Protein AF-A0A7S2GSP2-F1 (afdb_monomer_lite)

Foldseek 3Di:
DVVVVVVVVLLVLEDPLQNLLLVQCVVCNVVLSVLQVVLPHSPDDSLLSLQPDADDPSSVVSLVSVCVSVPPDPLDQLDLLDDLQEFAPLQDCLVLLVVDPDCAQLSQVVSVLVSLLPGLLQLQFQQQVSVVLLCVSLVAFAFDWLAKAFQAQAFQPHGHDDLVVVCVSCPVPQAKWKAKRHEDDCVLIDGGHPVCCVVVVDDSVNVVLSCCLFRPPPRPNNDQAYLSQHGNLSIMMTIGGDPAPVHVPGDVDDPPWWKWFWWFKQFSLHTAKIKIATGPGDLFWIWIWTQDPVRAIDTLGIGPDPCRPVCRVNVRVQCSVCVVVSSVSSNSSCSLQSHRMKIWGWITIPVGDTHTHHIHPPDNDHADRNGSVCSNSVVSNVCVVPPPRHYDHRSSNVVSSCVSSSGSVSVSSVSPPSVSSPPNDSCVVVVPPPPSDCVVVVVVVVVVVVVVVVVVVVVVVVVVVVVVCVVCVVVVVD

Sequence (478 aa):
PCMLIVVTAILSSLSARSRACVDECPAHANTLKNCLRNAGSTSASAVTCLAHTEPTPDTRRLWDCYKLCHKGKPTSPLEPPAGADTISQDFWLLPDVSMTDKFAGTERVTAQLSRWRQGPTFGLMENKLLAHSLLDALHVPQPEVIYGAFATKPLGRWPAYSRANFTRALHGKRHFVLKSATNGGNSDVLVMTPARWEAESWNPAKLIDFVERFVRREHVKAKWWSEWGQVFEHRAVIVQESLSPKSREGFGCSEGELILEAKVHAPLGVLASGRLQALPFDSNSYLDVTFEAAGAIRCLGGRNLANATALCSRAVRLLLHHRTQLEAVAAKVTRALGADWMRLDVFLSEAGLFSVNELSYPSHIGAFTGGGDSLSIDPLVNAYKTKQLTRAPSATFLAPLFAACGIDAYDFLLAADFRGMRHASEATYASQLWQWDPAEEDEVNAVHLIKSAWCTTTLLVGVGLLLLVAWWLPKVHG

pLDDT: mean 72.52, std 18.55, range [24.16, 96.75]

Organism: NCBI:txid156173

Radius of gyration: 26.52 Å; chains: 1; bounding box: 87×73×78 Å

Structure (mmCIF, N/CA/C/O backbone):
data_AF-A0A7S2GSP2-F1
#
_entry.id   AF-A0A7S2GSP2-F1
#
loop_
_atom_site.group_PDB
_atom_site.id
_atom_site.type_symbol
_atom_site.label_atom_id
_atom_site.label_alt_id
_atom_site.label_comp_id
_atom_site.label_asym_id
_atom_site.label_entity_id
_atom_site.label_seq_id
_atom_site.pdbx_PDB_ins_code
_atom_site.Cartn_x
_atom_site.Cartn_y
_atom_site.Cartn_z
_atom_site.occupancy
_atom_site.B_iso_or_equiv
_atom_site.auth_seq_id
_atom_site.auth_comp_id
_atom_site.auth_asym_id
_atom_site.auth_atom_id
_atom_site.pdbx_PDB_model_num
ATOM 1 N N . PRO A 1 1 ? 10.359 -27.025 50.303 1.00 31.27 1 PRO A N 1
ATOM 2 C CA . PRO A 1 1 ? 8.870 -27.011 50.319 1.00 31.27 1 PRO A CA 1
ATOM 3 C C . PRO A 1 1 ? 8.243 -25.720 49.754 1.00 31.27 1 PRO A C 1
ATOM 5 O O . PRO A 1 1 ? 7.306 -25.815 48.973 1.00 31.27 1 PRO A O 1
ATOM 8 N N . CYS A 1 2 ? 8.788 -24.532 50.055 1.00 24.67 2 CYS A N 1
ATOM 9 C CA . CYS A 1 2 ? 8.263 -23.251 49.540 1.00 24.67 2 CYS A CA 1
ATOM 10 C C . CYS A 1 2 ? 8.578 -22.969 48.054 1.00 24.67 2 CYS A C 1
ATOM 12 O O . CYS A 1 2 ? 7.873 -22.197 47.416 1.00 24.67 2 CYS A O 1
ATOM 14 N N . MET A 1 3 ? 9.583 -23.634 47.469 1.00 24.16 3 MET A N 1
ATOM 15 C CA . MET A 1 3 ? 9.910 -23.512 46.036 1.00 24.16 3 MET A CA 1
ATOM 16 C C . MET A 1 3 ? 8.937 -24.278 45.122 1.00 24.16 3 MET A C 1
ATOM 18 O O . MET A 1 3 ? 8.764 -23.901 43.969 1.00 24.16 3 MET A O 1
ATOM 22 N N . LEU A 1 4 ? 8.275 -25.327 45.630 1.00 24.86 4 LEU A N 1
ATOM 23 C CA . LEU A 1 4 ? 7.370 -26.169 44.837 1.00 24.86 4 LEU A CA 1
ATOM 24 C C . LEU A 1 4 ? 5.983 -25.519 44.675 1.00 24.86 4 LEU A C 1
ATOM 26 O O . LEU A 1 4 ? 5.397 -25.583 43.604 1.00 24.86 4 LEU A O 1
ATOM 30 N N . ILE A 1 5 ? 5.503 -24.812 45.705 1.00 26.19 5 ILE A N 1
ATOM 31 C CA . ILE A 1 5 ? 4.173 -24.173 45.735 1.00 26.19 5 ILE A CA 1
ATOM 32 C C . ILE A 1 5 ? 4.091 -22.975 44.773 1.00 26.19 5 ILE A C 1
ATOM 34 O O . ILE A 1 5 ? 3.063 -22.754 44.135 1.00 26.19 5 ILE A O 1
ATOM 38 N N . VAL A 1 6 ? 5.196 -22.245 44.593 1.00 30.67 6 VAL A N 1
ATOM 39 C CA . VAL A 1 6 ? 5.270 -21.126 43.640 1.00 30.67 6 VAL A CA 1
ATOM 40 C C . VAL A 1 6 ? 5.234 -21.631 42.192 1.00 30.67 6 VAL A C 1
ATOM 42 O O . VAL A 1 6 ? 4.646 -20.979 41.338 1.00 30.67 6 VAL A O 1
ATOM 45 N N . VAL A 1 7 ? 5.790 -22.812 41.899 1.00 30.28 7 VAL A N 1
ATOM 46 C CA . VAL A 1 7 ? 5.805 -23.377 40.537 1.00 30.28 7 VAL A CA 1
ATOM 47 C C . VAL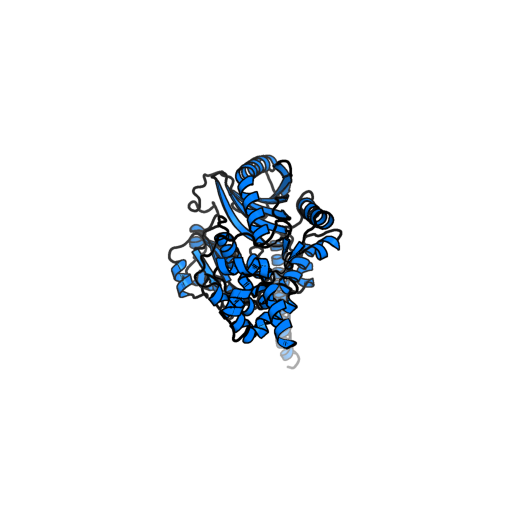 A 1 7 ? 4.415 -23.863 40.109 1.00 30.28 7 VAL A C 1
ATOM 49 O O . VAL A 1 7 ? 4.020 -23.628 38.966 1.00 30.28 7 VAL A O 1
ATOM 52 N N . THR A 1 8 ? 3.642 -24.468 41.014 1.00 33.00 8 THR A N 1
ATOM 53 C CA . THR A 1 8 ? 2.303 -24.997 40.702 1.00 33.00 8 THR A CA 1
ATOM 54 C C . THR A 1 8 ? 1.265 -23.889 40.505 1.00 33.00 8 THR A C 1
ATOM 56 O O . THR A 1 8 ? 0.477 -23.960 39.565 1.00 33.00 8 THR A O 1
ATOM 59 N N . ALA A 1 9 ? 1.312 -22.825 41.318 1.00 31.98 9 ALA A N 1
ATOM 60 C CA . ALA A 1 9 ? 0.398 -21.680 41.207 1.00 31.98 9 ALA A CA 1
ATOM 61 C C . ALA A 1 9 ? 0.606 -20.850 39.918 1.00 31.98 9 ALA A C 1
ATOM 63 O O . ALA A 1 9 ? -0.319 -20.207 39.420 1.00 31.98 9 ALA A O 1
ATOM 64 N N . ILE A 1 10 ? 1.816 -20.889 39.350 1.00 37.81 10 ILE A N 1
ATOM 65 C CA . ILE A 1 10 ? 2.179 -20.185 38.108 1.00 37.81 10 ILE A CA 1
ATOM 66 C C . ILE A 1 10 ? 1.748 -20.970 36.865 1.00 37.81 10 ILE A C 1
ATOM 68 O O . ILE A 1 10 ? 1.371 -20.377 35.859 1.00 37.81 10 ILE A O 1
ATOM 72 N N . LEU A 1 11 ? 1.763 -22.304 36.915 1.00 36.09 11 LEU A N 1
ATOM 73 C CA . LEU A 1 11 ? 1.272 -23.126 35.806 1.00 36.09 11 LEU A CA 1
ATOM 74 C C . LEU A 1 11 ? -0.248 -22.991 35.637 1.00 36.09 11 LEU A C 1
ATOM 76 O O . LEU A 1 11 ? -0.738 -23.018 34.512 1.00 36.09 11 LEU A O 1
ATOM 80 N N . SER A 1 12 ? -0.997 -22.768 36.719 1.00 37.91 12 SER A N 1
ATOM 81 C CA . SER A 1 12 ? -2.451 -22.570 36.666 1.00 37.91 12 SER A CA 1
ATOM 82 C C . SER A 1 12 ? -2.907 -21.264 36.002 1.00 37.91 12 SER A C 1
ATOM 84 O O . SER A 1 12 ? -4.041 -21.221 35.530 1.00 37.91 12 SER A O 1
ATOM 86 N N . SER A 1 13 ? -2.061 -20.227 35.922 1.00 36.94 13 SER A N 1
ATOM 87 C CA . SER A 1 13 ? -2.408 -18.929 35.307 1.00 36.94 13 SER A CA 1
ATOM 88 C C . SER A 1 13 ? -2.035 -18.815 33.825 1.00 36.94 13 SER A C 1
ATOM 90 O O . SER A 1 13 ? -2.441 -17.870 33.150 1.00 36.94 13 SER A O 1
ATOM 92 N N . LEU A 1 14 ? -1.284 -19.784 33.301 1.00 41.94 14 LEU A N 1
ATOM 93 C CA . LEU A 1 14 ? -0.970 -19.883 31.882 1.00 41.94 14 LEU A CA 1
ATOM 94 C C . LEU A 1 14 ? -2.145 -20.507 31.126 1.00 41.94 14 LEU A C 1
ATOM 96 O O . LEU A 1 14 ? -2.733 -21.502 31.574 1.00 41.94 14 LEU A O 1
ATOM 100 N N . SER A 1 15 ? -2.447 -19.976 29.936 1.00 52.84 15 SER A N 1
ATOM 101 C CA . SER A 1 15 ? -3.367 -20.643 29.010 1.00 52.84 15 SER A CA 1
ATOM 102 C C . SER A 1 15 ? -2.927 -22.102 28.803 1.00 52.84 15 SER A C 1
ATOM 104 O O . SER A 1 15 ? -1.729 -22.406 28.831 1.00 52.84 15 SER A O 1
ATOM 106 N N . ALA A 1 16 ? -3.873 -23.023 28.600 1.00 54.44 16 ALA A N 1
ATOM 107 C CA . ALA A 1 16 ? -3.554 -24.435 28.346 1.00 54.44 16 ALA A CA 1
ATOM 108 C C . ALA A 1 16 ? -2.560 -24.600 27.176 1.00 54.44 16 ALA A C 1
ATOM 110 O O . ALA A 1 16 ? -1.702 -25.478 27.193 1.00 54.44 16 ALA A O 1
ATOM 111 N N . ARG A 1 17 ? -2.620 -23.678 26.205 1.00 52.91 17 ARG A N 1
ATOM 112 C CA . ARG A 1 17 ? -1.721 -23.597 25.049 1.00 52.91 17 ARG A CA 1
ATOM 113 C C . ARG A 1 17 ? -0.293 -23.209 25.442 1.00 52.91 17 ARG A C 1
ATOM 115 O O . ARG A 1 17 ? 0.655 -23.828 24.975 1.00 52.91 17 ARG A O 1
ATOM 122 N N . SER A 1 18 ? -0.139 -22.226 26.329 1.00 52.72 18 SER A N 1
ATOM 123 C CA . SER A 1 18 ? 1.168 -21.800 26.844 1.00 52.72 18 SER A CA 1
ATOM 124 C C . SER A 1 18 ? 1.807 -22.872 27.733 1.00 52.72 18 SER A C 1
ATOM 126 O O . SER A 1 18 ? 3.023 -23.025 27.703 1.00 52.72 18 SER A O 1
ATOM 128 N N . ARG A 1 19 ? 1.002 -23.637 28.488 1.00 58.12 19 ARG A N 1
ATOM 129 C CA . ARG A 1 19 ? 1.475 -24.798 29.263 1.00 58.12 19 ARG A CA 1
ATOM 130 C C . ARG A 1 19 ? 2.036 -25.899 28.369 1.00 58.12 19 ARG A C 1
ATOM 132 O O . ARG A 1 19 ? 3.176 -26.289 28.572 1.00 58.12 19 ARG A O 1
ATOM 139 N N . ALA A 1 20 ? 1.294 -26.298 27.334 1.00 59.16 20 ALA A N 1
ATOM 140 C CA . ALA A 1 20 ? 1.755 -27.305 26.379 1.00 59.16 20 ALA A CA 1
ATOM 141 C C . ALA A 1 20 ? 3.104 -26.925 25.734 1.00 59.16 20 ALA A C 1
ATOM 143 O O . ALA A 1 20 ? 4.004 -27.753 25.662 1.00 59.16 20 ALA A O 1
ATOM 144 N N . CYS A 1 21 ? 3.294 -25.651 25.362 1.00 56.53 21 CYS A N 1
ATOM 145 C CA . CYS A 1 21 ? 4.585 -25.191 24.836 1.00 56.53 21 CYS A CA 1
ATOM 146 C C . CYS A 1 21 ? 5.727 -25.223 25.869 1.00 56.53 21 CYS A C 1
ATOM 148 O O . CYS A 1 21 ? 6.878 -25.451 25.509 1.00 56.53 21 CYS A O 1
ATOM 150 N N . VAL A 1 22 ? 5.441 -24.940 27.145 1.00 57.97 22 VAL A N 1
ATOM 151 C CA . VAL A 1 22 ? 6.445 -25.002 28.224 1.00 57.97 22 VAL A CA 1
ATOM 152 C C . VAL A 1 22 ? 6.871 -26.450 28.476 1.00 57.97 22 VAL A C 1
ATOM 154 O O . VAL A 1 22 ? 8.057 -26.700 28.696 1.00 57.97 22 VAL A O 1
ATOM 157 N N . ASP A 1 23 ? 5.926 -27.386 28.409 1.00 62.31 23 ASP A N 1
ATOM 158 C CA . ASP A 1 23 ? 6.166 -28.812 28.638 1.00 62.31 23 ASP A CA 1
ATOM 159 C C . ASP A 1 23 ? 6.955 -29.460 27.485 1.00 62.31 23 ASP A C 1
ATOM 161 O O . ASP A 1 23 ? 7.794 -30.328 27.723 1.00 62.31 23 ASP A O 1
ATOM 165 N N . GLU A 1 24 ? 6.779 -28.981 26.249 1.00 61.53 24 GLU A N 1
ATOM 166 C CA . GLU A 1 24 ? 7.564 -29.408 25.079 1.00 61.53 24 GLU A CA 1
ATOM 167 C C . GLU A 1 24 ? 8.997 -28.826 25.048 1.00 61.53 24 GLU A C 1
ATOM 169 O O . GLU A 1 24 ? 9.832 -29.282 24.265 1.00 61.53 24 GLU A O 1
ATOM 174 N N . CYS A 1 25 ? 9.330 -27.865 25.926 1.00 60.16 25 CYS A N 1
ATOM 175 C CA . CYS A 1 25 ? 10.638 -27.191 25.954 1.00 60.16 25 CYS A CA 1
ATOM 176 C C . CYS A 1 25 ? 11.263 -27.064 27.361 1.00 60.16 25 CYS A C 1
ATOM 178 O O . CYS A 1 25 ? 11.556 -25.953 27.833 1.00 60.16 25 CYS A O 1
ATOM 180 N N . PRO A 1 26 ? 11.565 -28.190 28.032 1.00 61.50 26 PRO A N 1
ATOM 181 C CA . PRO A 1 26 ? 12.017 -28.203 29.425 1.00 61.50 26 PRO A CA 1
ATOM 182 C C . PRO A 1 26 ? 13.351 -27.474 29.655 1.00 61.50 26 PRO A C 1
ATOM 184 O O . PRO A 1 26 ? 13.534 -26.849 30.699 1.00 61.50 26 PRO A O 1
ATOM 187 N N . ALA A 1 27 ? 14.258 -27.471 28.670 1.00 56.62 27 ALA A N 1
ATOM 188 C CA . ALA A 1 27 ? 15.573 -26.825 28.770 1.00 56.62 27 ALA A CA 1
ATOM 189 C C . ALA A 1 27 ? 15.514 -25.288 28.905 1.00 56.62 27 ALA A C 1
ATOM 191 O O . ALA A 1 27 ? 16.474 -24.669 29.361 1.00 56.62 27 ALA A O 1
ATOM 192 N N . HIS A 1 28 ? 14.390 -24.664 28.536 1.00 58.44 28 HIS A N 1
ATOM 193 C CA . HIS A 1 28 ? 14.234 -23.204 28.511 1.00 58.44 28 HIS A CA 1
ATOM 194 C C . HIS A 1 28 ? 13.004 -22.713 29.283 1.00 58.44 28 HIS A C 1
ATOM 196 O O . HIS A 1 28 ? 12.652 -21.531 29.224 1.00 58.44 28 HIS A O 1
ATOM 202 N N . ALA A 1 29 ? 12.385 -23.599 30.071 1.00 61.31 29 ALA A N 1
ATOM 203 C CA . ALA A 1 29 ? 11.185 -23.310 30.845 1.00 61.31 29 ALA A CA 1
ATOM 204 C C . ALA A 1 29 ? 11.362 -22.105 31.784 1.00 61.31 29 ALA A C 1
ATOM 206 O O . ALA A 1 29 ? 10.427 -21.332 31.954 1.00 61.31 29 ALA A O 1
ATOM 207 N N . ASN A 1 30 ? 12.549 -21.897 32.364 1.00 61.91 30 ASN A N 1
ATOM 208 C CA . ASN A 1 30 ? 12.803 -20.773 33.274 1.00 61.91 30 ASN A CA 1
ATOM 209 C C . ASN A 1 30 ? 12.893 -19.423 32.546 1.00 61.91 30 ASN A C 1
ATOM 211 O O . ASN A 1 30 ? 12.322 -18.443 33.023 1.00 61.91 30 ASN A O 1
ATOM 215 N N . THR A 1 31 ? 13.538 -19.366 31.378 1.00 59.38 31 THR A N 1
ATOM 216 C CA . THR A 1 31 ? 13.617 -18.144 30.561 1.00 59.38 31 THR A CA 1
ATOM 217 C C . THR A 1 31 ? 12.241 -17.775 30.011 1.00 59.38 31 THR A C 1
ATOM 219 O O . THR A 1 31 ? 11.821 -16.625 30.126 1.00 59.38 31 THR A O 1
ATOM 222 N N . LEU A 1 32 ? 11.489 -18.764 29.515 1.00 56.44 32 LEU A N 1
ATOM 223 C CA . LEU A 1 32 ? 10.118 -18.572 29.048 1.00 56.44 32 LEU A CA 1
ATOM 224 C C . LEU A 1 32 ? 9.191 -18.126 30.193 1.00 56.44 32 LEU A C 1
ATOM 226 O O . LEU A 1 32 ? 8.448 -17.162 30.036 1.00 56.44 32 LEU A O 1
ATOM 230 N N . LYS A 1 33 ? 9.287 -18.751 31.376 1.00 61.88 33 LYS A N 1
ATOM 231 C CA . LYS A 1 33 ? 8.526 -18.358 32.578 1.00 61.88 33 LYS A CA 1
ATOM 232 C C . LYS A 1 33 ? 8.846 -16.936 33.034 1.00 61.88 33 LYS A C 1
ATOM 234 O O . LYS A 1 33 ? 7.920 -16.189 33.331 1.00 61.88 33 LYS A O 1
ATOM 239 N N . ASN A 1 34 ? 10.121 -16.548 33.079 1.00 60.78 34 ASN A N 1
ATOM 240 C CA . ASN A 1 34 ? 10.526 -15.196 33.477 1.00 60.78 34 ASN A CA 1
ATOM 241 C C . ASN A 1 34 ? 10.028 -14.144 32.485 1.00 60.78 34 ASN A C 1
ATOM 243 O O . ASN A 1 34 ? 9.560 -13.082 32.884 1.00 60.78 34 ASN A O 1
ATOM 247 N N . CYS A 1 35 ? 10.065 -14.461 31.196 1.00 57.19 35 CYS A N 1
ATOM 248 C CA . CYS A 1 35 ? 9.607 -13.544 30.172 1.00 57.19 35 CYS A CA 1
ATOM 249 C C . CYS A 1 35 ? 8.075 -13.396 30.147 1.00 57.19 35 CYS A C 1
ATOM 251 O O . CYS A 1 35 ? 7.563 -12.282 30.082 1.00 57.19 35 CYS A O 1
ATOM 253 N N . LEU A 1 36 ? 7.334 -14.500 30.302 1.00 54.59 36 LEU A N 1
ATOM 254 C CA . LEU A 1 36 ? 5.874 -14.485 30.462 1.00 54.59 36 LEU A CA 1
ATOM 255 C C . LEU A 1 36 ? 5.443 -13.761 31.748 1.00 54.59 36 LEU A C 1
ATOM 257 O O . LEU A 1 36 ? 4.424 -13.075 31.756 1.00 54.59 36 LEU A O 1
ATOM 261 N N . ARG A 1 37 ? 6.239 -13.868 32.822 1.00 55.84 37 ARG A N 1
ATOM 262 C CA . ARG A 1 37 ? 6.028 -13.145 34.084 1.00 55.84 37 ARG A CA 1
ATOM 263 C C . ARG A 1 37 ? 6.202 -11.631 33.908 1.00 55.84 37 ARG A C 1
ATOM 265 O O . ARG A 1 37 ? 5.406 -10.876 34.455 1.00 55.84 37 ARG A O 1
ATOM 272 N N . ASN A 1 38 ? 7.190 -11.198 33.124 1.00 49.41 38 ASN A N 1
ATOM 273 C CA . ASN A 1 38 ? 7.445 -9.779 32.852 1.00 49.41 38 ASN A CA 1
ATOM 274 C C . ASN A 1 38 ? 6.464 -9.168 31.834 1.00 49.41 38 ASN A C 1
ATOM 276 O O . ASN A 1 38 ? 6.256 -7.960 31.847 1.00 49.41 38 ASN A O 1
ATOM 280 N N . ALA A 1 39 ? 5.836 -9.985 30.981 1.00 47.38 39 ALA A N 1
ATOM 281 C CA . ALA A 1 39 ? 4.872 -9.536 29.973 1.00 47.38 39 ALA A CA 1
ATOM 282 C C . ALA A 1 39 ? 3.472 -9.193 30.531 1.00 47.38 39 ALA A C 1
ATOM 284 O O . ALA A 1 39 ? 2.614 -8.739 29.779 1.00 47.38 39 ALA A O 1
ATOM 285 N N . GLY A 1 40 ? 3.228 -9.394 31.832 1.00 44.00 40 GLY A N 1
ATOM 286 C CA . GLY A 1 40 ? 2.123 -8.756 32.550 1.00 44.00 40 GLY A CA 1
ATOM 287 C C . GLY A 1 40 ? 0.705 -8.983 32.000 1.00 44.00 40 GLY A C 1
ATOM 288 O O . GLY A 1 40 ? -0.030 -8.016 31.889 1.00 44.00 40 GLY A O 1
ATOM 289 N N . SER A 1 41 ? 0.293 -10.212 31.658 1.00 39.50 41 SER A N 1
ATOM 290 C CA . SER A 1 41 ? -1.106 -10.699 31.774 1.00 39.50 41 SER A CA 1
ATOM 291 C C . SER A 1 41 ? -1.226 -12.170 31.341 1.00 39.50 41 SER A C 1
ATOM 293 O O . SER A 1 41 ? -0.382 -12.698 30.618 1.00 39.50 41 SER A O 1
ATOM 295 N N . THR A 1 42 ? -2.322 -12.822 31.739 1.00 38.66 42 THR A N 1
ATOM 296 C CA . THR A 1 42 ? -2.712 -14.225 31.475 1.00 38.66 42 THR A CA 1
ATOM 297 C C . THR A 1 42 ? -2.923 -14.593 29.995 1.00 38.66 42 THR A C 1
ATOM 299 O O . THR A 1 42 ? -3.250 -15.741 29.689 1.00 38.66 42 THR A O 1
ATOM 302 N N . SER A 1 43 ? -2.699 -13.657 29.068 1.00 40.97 43 SER A N 1
ATOM 303 C CA . SER A 1 43 ? -2.801 -13.857 27.613 1.00 40.97 43 SER A CA 1
ATOM 304 C C . SER A 1 43 ? -1.473 -13.694 26.862 1.00 40.97 43 SER A C 1
ATOM 306 O O . SER A 1 43 ? -1.434 -13.902 25.649 1.00 40.97 43 SER A O 1
ATOM 308 N N . ALA A 1 44 ? -0.376 -13.353 27.554 1.00 43.03 44 ALA A N 1
ATOM 309 C CA . ALA A 1 44 ? 0.920 -13.154 26.915 1.00 43.03 44 ALA A CA 1
ATOM 310 C C . ALA A 1 44 ? 1.381 -14.449 26.225 1.00 43.03 44 ALA A C 1
ATOM 312 O O . ALA A 1 44 ? 1.627 -15.478 26.861 1.00 43.03 44 ALA A O 1
ATOM 313 N N . SER A 1 45 ? 1.478 -14.408 24.898 1.00 51.06 45 SER A N 1
ATOM 314 C CA . SER A 1 45 ? 2.078 -15.489 24.125 1.00 51.06 45 SER A CA 1
ATOM 315 C C . SER A 1 45 ? 3.604 -15.426 24.267 1.00 51.06 45 SER A C 1
ATOM 317 O O . SER A 1 45 ? 4.174 -14.358 24.502 1.00 51.06 45 SER A O 1
ATOM 319 N N . ALA A 1 46 ? 4.299 -16.551 24.077 1.00 49.25 46 ALA A N 1
ATOM 320 C CA . ALA A 1 46 ? 5.765 -16.577 23.977 1.00 49.25 46 ALA A CA 1
ATOM 321 C C . ALA A 1 46 ? 6.299 -15.568 22.935 1.00 49.25 46 ALA A C 1
ATOM 323 O O . ALA A 1 46 ? 7.411 -15.065 23.060 1.00 49.25 46 ALA A O 1
ATOM 324 N N . VAL A 1 47 ? 5.477 -15.217 21.945 1.00 45.75 47 VAL A N 1
ATOM 325 C CA . VAL A 1 47 ? 5.797 -14.250 20.894 1.00 45.75 47 VAL A CA 1
ATOM 326 C C . VAL A 1 47 ? 5.808 -12.811 21.414 1.00 45.75 47 VAL A C 1
ATOM 328 O O . VAL A 1 47 ? 6.658 -12.026 21.008 1.00 45.75 47 VAL A O 1
ATOM 331 N N . THR A 1 48 ? 4.948 -12.474 22.379 1.00 49.94 48 THR A N 1
ATOM 332 C CA . THR A 1 48 ? 4.930 -11.162 23.054 1.00 49.94 48 THR A CA 1
ATOM 333 C C . THR A 1 48 ? 6.206 -10.886 23.830 1.00 49.94 48 THR A C 1
ATOM 335 O O . THR A 1 48 ? 6.749 -9.789 23.777 1.00 49.94 48 THR A O 1
ATOM 338 N N . CYS A 1 49 ? 6.726 -11.916 24.482 1.00 52.72 49 CYS A N 1
ATOM 339 C CA . CYS A 1 49 ? 8.034 -11.889 25.115 1.00 52.72 49 CYS A CA 1
ATOM 340 C C . CYS A 1 49 ? 9.173 -11.642 24.098 1.00 52.72 49 CYS A C 1
ATOM 342 O O . CYS A 1 49 ? 10.060 -10.813 24.320 1.00 52.72 49 CYS A O 1
ATOM 344 N N . LEU A 1 50 ? 9.145 -12.361 22.973 1.00 50.53 50 LEU A N 1
ATOM 345 C CA . LEU A 1 50 ? 10.218 -12.352 21.975 1.00 50.53 50 LEU A CA 1
ATOM 346 C C . LEU A 1 50 ? 10.234 -11.070 21.130 1.00 50.53 50 LEU A C 1
ATOM 348 O O . LEU A 1 50 ? 11.298 -10.639 20.707 1.00 50.53 50 LEU A O 1
ATOM 352 N N . ALA A 1 51 ? 9.088 -10.407 20.959 1.00 46.72 51 ALA A N 1
ATOM 353 C CA . ALA A 1 51 ? 8.989 -9.111 20.284 1.00 46.72 51 ALA A CA 1
ATOM 354 C C . ALA A 1 51 ? 9.501 -7.920 21.123 1.00 46.72 51 ALA A C 1
ATOM 356 O O . ALA A 1 51 ? 9.630 -6.818 20.594 1.00 46.72 51 ALA A O 1
ATOM 357 N N . HIS A 1 52 ? 9.747 -8.097 22.427 1.00 45.09 52 HIS A N 1
ATOM 358 C CA . HIS A 1 52 ? 10.218 -7.033 23.335 1.00 45.09 52 HIS A CA 1
ATOM 359 C C . HIS A 1 52 ? 11.664 -7.205 23.795 1.00 45.09 52 HIS A C 1
ATOM 361 O O . HIS A 1 52 ? 12.178 -6.367 24.533 1.00 45.09 52 HIS A O 1
ATOM 367 N N . THR A 1 53 ? 12.331 -8.275 23.373 1.00 46.91 53 THR A N 1
ATOM 368 C CA . THR A 1 53 ? 13.712 -8.566 23.752 1.00 46.91 53 THR A CA 1
ATOM 369 C C . THR A 1 53 ? 14.621 -8.428 22.539 1.00 46.91 53 THR A C 1
ATOM 371 O O . THR A 1 53 ? 14.240 -8.772 21.423 1.00 46.91 53 THR A O 1
ATOM 374 N N . GLU A 1 54 ? 15.825 -7.882 22.736 1.00 48.62 54 GLU A N 1
ATOM 375 C CA . GLU A 1 54 ? 16.822 -7.877 21.668 1.00 48.62 54 GLU A CA 1
ATOM 376 C C . GLU A 1 54 ? 17.085 -9.314 21.199 1.00 48.62 54 GLU A C 1
ATOM 378 O O . GLU A 1 54 ? 17.141 -10.227 22.034 1.00 48.62 54 GLU A O 1
ATOM 383 N N . PRO A 1 55 ? 17.283 -9.532 19.888 1.00 51.00 55 PRO A N 1
ATOM 384 C CA . PRO A 1 55 ? 17.618 -10.847 19.390 1.00 51.00 55 PRO A CA 1
ATOM 385 C C . PRO A 1 55 ? 18.970 -11.301 19.962 1.00 51.00 55 PRO A C 1
ATOM 387 O O . PRO A 1 55 ? 20.041 -10.890 19.529 1.00 51.00 55 PRO A O 1
ATOM 390 N N . THR A 1 56 ? 18.905 -12.190 20.943 1.00 55.34 56 THR A N 1
ATOM 391 C CA . THR A 1 56 ? 20.026 -12.906 21.560 1.00 55.34 56 THR A CA 1
ATOM 392 C C . THR A 1 56 ? 19.969 -14.396 21.196 1.00 55.34 56 THR A C 1
ATOM 394 O O . THR A 1 56 ? 18.904 -14.894 20.804 1.00 55.34 56 THR A O 1
ATOM 397 N N . PRO A 1 57 ? 21.066 -15.158 21.360 1.00 58.22 57 PRO A N 1
ATOM 398 C CA . PRO A 1 57 ? 21.047 -16.612 21.180 1.00 58.22 57 PRO A CA 1
ATOM 399 C C . PRO A 1 57 ? 19.946 -17.324 21.984 1.00 58.22 57 PRO A C 1
ATOM 401 O O . PRO A 1 57 ? 19.373 -18.304 21.507 1.00 58.22 57 PRO A O 1
ATOM 404 N N . ASP A 1 58 ? 19.597 -16.807 23.164 1.00 56.03 58 ASP A N 1
ATOM 405 C CA . ASP A 1 58 ? 18.554 -17.380 24.020 1.00 56.03 58 ASP A CA 1
ATOM 406 C C . ASP A 1 58 ? 17.142 -17.099 23.491 1.00 56.03 58 ASP A C 1
ATOM 408 O O . ASP A 1 58 ? 16.300 -17.998 23.471 1.00 56.03 58 ASP A O 1
ATOM 412 N N . THR A 1 59 ? 16.889 -15.893 22.971 1.00 57.38 59 THR A N 1
ATOM 413 C CA . THR A 1 59 ? 15.615 -15.581 22.292 1.00 57.38 59 THR A CA 1
ATOM 414 C C . THR A 1 59 ? 15.424 -16.397 21.008 1.00 57.38 59 THR A C 1
ATOM 416 O O . THR A 1 59 ? 14.306 -16.823 20.725 1.00 57.38 59 THR A O 1
ATOM 419 N N . ARG A 1 60 ? 16.506 -16.727 20.281 1.00 58.19 60 ARG A N 1
ATOM 420 C CA . ARG A 1 60 ? 16.448 -17.616 19.106 1.00 58.19 60 ARG A CA 1
ATOM 421 C C . ARG A 1 60 ? 15.988 -19.020 19.473 1.00 58.19 60 ARG A C 1
ATOM 423 O O . ARG A 1 60 ? 15.076 -19.557 18.859 1.00 58.19 60 ARG A O 1
ATOM 430 N N . ARG A 1 61 ? 16.596 -19.600 20.509 1.00 61.84 61 ARG A N 1
ATOM 431 C CA . ARG A 1 61 ? 16.261 -20.949 20.991 1.00 61.84 61 ARG A CA 1
ATOM 432 C C . ARG A 1 61 ? 14.823 -21.028 21.508 1.00 61.84 61 ARG A C 1
ATOM 434 O O . ARG A 1 61 ? 14.138 -22.018 21.265 1.00 61.84 61 ARG A O 1
ATOM 441 N N . LEU A 1 62 ? 14.345 -19.973 22.170 1.00 58.19 62 LEU A N 1
ATOM 442 C CA . LEU A 1 62 ? 12.939 -19.835 22.567 1.00 58.19 62 LEU A CA 1
ATOM 443 C C . LEU A 1 62 ? 11.995 -19.754 21.357 1.00 58.19 62 LEU A C 1
ATOM 445 O O . LEU A 1 62 ? 10.928 -20.366 21.374 1.00 58.19 62 LEU A O 1
ATOM 449 N N . TRP A 1 63 ? 12.389 -19.041 20.302 1.00 59.22 63 TRP A N 1
ATOM 450 C CA . TRP A 1 63 ? 11.622 -18.959 19.060 1.00 59.22 63 TRP A CA 1
ATOM 451 C C . TRP A 1 63 ? 11.578 -20.299 18.304 1.00 59.22 63 TRP A C 1
ATOM 453 O O . TRP A 1 63 ? 10.517 -20.730 17.851 1.00 59.22 63 TRP A O 1
ATOM 463 N N . ASP A 1 64 ? 12.702 -21.012 18.224 1.00 61.78 64 ASP A N 1
ATOM 464 C CA . ASP A 1 64 ? 12.776 -22.347 17.616 1.00 61.78 64 ASP A CA 1
ATOM 465 C C . ASP A 1 64 ? 11.900 -23.365 18.361 1.00 61.78 64 ASP A C 1
ATOM 467 O O . ASP A 1 64 ? 11.182 -24.152 17.742 1.00 61.78 64 ASP A O 1
ATOM 471 N N . CYS A 1 65 ? 11.876 -23.279 19.690 1.00 61.03 65 CYS A N 1
ATOM 472 C CA . CYS A 1 65 ? 10.944 -24.015 20.536 1.00 61.03 65 CYS A CA 1
ATOM 473 C C . CYS A 1 65 ? 9.471 -23.675 20.221 1.00 61.03 65 CYS A C 1
ATOM 475 O O . CYS A 1 65 ? 8.656 -24.578 20.019 1.00 61.03 65 CYS A O 1
ATOM 477 N N . TYR A 1 66 ? 9.120 -22.386 20.117 1.00 59.66 66 TYR A N 1
ATOM 478 C CA . TYR A 1 66 ? 7.761 -21.962 19.761 1.00 59.66 66 TYR A CA 1
ATOM 479 C C . TYR A 1 66 ? 7.319 -22.534 18.406 1.00 59.66 66 TYR A C 1
ATOM 481 O O . TYR A 1 66 ? 6.200 -23.045 18.294 1.00 59.66 66 TYR A O 1
ATOM 489 N N . LYS A 1 67 ? 8.209 -22.511 17.404 1.00 57.69 67 LYS A N 1
ATOM 490 C CA . LYS A 1 67 ? 7.969 -23.104 16.081 1.00 57.69 67 LYS A CA 1
ATOM 491 C C . LYS A 1 67 ? 7.699 -24.601 16.160 1.00 57.69 67 LYS A C 1
ATOM 493 O O . LYS A 1 67 ? 6.772 -25.069 15.507 1.00 57.69 67 LYS A O 1
ATOM 498 N N . LEU A 1 68 ? 8.463 -25.346 16.961 1.00 62.41 68 LEU A N 1
ATOM 499 C CA . LEU A 1 68 ? 8.254 -26.786 17.152 1.00 62.41 68 LEU A CA 1
ATOM 500 C C . LEU A 1 68 ? 6.869 -27.088 17.740 1.00 62.41 68 LEU A C 1
ATOM 502 O O . LEU A 1 68 ? 6.164 -27.931 17.193 1.00 62.41 68 LEU A O 1
ATOM 506 N N . CYS A 1 69 ? 6.426 -26.313 18.733 1.00 55.56 69 CYS A N 1
ATOM 507 C CA . CYS A 1 69 ? 5.106 -26.473 19.361 1.00 55.56 69 CYS A CA 1
ATOM 508 C C . CYS A 1 69 ? 3.919 -26.176 18.417 1.00 55.56 69 CYS A C 1
ATOM 510 O O . CYS A 1 69 ? 2.764 -26.547 18.679 1.00 55.56 69 CYS A O 1
ATOM 512 N N . HIS A 1 70 ? 4.186 -25.445 17.332 1.00 53.00 70 HIS A N 1
ATOM 513 C CA . HIS A 1 70 ? 3.205 -25.053 16.318 1.00 53.00 70 HIS A CA 1
ATOM 514 C C . HIS A 1 70 ? 3.406 -25.791 14.985 1.00 53.00 70 HIS A C 1
ATOM 516 O O . HIS A 1 70 ? 2.608 -25.622 14.064 1.00 53.00 70 HIS A O 1
ATOM 522 N N . LYS A 1 71 ? 4.420 -26.659 14.885 1.00 49.97 71 LYS A N 1
ATOM 523 C CA . LYS A 1 71 ? 4.713 -27.455 13.693 1.00 49.97 71 LYS A CA 1
ATOM 524 C C . LYS A 1 71 ? 3.633 -28.526 13.510 1.00 49.97 71 LYS A C 1
ATOM 526 O O . LYS A 1 71 ? 3.395 -29.332 14.401 1.00 49.97 71 LYS A O 1
ATOM 531 N N . GLY A 1 72 ? 2.982 -28.544 12.346 1.00 43.66 72 GLY A N 1
ATOM 532 C CA . GLY A 1 72 ? 1.991 -29.569 11.988 1.00 43.66 72 GLY A CA 1
ATOM 533 C C . GLY A 1 72 ? 0.569 -29.335 12.512 1.00 43.66 72 GLY A C 1
ATOM 534 O O . GLY A 1 72 ? -0.307 -30.154 12.244 1.00 43.66 72 GLY A O 1
ATOM 535 N N . LYS A 1 73 ? 0.299 -28.222 13.206 1.00 46.75 73 LYS A N 1
ATOM 536 C CA . LYS A 1 73 ? -1.086 -27.778 13.419 1.00 46.75 73 LYS A CA 1
ATOM 537 C C . LYS A 1 73 ? -1.572 -27.127 12.120 1.00 46.75 73 LYS A C 1
ATOM 539 O O . LYS A 1 73 ? -0.810 -26.340 11.555 1.00 46.75 73 LYS A O 1
ATOM 544 N N . PRO A 1 74 ? -2.787 -27.445 11.627 1.00 38.88 74 PRO A N 1
ATOM 545 C CA . PRO A 1 74 ? -3.347 -26.742 10.485 1.00 38.88 74 PRO A CA 1
ATOM 546 C C . PRO A 1 74 ? -3.246 -25.246 10.761 1.00 38.88 74 PRO A C 1
ATOM 548 O O . PRO A 1 74 ? -3.599 -24.793 11.854 1.00 38.88 74 PRO A O 1
ATOM 551 N N . THR A 1 75 ? -2.732 -24.491 9.795 1.00 45.12 75 THR A N 1
ATOM 552 C CA . THR A 1 75 ? -2.906 -23.044 9.767 1.00 45.12 75 THR A CA 1
ATOM 553 C C . THR A 1 75 ? -4.408 -22.811 9.697 1.00 45.12 75 THR A C 1
ATOM 555 O O . THR A 1 75 ? -4.996 -22.866 8.618 1.00 45.12 75 THR A O 1
ATOM 558 N N . SER A 1 76 ? -5.059 -22.659 10.853 1.00 39.44 76 SER A N 1
ATOM 559 C CA . SER A 1 76 ? -6.426 -22.157 10.886 1.00 39.44 76 SER A CA 1
ATOM 560 C C . SER A 1 76 ? -6.460 -20.856 10.080 1.00 39.44 76 SER A C 1
ATOM 562 O O . SER A 1 76 ? -5.452 -20.134 10.074 1.00 39.44 76 SER A O 1
ATOM 564 N N . PRO A 1 77 ? -7.585 -20.544 9.412 1.00 48.19 77 PRO A N 1
ATOM 565 C CA . PRO A 1 77 ? -7.792 -19.214 8.862 1.00 48.19 77 PRO A CA 1
ATOM 566 C C . PRO A 1 77 ? -7.387 -18.185 9.916 1.00 48.19 77 PRO A C 1
ATOM 568 O O . PRO A 1 77 ? -7.622 -18.410 11.105 1.00 48.19 77 PRO A O 1
ATOM 571 N N . LEU A 1 78 ? -6.739 -17.104 9.486 1.00 55.38 78 LEU A N 1
ATOM 572 C CA . LEU A 1 78 ? -6.392 -15.966 10.332 1.00 55.38 78 LEU A CA 1
ATOM 573 C C . LEU A 1 78 ? -7.661 -15.451 11.030 1.00 55.38 78 LEU A C 1
ATOM 575 O O . LEU A 1 78 ? -8.383 -14.607 10.502 1.00 55.38 78 LEU A O 1
ATOM 579 N N . GLU A 1 79 ? -7.967 -15.991 12.206 1.00 51.22 79 GLU A N 1
ATOM 580 C CA . GLU A 1 79 ? -9.003 -15.451 13.068 1.00 51.22 79 GLU A CA 1
ATOM 581 C C . GLU A 1 79 ? -8.404 -14.223 13.755 1.00 51.22 79 GLU A C 1
ATOM 583 O O . GLU A 1 79 ? -7.324 -14.323 14.352 1.00 51.22 79 GLU A O 1
ATOM 588 N N . PRO A 1 80 ? -9.038 -13.044 13.630 1.00 53.97 80 PRO A N 1
ATOM 589 C CA . PRO A 1 80 ? -8.506 -11.824 14.207 1.00 53.97 80 PRO A CA 1
ATOM 590 C C . PRO A 1 80 ? -8.328 -12.020 15.723 1.00 53.97 80 PRO A C 1
ATOM 592 O O . PRO A 1 80 ? -9.279 -12.409 16.403 1.00 53.97 80 PRO A O 1
ATOM 595 N N . PRO A 1 81 ? -7.120 -11.786 16.264 1.00 50.62 81 PRO A N 1
ATOM 596 C CA . PRO A 1 81 ? -6.724 -12.286 17.582 1.00 50.62 81 PRO A CA 1
ATOM 597 C C . PRO A 1 81 ? -7.371 -11.550 18.764 1.00 50.62 81 PRO A C 1
ATOM 599 O O . PRO A 1 81 ? -7.083 -11.876 19.916 1.00 50.62 81 PRO A O 1
ATOM 602 N N . ALA A 1 82 ? -8.232 -10.562 18.510 1.00 56.75 82 ALA A N 1
ATOM 603 C CA . ALA A 1 82 ? -8.836 -9.743 19.544 1.00 56.75 82 ALA A CA 1
ATOM 604 C C . ALA A 1 82 ? -10.215 -9.196 19.130 1.00 56.75 82 ALA A C 1
ATOM 606 O O . ALA A 1 82 ? -10.540 -9.110 17.944 1.00 56.75 82 ALA A O 1
ATOM 607 N N . GLY A 1 83 ? -11.033 -8.833 20.125 1.00 62.00 83 GLY A N 1
ATOM 608 C CA . GLY A 1 83 ? -12.326 -8.181 19.899 1.00 62.00 83 GLY A CA 1
ATOM 609 C C . GLY A 1 83 ? -12.176 -6.864 19.128 1.00 62.00 83 GLY A C 1
ATOM 610 O O . GLY A 1 83 ? -11.095 -6.277 19.103 1.00 62.00 83 GLY A O 1
ATOM 611 N N . ALA A 1 84 ? -13.267 -6.387 18.522 1.00 66.56 84 ALA A N 1
ATOM 612 C CA . ALA A 1 84 ? -13.276 -5.210 17.642 1.00 66.56 84 ALA A CA 1
ATOM 613 C C . ALA A 1 84 ? -12.711 -3.920 18.277 1.00 66.56 84 ALA A C 1
ATOM 615 O O . ALA A 1 84 ? -12.314 -3.015 17.551 1.00 66.56 84 ALA A O 1
ATOM 616 N N . ASP A 1 85 ? -12.634 -3.860 19.608 1.00 79.38 85 ASP A N 1
ATOM 617 C CA . ASP A 1 85 ? -12.159 -2.704 20.372 1.00 79.38 85 ASP A CA 1
ATOM 618 C C . ASP A 1 85 ? -10.700 -2.831 20.851 1.00 79.38 85 ASP A C 1
ATOM 620 O O . ASP A 1 85 ? -10.242 -2.031 21.666 1.00 79.38 85 ASP A O 1
ATOM 624 N N . THR A 1 86 ? -9.951 -3.838 20.388 1.00 86.00 86 THR A N 1
ATOM 625 C CA . THR A 1 86 ? -8.546 -4.026 20.786 1.00 86.00 86 THR A CA 1
ATOM 626 C C . THR A 1 86 ? -7.588 -3.510 19.719 1.00 86.00 86 THR A C 1
ATOM 628 O O . THR A 1 86 ? -7.635 -3.943 18.570 1.00 86.00 86 THR A O 1
ATOM 631 N N . ILE A 1 87 ? -6.672 -2.633 20.121 1.00 87.38 87 ILE A N 1
ATOM 632 C CA . ILE A 1 87 ? -5.726 -1.949 19.237 1.00 87.38 87 ILE A CA 1
ATOM 633 C C . ILE A 1 87 ? -4.295 -2.344 19.607 1.00 87.38 87 ILE A C 1
ATOM 635 O O . ILE A 1 87 ? -3.928 -2.393 20.785 1.00 87.38 87 ILE A O 1
ATOM 639 N N . SER A 1 88 ? -3.477 -2.620 18.596 1.00 85.56 88 SER A N 1
ATOM 640 C CA . SER A 1 88 ? -2.043 -2.859 18.749 1.00 85.56 88 SER A CA 1
ATOM 641 C C . SER A 1 88 ? -1.367 -1.615 19.310 1.00 85.56 88 SER A C 1
ATOM 643 O O . SER A 1 88 ? -1.609 -0.507 18.843 1.00 85.56 88 SER A O 1
ATOM 645 N N . GLN A 1 89 ? -0.477 -1.775 20.285 1.00 82.25 89 GLN A N 1
ATOM 646 C CA . GLN A 1 89 ? 0.296 -0.654 20.829 1.00 82.25 89 GLN A CA 1
ATOM 647 C C . GLN A 1 89 ? 1.117 0.092 19.763 1.00 82.25 89 GLN A C 1
ATOM 649 O O . GLN A 1 89 ? 1.332 1.296 19.912 1.00 82.25 89 GLN A O 1
ATOM 654 N N . ASP A 1 90 ? 1.542 -0.596 18.694 1.00 79.00 90 ASP A N 1
ATOM 655 C CA . ASP A 1 90 ? 2.247 0.035 17.575 1.00 79.00 90 ASP A CA 1
ATOM 656 C C . ASP A 1 90 ? 1.294 1.004 16.857 1.00 79.00 90 ASP A C 1
ATOM 658 O O . ASP A 1 90 ? 1.664 2.139 16.575 1.00 79.00 90 ASP A O 1
ATOM 662 N N . PHE A 1 91 ? 0.031 0.610 16.689 1.00 83.81 91 PHE A N 1
ATOM 663 C CA . PHE A 1 91 ? -1.010 1.388 16.023 1.00 83.81 91 PHE A CA 1
ATOM 664 C C . PHE A 1 91 ? -1.912 2.167 16.991 1.00 83.81 91 PHE A C 1
ATOM 666 O O . PHE A 1 91 ? -3.112 2.274 16.772 1.00 83.81 91 PHE A O 1
ATOM 673 N N . TRP A 1 92 ? -1.375 2.646 18.114 1.00 84.00 92 TRP A N 1
ATOM 674 C CA . TRP A 1 92 ? -2.148 3.390 19.112 1.00 84.00 92 TRP A CA 1
ATOM 675 C C . TRP A 1 92 ? -1.880 4.895 18.987 1.00 84.00 92 TRP A C 1
ATOM 677 O O . TRP A 1 92 ? -1.038 5.409 19.725 1.00 84.00 92 TRP A O 1
ATOM 687 N N . LEU A 1 93 ? -2.564 5.611 18.085 1.00 79.19 93 LEU A N 1
ATOM 688 C CA . LEU A 1 93 ? -2.321 7.040 17.803 1.00 79.19 93 LEU A CA 1
ATOM 689 C C . LEU A 1 93 ? -2.883 7.999 18.845 1.00 79.19 93 LEU A C 1
ATOM 691 O O . LEU A 1 93 ? -2.610 9.191 18.739 1.00 79.19 93 LEU A O 1
ATOM 695 N N . LEU A 1 94 ? -3.637 7.529 19.849 1.00 75.62 94 LEU A N 1
ATOM 696 C CA . LEU A 1 94 ? -4.250 8.399 20.865 1.00 75.62 94 LEU A CA 1
ATOM 697 C C . LEU A 1 94 ? -3.319 9.513 21.377 1.00 75.62 94 LEU A C 1
ATOM 699 O O . LEU A 1 94 ? -3.767 10.658 21.397 1.00 75.62 94 LEU A O 1
ATOM 703 N N . PRO A 1 95 ? -2.051 9.255 21.765 1.00 70.31 95 PRO A N 1
ATOM 704 C CA . PRO A 1 95 ? -1.173 10.319 22.241 1.00 70.31 95 PRO A CA 1
ATOM 705 C C . PRO A 1 95 ? -0.952 11.404 21.179 1.00 70.31 95 PRO A C 1
ATOM 707 O O . PRO A 1 95 ? -0.990 12.585 21.495 1.00 70.31 95 PRO A O 1
ATOM 710 N N . ASP A 1 96 ? -0.793 11.017 19.917 1.00 74.06 96 ASP A N 1
ATOM 711 C CA . ASP A 1 96 ? -0.473 11.915 18.809 1.00 74.06 96 ASP A CA 1
ATOM 712 C C . ASP A 1 96 ? -1.699 12.744 18.371 1.00 74.06 96 ASP A C 1
ATOM 714 O O . ASP A 1 96 ? -1.606 13.959 18.179 1.00 74.06 96 ASP A O 1
ATOM 718 N N . VAL A 1 97 ? -2.879 12.114 18.285 1.00 72.00 97 VAL A N 1
ATOM 719 C CA . VAL A 1 97 ? -4.126 12.789 17.867 1.00 72.00 97 VAL A CA 1
ATOM 720 C C . VAL A 1 97 ? -4.813 13.579 18.983 1.00 72.00 97 VAL A C 1
ATOM 722 O O . VAL A 1 97 ? -5.648 14.428 18.691 1.00 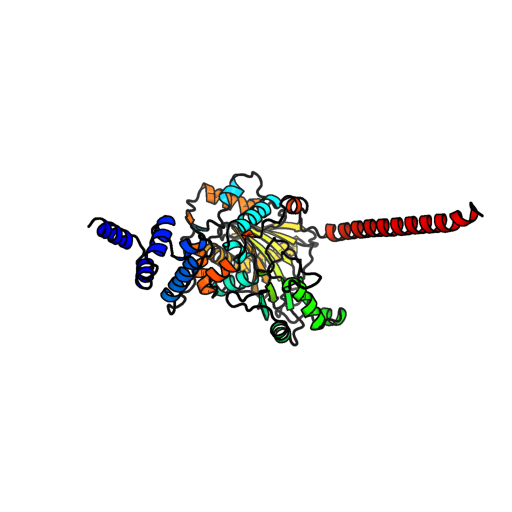72.00 97 VAL A O 1
ATOM 725 N N . SER A 1 98 ? -4.507 13.315 20.260 1.00 67.19 98 SER A N 1
ATOM 726 C CA . SER A 1 98 ? -5.111 14.053 21.389 1.00 67.19 98 SER A CA 1
ATOM 727 C C . SER A 1 98 ? -4.350 15.314 21.789 1.00 67.19 98 SER A C 1
ATOM 729 O O . SER A 1 98 ? -4.928 16.171 22.452 1.00 67.19 98 SER A O 1
ATOM 731 N N . MET A 1 99 ? -3.076 15.431 21.403 1.00 62.03 99 MET A N 1
ATOM 732 C CA . MET A 1 99 ? -2.213 16.558 21.772 1.00 62.03 99 MET A CA 1
ATOM 733 C C . MET A 1 99 ? -2.189 17.688 20.736 1.00 62.03 99 MET A C 1
ATOM 735 O O . MET A 1 99 ? -1.546 18.708 20.976 1.00 62.03 99 MET A O 1
ATOM 739 N N . THR A 1 100 ? -2.854 17.529 19.590 1.00 60.12 100 THR A N 1
ATOM 740 C CA . THR A 1 100 ? -2.819 18.515 18.504 1.00 60.12 100 THR A CA 1
ATOM 741 C C . THR A 1 100 ? -4.229 18.937 18.107 1.00 60.12 100 THR A C 1
ATOM 743 O O . THR A 1 100 ? -5.086 18.103 17.831 1.00 60.12 100 THR A O 1
ATOM 746 N N . ASP A 1 101 ? -4.467 20.249 18.020 1.00 57.91 101 ASP A N 1
ATOM 747 C CA . ASP A 1 101 ? -5.728 20.790 17.486 1.00 57.91 101 ASP A CA 1
ATOM 748 C C . ASP A 1 101 ? -5.868 20.528 15.972 1.00 57.91 101 ASP A C 1
ATOM 750 O O . ASP A 1 101 ? -6.942 20.697 15.393 1.00 57.91 101 ASP A O 1
ATOM 754 N N . LYS A 1 102 ? -4.769 20.129 15.309 1.00 63.44 102 LYS A N 1
ATOM 755 C CA . LYS A 1 102 ? -4.692 19.790 13.884 1.00 63.44 102 LYS A CA 1
ATOM 756 C C . LYS A 1 102 ? -3.717 18.632 13.669 1.00 63.44 102 LYS A C 1
ATOM 758 O O . LYS A 1 102 ? -2.509 18.833 13.668 1.00 63.44 102 LYS A O 1
ATOM 763 N N . PHE A 1 103 ? -4.241 17.435 13.419 1.00 68.44 103 PHE A N 1
ATOM 764 C CA . PHE A 1 103 ? -3.440 16.283 12.996 1.00 68.44 103 PHE A CA 1
ATOM 765 C C . PHE A 1 103 ? -3.344 16.239 11.456 1.00 68.44 103 PHE A C 1
ATOM 767 O O . PHE A 1 103 ? -3.974 15.413 10.785 1.00 68.44 103 PHE A O 1
ATOM 774 N N . ALA A 1 104 ? -2.633 17.213 10.879 1.00 66.31 104 ALA A N 1
ATOM 775 C CA . ALA A 1 104 ? -2.516 17.417 9.434 1.00 66.31 104 ALA A CA 1
ATOM 776 C C . ALA A 1 104 ? -1.251 16.743 8.862 1.00 66.31 104 ALA A C 1
ATOM 778 O O . ALA A 1 104 ? -0.590 15.965 9.545 1.00 66.31 104 ALA A O 1
ATOM 779 N N . GLY A 1 105 ? -0.962 16.957 7.571 1.00 66.12 105 GLY A N 1
ATOM 780 C CA . GLY A 1 105 ? 0.062 16.220 6.814 1.00 66.12 105 GLY A CA 1
ATOM 781 C C . GLY A 1 105 ? 1.399 16.051 7.549 1.00 66.12 105 GLY A C 1
ATOM 782 O O . GLY A 1 105 ? 1.844 14.923 7.753 1.00 66.12 105 GLY A O 1
ATOM 783 N N . THR A 1 106 ? 2.004 17.139 8.027 1.00 68.00 106 THR A N 1
ATOM 784 C CA . THR A 1 106 ? 3.304 17.090 8.717 1.00 68.00 106 THR A CA 1
ATOM 785 C C . THR A 1 106 ? 3.239 16.347 10.055 1.00 68.00 106 THR A C 1
ATOM 787 O O . THR A 1 106 ? 4.133 15.554 10.365 1.00 68.00 106 THR A O 1
ATOM 790 N N . GLU A 1 107 ? 2.178 16.546 10.840 1.00 71.75 107 GLU A N 1
ATOM 791 C CA . GLU A 1 107 ? 1.980 15.860 12.122 1.00 71.75 107 GLU A CA 1
ATOM 792 C C . GLU A 1 107 ? 1.773 14.357 11.916 1.00 71.75 107 GLU A C 1
ATOM 794 O O . GLU A 1 107 ? 2.351 13.548 12.642 1.00 71.75 107 GLU A O 1
ATOM 799 N N . ARG A 1 108 ? 1.022 13.970 10.875 1.00 73.44 108 ARG A N 1
ATOM 800 C CA . ARG A 1 108 ? 0.819 12.562 10.505 1.00 73.44 108 ARG A CA 1
ATOM 801 C C . ARG A 1 108 ? 2.122 11.880 10.170 1.00 73.44 108 ARG A C 1
ATOM 803 O O . ARG A 1 108 ? 2.349 10.772 10.645 1.00 73.44 108 ARG A O 1
ATOM 810 N N . VAL A 1 109 ? 2.983 12.523 9.383 1.00 68.88 109 VAL A N 1
ATOM 811 C CA . VAL A 1 109 ? 4.248 11.874 9.052 1.00 68.88 109 VAL A CA 1
ATOM 812 C C . VAL A 1 109 ? 5.202 11.865 10.237 1.00 68.88 109 VAL A C 1
ATOM 814 O O . VAL A 1 109 ? 5.885 10.872 10.465 1.00 68.88 109 VAL A O 1
ATOM 817 N N . THR A 1 110 ? 5.211 12.913 11.056 1.00 71.38 110 THR A N 1
ATOM 818 C CA . THR A 1 110 ? 5.975 12.884 12.310 1.00 71.38 110 THR A CA 1
ATOM 819 C C . THR A 1 110 ? 5.540 11.699 13.180 1.00 71.38 110 THR A C 1
ATOM 821 O O . THR A 1 110 ? 6.387 10.944 13.660 1.00 71.38 110 THR A O 1
ATOM 824 N N . ALA A 1 111 ? 4.230 11.462 13.306 1.00 73.56 111 ALA A N 1
ATOM 825 C CA . ALA A 1 111 ? 3.697 10.291 13.995 1.00 73.56 111 ALA A CA 1
ATOM 826 C C . ALA A 1 111 ? 4.107 8.980 13.299 1.00 73.56 111 ALA A C 1
ATOM 828 O O . ALA A 1 111 ? 4.605 8.072 13.961 1.00 73.56 111 ALA A O 1
ATOM 829 N N . GLN A 1 112 ? 3.986 8.888 11.971 1.00 73.00 112 GLN A N 1
ATOM 830 C CA . GLN A 1 112 ? 4.413 7.725 11.183 1.00 73.00 112 GLN A CA 1
ATOM 831 C C . GLN A 1 112 ? 5.882 7.363 11.445 1.00 73.00 112 GLN A C 1
ATOM 833 O O . GLN A 1 112 ? 6.186 6.234 11.829 1.00 73.00 112 GLN A O 1
ATOM 838 N N . LEU A 1 113 ? 6.787 8.336 11.318 1.00 69.19 113 LEU A N 1
ATOM 839 C CA . LEU A 1 113 ? 8.225 8.168 11.530 1.00 69.19 113 LEU A CA 1
ATOM 840 C C . LEU A 1 113 ? 8.555 7.820 12.984 1.00 69.19 113 LEU A C 1
ATOM 842 O O . LEU A 1 113 ? 9.389 6.949 13.243 1.00 69.19 113 LEU A O 1
ATOM 846 N N . SER A 1 114 ? 7.901 8.480 13.943 1.00 71.94 114 SER A N 1
ATOM 847 C CA . SER A 1 114 ? 8.058 8.183 15.369 1.00 71.94 114 SER A CA 1
ATOM 848 C C . SER A 1 114 ? 7.722 6.723 15.660 1.00 71.94 114 SER A C 1
ATOM 850 O O . SER A 1 114 ? 8.484 6.024 16.330 1.00 71.94 114 SER A O 1
ATOM 852 N N . ARG A 1 115 ? 6.628 6.221 15.084 1.00 72.12 115 ARG A N 1
ATOM 853 C CA . ARG A 1 115 ? 6.175 4.848 15.298 1.00 72.12 115 ARG A CA 1
ATOM 854 C C . ARG A 1 115 ? 7.007 3.812 14.564 1.00 72.12 115 ARG A C 1
ATOM 856 O O . ARG A 1 115 ? 7.319 2.776 15.148 1.00 72.12 115 ARG A O 1
ATOM 863 N N . TRP A 1 116 ? 7.459 4.118 13.351 1.00 67.12 116 TRP A N 1
ATOM 864 C CA . TRP A 1 116 ? 8.445 3.300 12.644 1.00 67.12 116 TRP A CA 1
ATOM 865 C C . TRP A 1 116 ? 9.669 3.022 13.506 1.00 67.12 116 TRP A C 1
ATOM 867 O O . TRP A 1 116 ? 10.113 1.882 13.611 1.00 67.12 116 TRP A O 1
ATOM 877 N N . ARG A 1 117 ? 10.193 4.050 14.176 1.00 65.50 117 ARG A N 1
ATOM 878 C CA . ARG A 1 117 ? 11.368 3.916 15.048 1.00 65.50 117 ARG A CA 1
ATOM 879 C C . ARG A 1 117 ? 11.104 3.065 16.298 1.00 65.50 117 ARG A C 1
ATOM 881 O O . ARG A 1 117 ? 12.063 2.610 16.917 1.00 65.50 117 ARG A O 1
ATOM 888 N N . GLN A 1 118 ? 9.844 2.877 16.689 1.00 63.75 118 GLN A N 1
ATOM 889 C CA . GLN A 1 118 ? 9.459 2.238 17.950 1.00 63.75 118 GLN A CA 1
ATOM 890 C C . GLN A 1 118 ? 9.009 0.781 17.798 1.00 63.75 118 GLN A C 1
ATOM 892 O O . GLN A 1 118 ? 9.151 0.021 18.755 1.00 63.75 118 GLN A O 1
ATOM 897 N N . GLY A 1 119 ? 8.476 0.380 16.637 1.00 64.00 119 GLY A N 1
ATOM 898 C CA . GLY A 1 119 ? 7.786 -0.904 16.501 1.00 64.00 119 GLY A CA 1
ATOM 899 C C . GLY A 1 119 ? 7.984 -1.597 15.148 1.00 64.00 119 GLY A C 1
ATOM 900 O O . GLY A 1 119 ? 7.904 -0.953 14.100 1.00 64.00 119 GLY A O 1
ATOM 901 N N . PRO A 1 120 ? 8.189 -2.927 15.134 1.00 62.06 120 PRO A N 1
ATOM 902 C CA . PRO A 1 120 ? 8.451 -3.677 13.911 1.00 62.06 120 PRO A CA 1
ATOM 903 C C . PRO A 1 120 ? 7.203 -3.911 13.042 1.00 62.06 120 PRO A C 1
ATOM 905 O O . PRO A 1 120 ? 7.332 -4.224 11.859 1.00 62.06 120 PRO A O 1
ATOM 908 N N . THR A 1 121 ? 5.994 -3.737 13.594 1.00 65.75 121 THR A N 1
ATOM 909 C CA . THR A 1 121 ? 4.718 -3.979 12.891 1.00 65.75 121 THR A CA 1
ATOM 910 C C . THR A 1 121 ? 4.533 -3.053 11.689 1.00 65.75 121 THR A C 1
ATOM 912 O O . THR A 1 121 ? 3.962 -3.451 10.676 1.00 65.75 121 THR A O 1
ATOM 915 N N . PHE A 1 122 ? 5.073 -1.837 11.752 1.00 67.25 122 PHE A N 1
ATOM 916 C CA . PHE A 1 122 ? 4.977 -0.877 10.655 1.00 67.25 122 PHE A CA 1
ATOM 917 C C . PHE A 1 122 ? 5.760 -1.282 9.415 1.00 67.25 122 PHE A C 1
ATOM 919 O O . PHE A 1 122 ? 5.275 -1.100 8.301 1.00 67.25 122 PHE A O 1
ATOM 926 N N . GLY A 1 123 ? 6.949 -1.864 9.593 1.00 65.56 123 GLY A N 1
ATOM 927 C CA . GLY A 1 123 ? 7.747 -2.323 8.458 1.00 65.56 123 GLY A CA 1
ATOM 928 C C . GLY A 1 123 ? 7.045 -3.413 7.648 1.00 65.56 123 GLY A C 1
ATOM 929 O O . GLY A 1 123 ? 7.341 -3.576 6.470 1.00 65.56 123 GLY A O 1
ATOM 930 N N . LEU A 1 124 ? 6.085 -4.122 8.252 1.00 69.94 124 LEU A N 1
ATOM 931 C CA . LEU A 1 124 ? 5.238 -5.098 7.570 1.00 69.94 124 LEU A CA 1
ATOM 932 C C . LEU A 1 124 ? 4.248 -4.413 6.617 1.00 69.94 124 LEU A C 1
ATOM 934 O O . LEU A 1 124 ? 4.101 -4.847 5.481 1.00 69.94 124 LEU A O 1
ATOM 938 N N . MET A 1 125 ? 3.595 -3.333 7.055 1.00 74.50 125 MET A N 1
ATOM 939 C CA . MET A 1 125 ? 2.630 -2.603 6.224 1.00 74.50 125 MET A CA 1
ATOM 940 C C . MET A 1 125 ? 3.294 -1.787 5.118 1.00 74.50 125 MET A C 1
ATOM 942 O O . MET A 1 125 ? 2.790 -1.737 4.005 1.00 74.50 125 MET A O 1
ATOM 946 N N . GLU A 1 126 ? 4.416 -1.146 5.424 1.00 75.56 126 GLU A N 1
ATOM 947 C CA . GLU A 1 126 ? 5.033 -0.171 4.518 1.00 75.56 126 GLU A CA 1
ATOM 948 C C . GLU A 1 126 ? 6.032 -0.831 3.550 1.00 75.56 126 GLU A C 1
ATOM 950 O O . GLU A 1 126 ? 6.440 -0.233 2.556 1.00 75.56 126 GLU A O 1
ATOM 955 N N . ASN A 1 127 ? 6.391 -2.103 3.779 1.00 83.62 127 ASN A N 1
ATOM 956 C CA . ASN A 1 127 ? 7.054 -2.917 2.766 1.00 83.62 127 ASN A CA 1
ATOM 957 C C . ASN A 1 127 ? 6.014 -3.594 1.861 1.00 83.62 127 ASN A C 1
ATOM 959 O O . ASN A 1 127 ? 5.315 -4.515 2.283 1.00 83.62 127 ASN A O 1
ATOM 963 N N . LYS A 1 128 ? 5.971 -3.210 0.582 1.00 88.38 128 LYS A N 1
ATOM 964 C CA . LYS A 1 128 ? 4.968 -3.682 -0.391 1.00 88.38 128 LYS A CA 1
ATOM 965 C C . LYS A 1 128 ? 4.930 -5.206 -0.561 1.00 88.38 128 LYS A C 1
ATOM 967 O O . LYS A 1 128 ? 3.859 -5.750 -0.801 1.00 88.38 128 LYS A O 1
ATOM 972 N N . LEU A 1 129 ? 6.054 -5.919 -0.418 1.00 89.62 129 LEU A N 1
ATOM 973 C CA . LEU A 1 129 ? 6.065 -7.390 -0.487 1.00 89.62 129 LEU A CA 1
ATOM 974 C C . LEU A 1 129 ? 5.456 -8.033 0.762 1.00 89.62 129 LEU A C 1
ATOM 976 O O . LEU A 1 129 ? 4.784 -9.061 0.667 1.00 89.62 129 LEU A O 1
ATOM 980 N N . LEU A 1 130 ? 5.698 -7.449 1.936 1.00 86.31 130 LEU A N 1
ATOM 981 C CA . LEU A 1 130 ? 5.152 -7.954 3.195 1.00 86.31 130 LEU A CA 1
ATOM 982 C C . LEU A 1 130 ? 3.666 -7.620 3.322 1.00 86.31 130 LEU A C 1
ATOM 984 O O . LEU A 1 130 ? 2.886 -8.500 3.681 1.00 86.31 130 LEU A O 1
ATOM 988 N N . ALA A 1 131 ? 3.266 -6.409 2.930 1.00 88.25 131 ALA A N 1
ATOM 989 C CA . ALA A 1 131 ? 1.867 -6.025 2.792 1.00 88.25 131 ALA A CA 1
ATOM 990 C C . ALA A 1 131 ? 1.133 -6.942 1.804 1.00 88.25 131 ALA A C 1
ATOM 992 O O . ALA A 1 131 ? 0.011 -7.367 2.078 1.00 88.25 131 ALA A O 1
ATOM 993 N N . HIS A 1 132 ? 1.790 -7.322 0.702 1.00 91.19 132 HIS A N 1
ATOM 994 C CA . HIS A 1 132 ? 1.220 -8.257 -0.266 1.00 91.19 132 HIS A CA 1
ATOM 995 C C . HIS A 1 132 ? 0.986 -9.650 0.324 1.00 91.19 132 HIS A C 1
ATOM 997 O O . HIS A 1 132 ? -0.109 -10.198 0.192 1.00 91.19 132 HIS A O 1
ATOM 1003 N N . SER A 1 133 ? 1.975 -10.203 1.038 1.00 88.62 133 SER A N 1
ATOM 1004 C CA . SER A 1 133 ? 1.822 -11.475 1.763 1.00 88.62 133 SER A CA 1
ATOM 1005 C C . SER A 1 133 ? 0.714 -11.421 2.816 1.00 88.62 133 SER A C 1
ATOM 1007 O O . SER A 1 133 ? -0.049 -12.375 2.944 1.00 88.62 133 SER A O 1
ATOM 1009 N N . LEU A 1 134 ? 0.601 -10.307 3.547 1.00 87.12 134 LEU A N 1
ATOM 1010 C CA . LEU A 1 134 ? -0.451 -10.086 4.539 1.00 87.12 134 LEU A CA 1
ATOM 1011 C C . LEU A 1 134 ? -1.839 -10.137 3.898 1.00 87.12 134 LEU A C 1
ATOM 1013 O O . LEU A 1 134 ? -2.719 -10.861 4.356 1.00 87.12 134 LEU A O 1
ATOM 1017 N N . LEU A 1 135 ? -2.041 -9.350 2.848 1.00 90.75 135 LEU A N 1
ATOM 1018 C CA . LEU A 1 135 ? -3.318 -9.271 2.155 1.00 90.75 135 LEU A CA 1
ATOM 1019 C C . LEU A 1 135 ? -3.690 -10.616 1.506 1.00 90.75 135 LEU A C 1
ATOM 1021 O O . LEU A 1 135 ? -4.858 -10.998 1.532 1.00 90.75 135 LEU A O 1
ATOM 1025 N N . ASP A 1 136 ? -2.707 -11.370 1.010 1.00 90.00 136 ASP A N 1
ATOM 1026 C CA . ASP A 1 136 ? -2.905 -12.715 0.458 1.00 90.00 136 ASP A CA 1
ATOM 1027 C C . ASP A 1 136 ? -3.347 -13.711 1.541 1.00 90.00 136 ASP A C 1
ATOM 1029 O O . ASP A 1 136 ? -4.346 -14.413 1.380 1.00 90.00 136 ASP A O 1
ATOM 1033 N N . ALA A 1 137 ? -2.692 -13.680 2.706 1.00 86.81 137 ALA A N 1
ATOM 1034 C CA . ALA A 1 137 ? -3.078 -14.474 3.874 1.00 86.81 137 ALA A CA 1
ATOM 1035 C C . ALA A 1 137 ? -4.484 -14.125 4.408 1.00 86.81 137 ALA A C 1
ATOM 1037 O O . ALA A 1 137 ? -5.131 -14.945 5.057 1.00 86.81 137 ALA A O 1
ATOM 1038 N N . LEU A 1 138 ? -4.975 -12.915 4.121 1.00 88.38 138 LEU A N 1
ATOM 1039 C CA . LEU A 1 138 ? -6.329 -12.454 4.441 1.00 88.38 138 LEU A CA 1
ATOM 1040 C C . LEU A 1 138 ? -7.344 -12.698 3.309 1.00 88.38 138 LEU A C 1
ATOM 1042 O O . LEU A 1 138 ? -8.518 -12.323 3.450 1.00 88.38 138 LEU A O 1
ATOM 1046 N N . HIS A 1 139 ? -6.920 -13.318 2.204 1.00 90.62 139 HIS A N 1
ATOM 1047 C CA . HIS A 1 139 ? -7.711 -13.514 0.987 1.00 90.62 139 HIS A CA 1
ATOM 1048 C C . HIS A 1 139 ? -8.312 -12.204 0.465 1.00 90.62 139 HIS A C 1
ATOM 1050 O O . HIS A 1 139 ? -9.503 -12.115 0.157 1.00 90.62 139 HIS A O 1
ATOM 1056 N N . VAL A 1 140 ? -7.502 -11.148 0.448 1.00 92.75 140 VAL A N 1
ATOM 1057 C CA . VAL A 1 140 ? -7.860 -9.865 -0.152 1.00 92.75 140 VAL A CA 1
ATOM 1058 C C . VAL A 1 140 ? -7.357 -9.856 -1.599 1.00 92.75 140 VAL A C 1
ATOM 1060 O O . VAL A 1 140 ? -6.179 -10.147 -1.815 1.00 92.75 140 VAL A O 1
ATOM 1063 N N . PRO A 1 141 ? -8.211 -9.534 -2.590 1.00 92.31 141 PRO A N 1
ATOM 1064 C CA . PRO A 1 141 ? -7.789 -9.414 -3.984 1.00 92.31 141 PRO A CA 1
ATOM 1065 C C . PRO A 1 141 ? -6.710 -8.344 -4.170 1.00 92.31 141 PRO A C 1
ATOM 1067 O O . PRO A 1 141 ? -6.814 -7.256 -3.600 1.00 92.31 141 PRO A O 1
ATOM 1070 N N . GLN A 1 142 ? -5.696 -8.650 -4.976 1.00 91.69 142 GLN A N 1
ATOM 1071 C CA . GLN A 1 142 ? -4.517 -7.813 -5.208 1.00 91.69 142 GLN A CA 1
ATOM 1072 C C . GLN A 1 142 ? -3.967 -8.014 -6.625 1.00 91.69 142 GLN A C 1
ATOM 1074 O O . GLN A 1 142 ? -4.252 -9.050 -7.233 1.00 91.69 142 GLN A O 1
ATOM 1079 N N . PRO A 1 143 ? -3.109 -7.101 -7.126 1.00 89.12 143 PRO A N 1
ATOM 1080 C CA . PRO A 1 143 ? -2.392 -7.320 -8.371 1.00 89.12 143 PRO A CA 1
ATOM 1081 C C . PRO A 1 143 ? -1.450 -8.522 -8.242 1.00 89.12 143 PRO A C 1
ATOM 1083 O O . PRO A 1 143 ? -0.808 -8.717 -7.200 1.00 89.12 143 PRO A O 1
ATOM 1086 N N . GLU A 1 144 ? -1.326 -9.301 -9.315 1.00 89.38 144 GLU A N 1
ATOM 1087 C CA . GLU A 1 144 ? -0.369 -10.402 -9.364 1.00 89.38 144 GLU A CA 1
ATOM 1088 C C . GLU A 1 144 ? 1.065 -9.866 -9.257 1.00 89.38 144 GLU A C 1
ATOM 1090 O O . GLU A 1 144 ? 1.445 -8.895 -9.918 1.00 89.38 144 GLU A O 1
ATOM 1095 N N . VAL A 1 145 ? 1.879 -10.523 -8.427 1.00 93.38 145 VAL A N 1
ATOM 1096 C CA . VAL A 1 145 ? 3.317 -10.260 -8.325 1.00 93.38 145 VAL A CA 1
ATOM 1097 C C . VAL A 1 145 ? 4.059 -11.241 -9.223 1.00 93.38 145 VAL A C 1
ATOM 1099 O O . VAL A 1 145 ? 4.224 -12.408 -8.884 1.00 93.38 145 VAL A O 1
ATOM 1102 N N . ILE A 1 146 ? 4.561 -10.734 -10.348 1.00 94.56 146 ILE A N 1
ATOM 1103 C CA . ILE A 1 146 ? 5.387 -11.475 -11.311 1.00 94.56 146 ILE A CA 1
ATOM 1104 C C . ILE A 1 146 ? 6.734 -11.853 -10.679 1.00 94.56 146 ILE A C 1
ATOM 1106 O O . ILE A 1 146 ? 7.277 -12.932 -10.918 1.00 94.56 146 ILE A O 1
ATOM 1110 N N . TYR A 1 147 ? 7.305 -10.942 -9.887 1.00 96.44 147 TYR A N 1
ATOM 1111 C CA . TYR A 1 147 ? 8.569 -11.158 -9.191 1.00 96.44 147 TYR A CA 1
ATOM 1112 C C . TYR A 1 147 ? 8.645 -10.311 -7.923 1.00 96.44 147 TYR A C 1
ATOM 1114 O O . TYR A 1 147 ? 8.373 -9.115 -7.953 1.00 96.44 147 TYR A O 1
ATOM 1122 N N . GLY A 1 148 ? 9.086 -10.908 -6.821 1.00 96.12 148 GLY A N 1
ATOM 1123 C CA . GLY A 1 148 ? 9.366 -10.205 -5.574 1.00 96.12 148 GLY A CA 1
ATOM 1124 C C . GLY A 1 148 ? 10.627 -10.760 -4.934 1.00 96.12 148 GLY A C 1
ATOM 1125 O O . GLY A 1 148 ? 10.798 -11.978 -4.890 1.00 96.12 148 GLY A O 1
ATOM 1126 N N . ALA A 1 149 ? 11.526 -9.893 -4.471 1.00 94.75 149 ALA A N 1
ATOM 1127 C CA . ALA A 1 149 ? 12.729 -10.327 -3.767 1.00 94.75 149 ALA A CA 1
ATOM 1128 C C . ALA A 1 149 ? 13.303 -9.245 -2.847 1.00 94.75 149 ALA A C 1
ATOM 1130 O O . ALA A 1 149 ? 13.268 -8.057 -3.171 1.00 94.75 149 ALA A O 1
ATOM 1131 N N . PHE A 1 150 ? 13.901 -9.683 -1.743 1.00 91.00 150 PHE A N 1
ATOM 1132 C CA . PHE A 1 150 ? 14.656 -8.845 -0.810 1.00 91.00 150 PHE A CA 1
ATOM 1133 C C . PHE A 1 150 ? 16.119 -8.726 -1.223 1.00 91.00 150 PHE A C 1
ATOM 1135 O O . PHE A 1 150 ? 16.669 -9.628 -1.844 1.00 91.00 150 PHE A O 1
ATOM 1142 N N . ALA A 1 151 ? 16.773 -7.623 -0.876 1.00 88.94 151 ALA A N 1
ATOM 1143 C CA . ALA A 1 151 ? 18.113 -7.306 -1.353 1.00 88.94 151 ALA A CA 1
ATOM 1144 C C . ALA A 1 151 ? 19.162 -8.337 -0.924 1.00 88.94 151 ALA A C 1
ATOM 1146 O O . ALA A 1 151 ? 19.987 -8.748 -1.736 1.00 88.94 151 ALA A O 1
ATOM 1147 N N . THR A 1 152 ? 19.123 -8.770 0.338 1.00 83.00 152 THR A N 1
ATOM 1148 C CA . THR A 1 152 ? 20.214 -9.560 0.932 1.00 83.00 152 THR A CA 1
ATOM 1149 C C . THR A 1 152 ? 19.797 -10.946 1.401 1.00 83.00 152 THR A C 1
ATOM 1151 O O . THR A 1 152 ? 20.563 -11.896 1.244 1.00 83.00 152 THR A O 1
ATOM 1154 N N . LYS A 1 153 ? 18.608 -11.085 1.993 1.00 82.69 153 LYS A N 1
ATOM 1155 C CA . LYS A 1 153 ? 18.155 -12.319 2.646 1.00 82.69 153 LYS A CA 1
ATOM 1156 C C . LYS A 1 153 ? 16.701 -12.612 2.293 1.00 82.69 153 LYS A C 1
ATOM 1158 O O . LYS A 1 153 ? 15.938 -11.667 2.132 1.00 82.69 153 LYS A O 1
ATOM 1163 N N . PRO A 1 154 ? 16.307 -13.891 2.179 1.00 86.12 154 PRO A N 1
ATOM 1164 C CA . PRO A 1 154 ? 14.905 -14.241 2.012 1.00 86.12 154 PRO A CA 1
ATOM 1165 C C . PRO A 1 154 ? 14.098 -13.861 3.259 1.00 86.12 154 PRO A C 1
ATOM 1167 O O . PRO A 1 154 ? 14.621 -13.901 4.373 1.00 86.12 154 PRO A O 1
ATOM 1170 N N . LEU A 1 155 ? 12.822 -13.531 3.069 1.00 81.88 155 LEU A N 1
ATOM 1171 C CA . LEU A 1 155 ? 11.893 -13.222 4.151 1.00 81.88 155 LEU A CA 1
ATOM 1172 C C . LEU A 1 155 ? 10.467 -13.638 3.772 1.00 81.88 155 LEU A C 1
ATOM 1174 O O . LEU A 1 155 ? 9.922 -13.214 2.749 1.00 81.88 155 LEU A O 1
ATOM 1178 N N . GLY A 1 156 ? 9.848 -14.471 4.611 1.00 82.12 156 GLY A N 1
ATOM 1179 C CA . GLY A 1 156 ? 8.566 -15.092 4.284 1.00 82.12 156 GLY A CA 1
ATOM 1180 C C . GLY A 1 156 ? 8.683 -15.989 3.053 1.00 82.12 156 GLY A C 1
ATOM 1181 O O . GLY A 1 156 ? 9.653 -16.729 2.891 1.00 82.12 156 GLY A O 1
ATOM 1182 N N . ARG A 1 157 ? 7.720 -15.866 2.138 1.00 86.12 157 ARG A N 1
ATOM 1183 C CA . ARG A 1 157 ? 7.768 -16.529 0.824 1.00 86.12 157 ARG A CA 1
ATOM 1184 C C . ARG A 1 157 ? 8.755 -15.909 -0.171 1.00 86.12 157 ARG A C 1
ATOM 1186 O O . ARG A 1 157 ? 8.955 -16.464 -1.249 1.00 86.12 157 ARG A O 1
ATOM 1193 N N . TRP A 1 158 ? 9.325 -14.747 0.141 1.00 91.81 158 TRP A N 1
ATOM 1194 C CA . TRP A 1 158 ? 10.097 -13.972 -0.823 1.00 91.81 158 TRP A CA 1
ATOM 1195 C C . TRP A 1 158 ? 11.586 -14.325 -0.753 1.00 91.81 158 TRP A C 1
ATOM 1197 O O . TRP A 1 158 ? 12.180 -14.265 0.326 1.00 91.81 158 TR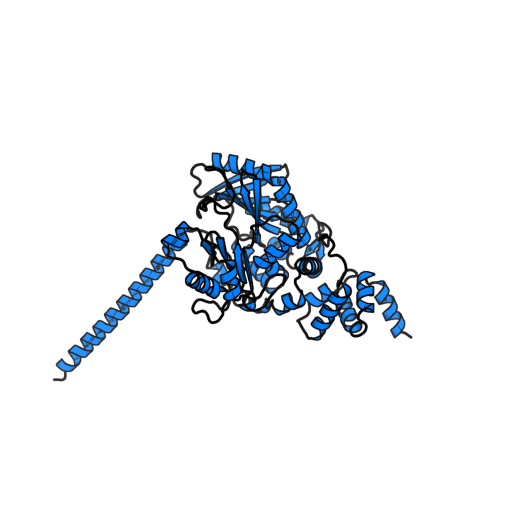P A O 1
ATOM 1207 N N . PRO A 1 159 ? 12.221 -14.680 -1.883 1.00 92.81 159 PRO A N 1
ATOM 1208 C CA . PRO A 1 159 ? 13.637 -15.018 -1.914 1.00 92.81 159 PRO A CA 1
ATOM 1209 C C . PRO A 1 159 ? 14.535 -13.781 -1.768 1.00 92.81 159 PRO A C 1
ATOM 1211 O O . PRO A 1 159 ? 14.097 -12.636 -1.899 1.00 92.81 159 PRO A O 1
ATOM 1214 N N . ALA A 1 160 ? 15.832 -14.025 -1.570 1.00 92.62 160 ALA A N 1
ATOM 1215 C CA . ALA A 1 160 ? 16.849 -13.010 -1.819 1.00 92.62 160 ALA A CA 1
ATOM 1216 C C . ALA A 1 160 ? 16.986 -12.741 -3.329 1.00 92.62 160 ALA A C 1
ATOM 1218 O O . ALA A 1 160 ? 16.825 -13.639 -4.165 1.00 92.62 160 ALA A O 1
ATOM 1219 N N . TYR A 1 161 ? 17.305 -11.501 -3.680 1.00 94.94 161 TYR A N 1
ATOM 1220 C CA . TYR A 1 161 ? 17.454 -11.056 -5.052 1.00 94.94 161 TYR A CA 1
ATOM 1221 C C . TYR A 1 161 ? 18.630 -11.765 -5.720 1.00 94.94 161 TYR A C 1
ATOM 1223 O O . TYR A 1 161 ? 19.738 -11.843 -5.190 1.00 94.94 161 TYR A O 1
ATOM 1231 N N . SER A 1 162 ? 18.403 -12.235 -6.945 1.00 95.50 162 SER A N 1
ATOM 1232 C CA . SER A 1 162 ? 19.481 -12.626 -7.842 1.00 95.50 162 SER A CA 1
ATOM 1233 C C . SER A 1 162 ? 19.172 -12.176 -9.262 1.00 95.50 162 SER A C 1
ATOM 1235 O O . SER A 1 162 ? 18.036 -12.289 -9.730 1.00 95.50 162 SER A O 1
ATOM 1237 N N . ARG A 1 163 ? 20.209 -11.723 -9.981 1.00 95.81 163 ARG A N 1
ATOM 1238 C CA . ARG A 1 163 ? 20.100 -11.355 -11.404 1.00 95.81 163 ARG A CA 1
ATOM 1239 C C . ARG A 1 163 ? 19.474 -12.479 -12.228 1.00 95.81 163 ARG A C 1
ATOM 1241 O O . ARG A 1 163 ? 18.637 -12.220 -13.086 1.00 95.81 163 ARG A O 1
ATOM 1248 N N . ALA A 1 164 ? 19.867 -13.723 -11.953 1.00 96.12 164 ALA A N 1
ATOM 1249 C CA . ALA A 1 164 ? 19.400 -14.894 -12.685 1.00 96.12 164 ALA A CA 1
ATOM 1250 C C . ALA A 1 164 ? 17.892 -15.129 -12.511 1.00 96.12 164 ALA A C 1
ATOM 1252 O O . ALA A 1 164 ? 17.197 -15.348 -13.502 1.00 96.12 164 ALA A O 1
ATOM 1253 N N . ASN A 1 165 ? 17.372 -15.062 -11.280 1.00 95.94 165 ASN A N 1
ATOM 1254 C CA . ASN A 1 165 ? 15.940 -15.254 -11.039 1.00 95.94 165 ASN A CA 1
ATOM 1255 C C . ASN A 1 165 ? 15.122 -14.076 -11.574 1.00 95.94 165 ASN A C 1
ATOM 1257 O O . ASN A 1 165 ? 14.101 -14.304 -12.215 1.00 95.94 165 ASN A O 1
ATOM 1261 N N . PHE A 1 166 ? 15.599 -12.843 -11.384 1.00 96.75 166 PHE A N 1
ATOM 1262 C CA . PHE A 1 166 ? 14.950 -11.647 -11.921 1.00 96.75 166 PHE A CA 1
ATOM 1263 C C . PHE A 1 166 ? 14.835 -11.693 -13.452 1.00 96.75 166 PHE A C 1
ATOM 1265 O O . PHE A 1 166 ? 13.750 -11.536 -14.005 1.00 96.75 166 PHE A O 1
ATOM 1272 N N . THR A 1 167 ? 15.939 -11.996 -14.143 1.00 95.75 167 THR A N 1
ATOM 1273 C CA . THR A 1 167 ? 15.967 -12.092 -15.613 1.00 95.75 167 THR A CA 1
ATOM 1274 C C . THR A 1 167 ? 15.041 -13.191 -16.120 1.00 95.75 167 THR A C 1
ATOM 1276 O O . THR A 1 167 ? 14.339 -13.000 -17.108 1.00 95.75 167 THR A O 1
ATOM 1279 N N . ARG A 1 168 ? 15.013 -14.340 -15.432 1.00 96.19 168 ARG A N 1
ATOM 1280 C CA . ARG A 1 168 ? 14.128 -15.454 -15.783 1.00 96.19 168 ARG A CA 1
ATOM 1281 C C . ARG A 1 168 ? 12.658 -15.075 -15.628 1.00 96.19 168 ARG A C 1
ATOM 1283 O O . ARG A 1 168 ? 11.877 -15.358 -16.526 1.00 96.19 168 ARG A O 1
ATOM 1290 N N . ALA A 1 169 ? 12.296 -14.422 -14.523 1.00 95.12 169 ALA A N 1
ATOM 1291 C CA . ALA A 1 169 ? 10.920 -14.012 -14.254 1.00 95.12 169 ALA A CA 1
ATOM 1292 C C . ALA A 1 169 ? 10.404 -12.978 -15.268 1.00 95.12 169 ALA A C 1
ATOM 1294 O O . ALA A 1 169 ? 9.237 -13.020 -15.649 1.00 95.12 169 ALA A O 1
ATOM 1295 N N . LEU A 1 170 ? 11.275 -12.081 -15.746 1.00 94.56 170 LEU A N 1
ATOM 1296 C CA . LEU A 1 170 ? 10.909 -11.062 -16.738 1.00 94.56 170 LEU A CA 1
ATOM 1297 C C . LEU A 1 170 ? 11.165 -11.473 -18.191 1.00 94.56 170 LEU A C 1
ATOM 1299 O O . LEU A 1 170 ? 10.983 -10.661 -19.100 1.00 94.56 170 LEU A O 1
ATOM 1303 N N . HIS A 1 171 ? 11.563 -12.719 -18.446 1.00 93.25 171 HIS A N 1
ATOM 1304 C CA . HIS A 1 171 ? 11.811 -13.180 -19.804 1.00 93.25 171 HIS A CA 1
ATOM 1305 C C . HIS A 1 171 ? 10.539 -13.067 -20.661 1.00 93.25 171 HIS A C 1
ATOM 1307 O O . HIS A 1 171 ? 9.507 -13.662 -20.357 1.00 93.25 171 HIS A O 1
ATOM 1313 N N . GLY A 1 172 ? 10.615 -12.287 -21.743 1.00 88.69 172 GLY A N 1
ATOM 1314 C CA . GLY A 1 172 ? 9.491 -12.042 -22.652 1.00 88.69 172 GLY A CA 1
ATOM 1315 C C . GLY A 1 172 ? 8.404 -11.104 -22.109 1.00 88.69 172 GLY A C 1
ATOM 1316 O O . GLY A 1 172 ? 7.450 -10.820 -22.827 1.00 88.69 172 GLY A O 1
ATOM 1317 N N . LYS A 1 173 ? 8.532 -10.583 -20.882 1.00 90.38 173 LYS A N 1
ATOM 1318 C CA . LYS A 1 173 ? 7.551 -9.664 -20.288 1.00 90.38 173 LYS A CA 1
ATOM 1319 C C . LYS A 1 173 ? 7.859 -8.223 -20.700 1.00 90.38 173 LYS A C 1
ATOM 1321 O O . LYS A 1 173 ? 8.971 -7.741 -20.506 1.00 90.38 173 LYS A O 1
ATOM 1326 N N . ARG A 1 174 ? 6.863 -7.523 -21.251 1.00 88.50 174 ARG A N 1
ATOM 1327 C CA . ARG A 1 174 ? 6.960 -6.101 -21.659 1.00 88.50 174 ARG A CA 1
ATOM 1328 C C . ARG A 1 174 ? 5.838 -5.223 -21.101 1.00 88.50 174 ARG A C 1
ATOM 1330 O O . ARG A 1 174 ? 5.752 -4.049 -21.440 1.00 88.50 174 ARG A O 1
ATOM 1337 N N . HIS A 1 175 ? 4.987 -5.788 -20.254 1.00 87.25 175 HIS A N 1
ATOM 1338 C CA . HIS A 1 175 ? 3.890 -5.089 -19.604 1.00 87.25 175 HIS A CA 1
ATOM 1339 C C . HIS A 1 175 ? 3.916 -5.418 -18.112 1.00 87.25 175 HIS A C 1
ATOM 1341 O O . HIS A 1 175 ? 3.636 -6.548 -17.723 1.00 87.25 175 HIS A O 1
ATOM 1347 N N . PHE A 1 176 ? 4.357 -4.464 -17.294 1.00 91.25 176 PHE A N 1
ATOM 1348 C CA . PHE A 1 176 ? 4.511 -4.642 -15.848 1.00 91.25 176 PHE A CA 1
ATOM 1349 C C . PHE A 1 176 ? 4.740 -3.298 -15.155 1.00 91.25 176 PHE A C 1
ATOM 1351 O O . PHE A 1 176 ? 5.099 -2.307 -15.791 1.00 91.25 176 PHE A O 1
ATOM 1358 N N . VAL A 1 177 ? 4.599 -3.275 -13.833 1.00 90.75 177 VAL A N 1
ATOM 1359 C CA . VAL A 1 177 ? 5.095 -2.185 -12.992 1.00 90.75 177 VAL A CA 1
ATOM 1360 C C . VAL A 1 177 ? 6.169 -2.730 -12.069 1.00 90.75 177 VAL A C 1
ATOM 1362 O O . VAL A 1 177 ? 5.920 -3.639 -11.286 1.00 90.75 177 VAL A O 1
ATOM 1365 N N . LEU A 1 178 ? 7.368 -2.168 -12.155 1.00 92.94 178 LEU A N 1
ATOM 1366 C CA . LEU A 1 178 ? 8.486 -2.473 -11.274 1.00 92.94 178 LEU A CA 1
ATOM 1367 C C . LEU A 1 178 ? 8.621 -1.338 -10.262 1.00 92.94 178 LEU A C 1
ATOM 1369 O O . LEU A 1 178 ? 8.679 -0.173 -10.645 1.00 92.94 178 LEU A O 1
ATOM 1373 N N . LYS A 1 179 ? 8.660 -1.666 -8.974 1.00 91.81 179 LYS A N 1
ATOM 1374 C CA . LYS A 1 179 ? 8.766 -0.695 -7.881 1.00 91.81 179 LYS A CA 1
ATOM 1375 C C . LYS A 1 179 ? 9.808 -1.165 -6.873 1.00 91.81 179 LYS A C 1
ATOM 1377 O O . LYS A 1 179 ? 10.000 -2.372 -6.685 1.00 91.81 179 LYS A O 1
ATOM 1382 N N . SER A 1 180 ? 10.444 -0.234 -6.168 1.00 89.81 180 SER A N 1
ATOM 1383 C CA . SER A 1 180 ? 11.022 -0.604 -4.874 1.00 89.81 180 SER A CA 1
ATOM 1384 C C . SER A 1 180 ? 9.886 -0.947 -3.900 1.00 89.81 180 SER A C 1
ATOM 1386 O O . SER A 1 180 ? 8.829 -0.318 -3.919 1.00 89.81 180 SER A O 1
ATOM 1388 N N . ALA A 1 181 ? 10.084 -1.951 -3.051 1.00 87.94 181 ALA A N 1
ATOM 1389 C CA . ALA A 1 181 ? 9.089 -2.325 -2.050 1.00 87.94 181 ALA A CA 1
ATOM 1390 C C . ALA A 1 181 ? 9.087 -1.382 -0.836 1.00 87.94 181 ALA A C 1
ATOM 1392 O O . ALA A 1 181 ? 8.206 -1.497 0.003 1.00 87.94 181 ALA A O 1
ATOM 1393 N N . THR A 1 182 ? 10.076 -0.490 -0.744 1.00 78.38 182 THR A N 1
ATOM 1394 C CA . THR A 1 182 ? 10.419 0.283 0.457 1.00 78.38 182 THR A CA 1
ATOM 1395 C C . THR A 1 182 ? 10.297 1.795 0.294 1.00 78.38 182 THR A C 1
ATOM 1397 O O . THR A 1 182 ? 10.301 2.494 1.295 1.00 78.38 182 THR A O 1
ATOM 1400 N N . ASN A 1 183 ? 10.243 2.326 -0.937 1.00 74.25 183 ASN A N 1
ATOM 1401 C CA . ASN A 1 183 ? 10.006 3.755 -1.180 1.00 74.25 183 ASN A CA 1
ATOM 1402 C C . ASN A 1 183 ? 8.530 4.042 -1.507 1.00 74.25 183 ASN A C 1
ATOM 1404 O O . ASN A 1 183 ? 7.767 3.150 -1.900 1.00 74.25 183 ASN A O 1
ATOM 1408 N N . GLY A 1 184 ? 8.139 5.302 -1.311 1.00 68.62 184 GLY A N 1
ATOM 1409 C CA . GLY A 1 184 ? 6.810 5.836 -1.618 1.00 68.62 184 GLY A CA 1
ATOM 1410 C C . GLY A 1 184 ? 6.888 6.954 -2.660 1.00 68.62 184 GLY A C 1
ATOM 1411 O O . GLY A 1 184 ? 7.938 7.185 -3.245 1.00 68.62 184 GLY A O 1
ATOM 1412 N N . GLY A 1 185 ? 5.771 7.644 -2.906 1.00 61.25 185 GLY A N 1
ATOM 1413 C CA . GLY A 1 185 ? 5.780 8.915 -3.649 1.00 61.25 185 GLY A CA 1
ATOM 1414 C C . GLY A 1 185 ? 6.163 8.835 -5.131 1.00 61.25 185 GLY A C 1
ATOM 1415 O O . GLY A 1 185 ? 6.590 9.833 -5.691 1.00 61.25 185 GLY A O 1
ATOM 1416 N N . ASN A 1 186 ? 6.016 7.671 -5.775 1.00 64.56 186 ASN A N 1
ATOM 1417 C CA . ASN A 1 186 ? 6.490 7.376 -7.141 1.00 64.56 186 ASN A CA 1
ATOM 1418 C C . ASN A 1 186 ? 8.017 7.373 -7.327 1.00 64.56 186 ASN A C 1
ATOM 1420 O O . ASN A 1 186 ? 8.495 7.014 -8.408 1.00 64.56 186 ASN A O 1
ATOM 1424 N N . SER A 1 187 ? 8.785 7.661 -6.275 1.00 65.38 187 SER A N 1
ATOM 1425 C CA . SER A 1 187 ? 10.215 7.393 -6.224 1.00 65.38 187 SER A CA 1
ATOM 1426 C C . SER A 1 187 ? 10.446 5.900 -6.474 1.00 65.38 187 SER A C 1
ATOM 1428 O O . SER A 1 187 ? 9.824 5.040 -5.848 1.00 65.38 187 SER A O 1
ATOM 1430 N N . ASP A 1 188 ? 11.337 5.568 -7.407 1.00 81.75 188 ASP A N 1
ATOM 1431 C CA . ASP A 1 188 ? 11.681 4.186 -7.765 1.00 81.75 188 ASP A CA 1
ATOM 1432 C C . ASP A 1 188 ? 10.553 3.352 -8.409 1.00 81.75 188 ASP A C 1
ATOM 1434 O O . ASP A 1 188 ? 10.521 2.128 -8.253 1.00 81.75 188 ASP A O 1
ATOM 1438 N N . VAL A 1 189 ? 9.658 3.982 -9.179 1.00 85.94 189 VAL A N 1
ATOM 1439 C CA . VAL A 1 189 ? 8.624 3.293 -9.974 1.00 85.94 189 VAL A CA 1
ATOM 1440 C C . VAL A 1 189 ? 8.958 3.311 -11.472 1.00 85.94 189 VAL A C 1
ATOM 1442 O O . VAL A 1 189 ? 9.247 4.349 -12.061 1.00 85.94 189 VAL A O 1
ATOM 1445 N N . LEU A 1 190 ? 8.877 2.147 -12.117 1.00 88.88 190 LEU A N 1
ATOM 1446 C CA . LEU A 1 190 ? 8.965 1.958 -13.564 1.00 88.88 190 LEU A CA 1
ATOM 1447 C C . LEU A 1 190 ? 7.699 1.268 -14.062 1.00 88.88 190 LEU A C 1
ATOM 1449 O O . LEU A 1 190 ? 7.531 0.059 -13.908 1.00 88.88 190 LEU A O 1
ATOM 1453 N N . VAL A 1 191 ? 6.825 2.036 -14.705 1.00 88.38 191 VAL A N 1
ATOM 1454 C CA . VAL A 1 191 ? 5.710 1.489 -15.485 1.00 88.38 191 VAL A CA 1
ATOM 1455 C C . VAL A 1 191 ? 6.230 1.136 -16.875 1.00 88.38 191 VAL A C 1
ATOM 1457 O O . VAL A 1 191 ? 6.697 2.019 -17.602 1.00 88.38 191 VAL A O 1
ATOM 1460 N N . MET A 1 192 ? 6.163 -0.144 -17.230 1.00 89.38 192 MET A N 1
ATOM 1461 C CA . MET A 1 192 ? 6.605 -0.670 -18.514 1.00 89.38 192 MET A CA 1
ATOM 1462 C C . MET A 1 192 ? 5.412 -1.056 -19.385 1.00 89.38 192 MET A C 1
ATOM 1464 O O . MET A 1 192 ? 4.524 -1.792 -18.955 1.00 89.38 192 MET A O 1
ATOM 1468 N N . THR A 1 193 ? 5.436 -0.588 -20.630 1.00 86.56 193 THR A N 1
ATOM 1469 C CA . THR A 1 193 ? 4.504 -0.979 -21.693 1.00 86.56 193 THR A CA 1
ATOM 1470 C C . THR A 1 193 ? 5.299 -1.426 -22.921 1.00 86.56 193 THR A C 1
ATOM 1472 O O . THR A 1 193 ? 6.452 -1.005 -23.069 1.00 86.56 193 THR A O 1
ATOM 1475 N N . PRO A 1 194 ? 4.712 -2.212 -23.843 1.00 87.88 194 PRO A N 1
ATOM 1476 C CA . PRO A 1 194 ? 5.399 -2.598 -25.076 1.00 87.88 194 PRO A CA 1
ATOM 1477 C C . PRO A 1 194 ? 5.898 -1.393 -25.888 1.00 87.88 194 PRO A C 1
ATOM 1479 O O . PRO A 1 194 ? 7.045 -1.375 -26.325 1.00 87.88 194 PRO A O 1
ATOM 1482 N N . ALA A 1 195 ? 5.085 -0.338 -25.996 1.00 86.94 195 ALA A N 1
ATOM 1483 C CA . ALA A 1 195 ? 5.464 0.889 -26.695 1.00 86.94 195 ALA A CA 1
ATOM 1484 C C . ALA A 1 195 ? 6.641 1.610 -26.019 1.00 86.94 195 ALA A C 1
ATOM 1486 O O . ALA A 1 195 ? 7.578 2.030 -26.694 1.00 86.94 195 ALA A O 1
ATOM 1487 N N . ARG A 1 196 ? 6.631 1.721 -24.681 1.00 88.50 196 ARG A N 1
ATOM 1488 C CA . ARG A 1 196 ? 7.746 2.315 -23.928 1.00 88.50 196 ARG A CA 1
ATOM 1489 C C . ARG A 1 196 ? 9.017 1.488 -24.080 1.00 88.50 196 ARG A C 1
ATOM 1491 O O . ARG A 1 196 ? 10.098 2.052 -24.243 1.00 88.50 196 ARG A O 1
ATOM 1498 N N . TRP A 1 197 ? 8.882 0.161 -24.039 1.00 90.81 197 TRP A N 1
ATOM 1499 C CA . TRP A 1 197 ? 9.993 -0.763 -24.217 1.00 90.81 197 TRP A CA 1
ATOM 1500 C C . TRP A 1 197 ? 10.736 -0.482 -25.524 1.00 90.81 197 TRP A C 1
ATOM 1502 O O . TRP A 1 197 ? 11.960 -0.380 -25.531 1.00 90.81 197 TRP A O 1
ATOM 1512 N N . GLU A 1 198 ? 9.995 -0.315 -26.617 1.00 93.38 198 GLU A N 1
ATOM 1513 C CA . GLU A 1 198 ? 10.550 -0.040 -27.942 1.00 93.38 198 GLU A CA 1
ATOM 1514 C C . GLU A 1 198 ? 11.088 1.392 -28.055 1.00 93.38 198 GLU A C 1
ATOM 1516 O O . GLU A 1 198 ? 12.257 1.580 -28.397 1.00 93.38 198 GLU A O 1
ATOM 1521 N N . ALA A 1 199 ? 10.284 2.394 -27.688 1.00 93.94 199 ALA A N 1
ATOM 1522 C CA . ALA A 1 199 ? 10.631 3.809 -27.830 1.00 93.94 199 ALA A CA 1
ATOM 1523 C C . ALA A 1 199 ? 11.887 4.209 -27.037 1.00 93.94 199 ALA A C 1
ATOM 1525 O O . ALA A 1 199 ? 12.724 4.961 -27.529 1.00 93.94 199 ALA A O 1
ATOM 1526 N N . GLU A 1 200 ? 12.058 3.676 -25.825 1.00 94.56 200 GLU A N 1
ATOM 1527 C CA . GLU A 1 200 ? 13.226 3.952 -24.977 1.00 94.56 200 GLU A CA 1
ATOM 1528 C C . GLU A 1 200 ? 14.334 2.889 -25.134 1.00 94.56 200 GLU A C 1
ATOM 1530 O O . GLU A 1 200 ? 15.336 2.896 -24.403 1.00 94.56 200 GLU A O 1
ATOM 1535 N N . SER A 1 201 ? 14.176 1.965 -26.094 1.00 95.56 201 SER A N 1
ATOM 1536 C CA . SER A 1 201 ? 15.107 0.864 -26.369 1.00 95.56 201 SER A CA 1
ATOM 1537 C C . SER A 1 201 ? 15.485 0.098 -25.095 1.00 95.56 201 SER A C 1
ATOM 1539 O O . SER A 1 201 ? 16.671 -0.072 -24.776 1.00 95.56 201 SER A O 1
ATOM 1541 N N . TRP A 1 202 ? 14.481 -0.285 -24.305 1.00 95.81 202 TRP A N 1
ATOM 1542 C CA . TRP A 1 202 ? 14.666 -1.109 -23.118 1.00 95.81 202 TRP A CA 1
ATOM 1543 C C . TRP A 1 202 ? 15.191 -2.489 -23.496 1.00 95.81 202 TRP A C 1
ATOM 1545 O O . TRP A 1 202 ? 14.915 -3.047 -24.556 1.00 95.81 202 TRP A O 1
ATOM 1555 N N . ASN A 1 203 ? 16.000 -3.037 -22.601 1.00 94.50 203 ASN A N 1
ATOM 1556 C CA . ASN A 1 203 ? 16.565 -4.368 -22.724 1.00 94.50 203 ASN A CA 1
ATOM 1557 C C . ASN A 1 203 ? 16.801 -4.945 -21.316 1.00 94.50 203 ASN A C 1
ATOM 1559 O O . ASN A 1 203 ? 16.743 -4.195 -20.332 1.00 94.50 203 ASN A O 1
ATOM 1563 N N . PRO A 1 204 ? 17.081 -6.256 -21.190 1.00 93.62 204 PRO A N 1
ATOM 1564 C CA . PRO A 1 204 ? 17.314 -6.876 -19.888 1.00 93.62 204 PRO A CA 1
ATOM 1565 C C . PRO A 1 204 ? 18.422 -6.200 -19.070 1.00 93.62 204 PRO A C 1
ATOM 1567 O O . PRO A 1 204 ? 18.285 -6.079 -17.858 1.00 93.62 204 PRO A O 1
ATOM 1570 N N . ALA A 1 205 ? 19.485 -5.699 -19.709 1.00 94.62 205 ALA A N 1
ATOM 1571 C CA . ALA A 1 205 ? 20.571 -5.019 -19.006 1.00 94.62 205 ALA A CA 1
ATOM 1572 C C . ALA A 1 205 ? 20.111 -3.694 -18.373 1.00 94.62 205 ALA A C 1
ATOM 1574 O O . ALA A 1 205 ? 20.410 -3.454 -17.207 1.00 94.62 205 ALA A O 1
ATOM 1575 N N . LYS A 1 206 ? 19.320 -2.878 -19.087 1.00 95.69 206 LYS A N 1
ATOM 1576 C CA . LYS A 1 206 ? 18.713 -1.652 -18.537 1.00 95.69 206 LYS A CA 1
ATOM 1577 C C . LYS A 1 206 ? 17.764 -1.951 -17.374 1.00 95.69 206 LYS A C 1
ATOM 1579 O O . LYS A 1 206 ? 17.749 -1.208 -16.399 1.00 95.69 206 LYS A O 1
ATOM 1584 N N . LEU A 1 207 ? 16.987 -3.035 -17.452 1.00 94.31 207 LEU A N 1
ATOM 1585 C CA . LEU A 1 207 ? 16.127 -3.451 -16.338 1.00 94.31 207 LEU A CA 1
ATOM 1586 C C . LEU A 1 207 ? 16.932 -3.879 -15.109 1.00 94.31 207 LEU A C 1
ATOM 1588 O O . LEU A 1 207 ? 16.577 -3.506 -13.993 1.00 94.31 207 LEU A O 1
ATOM 1592 N N . ILE A 1 208 ? 18.001 -4.656 -15.314 1.00 95.44 208 ILE A N 1
ATOM 1593 C CA . ILE A 1 208 ? 18.905 -5.083 -14.241 1.00 95.44 208 ILE A CA 1
ATOM 1594 C C . ILE A 1 208 ? 19.564 -3.861 -13.592 1.00 95.44 208 ILE A C 1
ATOM 1596 O O . ILE A 1 208 ? 19.544 -3.745 -12.372 1.00 95.44 208 ILE A O 1
ATOM 1600 N N . ASP A 1 209 ? 20.088 -2.926 -14.387 1.00 94.06 209 ASP A N 1
ATOM 1601 C CA . ASP A 1 209 ? 20.642 -1.666 -13.874 1.00 94.06 209 ASP A CA 1
ATOM 1602 C C . ASP A 1 209 ? 19.595 -0.912 -13.042 1.00 94.06 209 ASP A C 1
ATOM 1604 O O . ASP A 1 209 ? 19.850 -0.540 -11.899 1.00 94.06 209 ASP A O 1
ATOM 1608 N N . PHE A 1 210 ? 18.365 -0.787 -13.556 1.00 93.38 210 PHE A N 1
ATOM 1609 C CA . PHE A 1 210 ? 17.291 -0.085 -12.861 1.00 93.38 210 PHE A CA 1
ATOM 1610 C C . PHE A 1 210 ? 16.982 -0.689 -11.486 1.00 93.38 210 PHE A C 1
ATOM 1612 O O . PHE A 1 210 ? 16.892 0.069 -10.515 1.00 93.38 210 PHE A O 1
ATOM 1619 N N . VAL A 1 211 ? 16.829 -2.018 -11.397 1.00 93.50 211 VAL A N 1
ATOM 1620 C CA . VAL A 1 211 ? 16.496 -2.709 -10.141 1.00 93.50 211 VAL A CA 1
ATOM 1621 C C . VAL A 1 211 ? 17.664 -2.726 -9.162 1.00 93.50 211 VAL A C 1
ATOM 1623 O O . VAL A 1 211 ? 17.458 -2.621 -7.957 1.00 93.50 211 VAL A O 1
ATOM 1626 N N . GLU A 1 212 ? 18.904 -2.813 -9.639 1.00 93.25 212 GLU A N 1
ATOM 1627 C CA . GLU A 1 212 ? 20.072 -2.926 -8.761 1.00 93.25 212 GLU A CA 1
ATOM 1628 C C . GLU A 1 212 ? 20.401 -1.640 -8.012 1.00 93.25 212 GLU A C 1
ATOM 1630 O O . GLU A 1 212 ? 20.977 -1.705 -6.929 1.00 93.25 212 GLU A O 1
ATOM 1635 N N . ARG A 1 213 ? 19.892 -0.493 -8.473 1.00 89.12 213 ARG A N 1
ATOM 1636 C CA . ARG A 1 213 ? 19.825 0.744 -7.670 1.00 89.12 213 ARG A CA 1
ATOM 1637 C C . ARG A 1 213 ? 19.070 0.553 -6.352 1.00 89.12 213 ARG A C 1
ATOM 1639 O O . ARG A 1 213 ? 19.265 1.323 -5.408 1.00 89.12 213 ARG A O 1
ATOM 1646 N N . PHE A 1 214 ? 18.191 -0.448 -6.289 1.00 85.38 214 PHE A N 1
ATOM 1647 C CA . PHE A 1 214 ? 17.370 -0.749 -5.122 1.00 85.38 214 PHE A CA 1
ATOM 1648 C C . PHE A 1 214 ? 18.015 -1.789 -4.220 1.00 85.38 214 PHE A C 1
ATOM 1650 O O . PHE A 1 214 ? 18.029 -1.634 -3.005 1.00 85.38 214 PHE A O 1
ATOM 1657 N N . VAL A 1 215 ? 18.548 -2.847 -4.827 1.00 87.25 215 VAL A N 1
ATOM 1658 C CA . VAL A 1 215 ? 18.881 -4.095 -4.128 1.00 87.25 215 VAL A CA 1
ATOM 1659 C C . VAL A 1 215 ? 20.368 -4.443 -4.128 1.00 87.25 215 VAL A C 1
ATOM 1661 O O . VAL A 1 215 ? 20.725 -5.500 -3.620 1.00 87.25 215 VAL A O 1
ATOM 1664 N N . ARG A 1 216 ? 21.251 -3.589 -4.665 1.00 86.25 216 ARG A N 1
ATOM 1665 C CA . ARG A 1 216 ? 22.713 -3.748 -4.556 1.00 86.25 216 ARG A CA 1
ATOM 1666 C C . ARG A 1 216 ? 23.368 -2.541 -3.908 1.00 86.25 216 ARG A C 1
ATOM 1668 O O . ARG A 1 216 ? 23.192 -1.418 -4.365 1.00 86.25 216 ARG A O 1
ATOM 1675 N N . ARG A 1 217 ? 24.164 -2.779 -2.867 1.00 83.00 217 ARG A N 1
ATOM 1676 C CA . ARG A 1 217 ? 24.843 -1.725 -2.100 1.00 83.00 217 ARG A CA 1
ATOM 1677 C C . ARG A 1 217 ? 25.960 -1.090 -2.920 1.00 83.00 217 ARG A C 1
ATOM 1679 O O . ARG A 1 217 ? 26.200 0.105 -2.825 1.00 83.00 217 ARG A O 1
ATOM 1686 N N . GLU A 1 218 ? 26.634 -1.907 -3.716 1.00 83.25 218 GLU A N 1
ATOM 1687 C CA . GLU A 1 218 ? 27.750 -1.540 -4.581 1.00 83.25 218 GLU A CA 1
ATOM 1688 C C . GLU A 1 218 ? 27.328 -0.767 -5.839 1.00 83.25 218 GLU A C 1
ATOM 1690 O O . GLU A 1 218 ? 28.179 -0.311 -6.600 1.00 83.25 218 GLU A O 1
ATOM 1695 N N . HIS A 1 219 ? 26.025 -0.627 -6.091 1.00 86.50 219 HIS A N 1
ATOM 1696 C CA . HIS A 1 219 ? 25.543 0.091 -7.259 1.00 86.50 219 HIS A CA 1
ATOM 1697 C C . HIS A 1 219 ? 25.792 1.600 -7.103 1.00 86.50 219 HIS A C 1
ATOM 1699 O O . HIS A 1 219 ? 25.433 2.197 -6.095 1.00 86.50 219 HIS A O 1
ATOM 1705 N N . VAL A 1 220 ? 26.328 2.253 -8.137 1.00 83.38 220 VAL A N 1
ATOM 1706 C CA . VAL A 1 220 ? 26.735 3.676 -8.103 1.00 83.38 220 VAL A CA 1
ATOM 1707 C C . VAL A 1 220 ? 25.612 4.649 -7.710 1.00 83.38 220 VAL A C 1
ATOM 1709 O O . VAL A 1 220 ? 25.860 5.684 -7.101 1.00 83.38 220 VAL A O 1
ATOM 1712 N N . LYS A 1 221 ? 24.363 4.314 -8.045 1.00 83.00 221 LYS A N 1
ATOM 1713 C CA . LYS A 1 221 ? 23.158 5.090 -7.689 1.00 83.00 221 LYS A CA 1
ATOM 1714 C C . LYS A 1 221 ? 22.406 4.555 -6.459 1.00 83.00 221 LYS A C 1
ATOM 1716 O O . LYS A 1 221 ? 21.324 5.055 -6.162 1.00 83.00 221 LYS A O 1
ATOM 1721 N N . ALA A 1 222 ? 22.905 3.515 -5.789 1.00 78.56 222 ALA A N 1
ATOM 1722 C CA . ALA A 1 222 ? 22.246 2.999 -4.596 1.00 78.56 222 ALA A CA 1
ATOM 1723 C C . ALA A 1 222 ? 22.491 3.921 -3.401 1.00 78.56 222 ALA A C 1
ATOM 1725 O O . ALA A 1 222 ? 23.605 4.371 -3.143 1.00 78.56 222 ALA A O 1
ATOM 1726 N N . LYS A 1 223 ? 21.423 4.174 -2.646 1.00 72.31 223 LYS A N 1
ATOM 1727 C CA . LYS A 1 223 ? 21.493 4.833 -1.343 1.00 72.31 223 LYS A CA 1
ATOM 1728 C C . LYS A 1 223 ? 21.650 3.766 -0.252 1.00 72.31 223 LYS A C 1
ATOM 1730 O O . LYS A 1 223 ? 21.094 2.672 -0.372 1.00 72.31 223 LYS A O 1
ATOM 1735 N N . TRP A 1 224 ? 22.389 4.094 0.813 1.00 66.38 224 TRP A N 1
ATOM 1736 C CA . TRP A 1 224 ? 22.548 3.223 1.992 1.00 66.38 224 TRP A CA 1
ATOM 1737 C C . TRP A 1 224 ? 21.225 3.032 2.759 1.00 66.38 224 TRP A C 1
ATOM 1739 O O . TRP A 1 224 ? 21.025 2.004 3.403 1.00 66.38 224 TRP A O 1
ATOM 1749 N N . TRP A 1 225 ? 20.302 3.988 2.622 1.00 67.25 225 TRP A N 1
ATOM 1750 C CA . TRP A 1 225 ? 18.943 3.954 3.161 1.00 67.25 225 TRP A CA 1
ATOM 1751 C C . TRP A 1 225 ? 17.903 4.336 2.095 1.00 67.25 225 TRP A C 1
ATOM 1753 O O . TRP A 1 225 ? 18.203 5.051 1.137 1.00 67.25 225 TRP A O 1
ATOM 1763 N N . SER A 1 226 ? 16.675 3.847 2.265 1.00 66.69 226 SER A N 1
ATOM 1764 C CA . SER A 1 226 ? 15.472 4.328 1.565 1.00 66.69 226 SER A CA 1
ATOM 1765 C C . SER A 1 226 ? 15.140 5.771 1.967 1.00 66.69 226 SER A C 1
ATOM 1767 O O . SER A 1 226 ? 15.648 6.264 2.969 1.00 66.69 226 SER A O 1
ATOM 1769 N N . GLU A 1 227 ? 14.260 6.455 1.233 1.00 64.06 227 GLU A N 1
ATOM 1770 C CA . GLU A 1 227 ? 13.783 7.810 1.598 1.00 64.06 227 GLU A CA 1
ATOM 1771 C C . GLU A 1 227 ? 13.164 7.846 3.002 1.00 64.06 227 GLU A C 1
ATOM 1773 O O . GLU A 1 227 ? 13.262 8.823 3.736 1.00 64.06 227 GLU A O 1
ATOM 1778 N N . TRP A 1 228 ? 12.632 6.699 3.390 1.00 59.28 228 TRP A N 1
ATOM 1779 C CA . TRP A 1 228 ? 11.968 6.381 4.637 1.00 59.28 228 TRP A CA 1
ATOM 1780 C C . TRP A 1 228 ? 12.917 5.902 5.749 1.00 59.28 228 TRP A C 1
ATOM 1782 O O . TRP A 1 228 ? 12.485 5.542 6.840 1.00 59.28 228 TRP A O 1
ATOM 1792 N N . GLY A 1 229 ? 14.229 5.894 5.498 1.00 60.16 229 GLY A N 1
ATOM 1793 C CA . GLY A 1 229 ? 15.250 5.550 6.490 1.00 60.16 229 GLY A CA 1
ATOM 1794 C C . GLY A 1 229 ? 15.472 4.050 6.702 1.00 60.16 229 GLY A C 1
ATOM 1795 O O . GLY A 1 229 ? 16.357 3.683 7.472 1.00 60.16 229 GLY A O 1
ATOM 1796 N N . GLN A 1 230 ? 14.736 3.175 6.008 1.00 66.38 230 GLN A N 1
ATOM 1797 C CA . GLN A 1 230 ? 14.996 1.730 6.019 1.00 66.38 230 GLN A CA 1
ATOM 1798 C C . GLN A 1 230 ? 16.372 1.440 5.410 1.00 66.38 230 GLN A C 1
ATOM 1800 O O . GLN A 1 230 ? 16.658 1.884 4.293 1.00 66.38 230 GLN A O 1
ATOM 1805 N N . VAL A 1 231 ? 17.210 0.700 6.135 1.00 66.94 231 VAL A N 1
ATOM 1806 C CA . VAL A 1 231 ? 18.564 0.338 5.695 1.00 66.94 231 VAL A CA 1
ATOM 1807 C C . VAL A 1 231 ? 18.540 -0.715 4.588 1.00 66.94 231 VAL A C 1
ATOM 1809 O O . VAL A 1 231 ? 17.519 -1.350 4.319 1.00 66.94 231 VAL A O 1
ATOM 1812 N N . PHE A 1 232 ? 19.675 -0.874 3.916 1.00 70.50 232 PHE A N 1
ATOM 1813 C CA . PHE A 1 232 ? 19.837 -1.713 2.734 1.00 70.50 232 PHE A CA 1
ATOM 1814 C C . PHE A 1 232 ? 19.266 -3.140 2.868 1.00 70.50 232 PHE A C 1
ATOM 1816 O O . PHE A 1 232 ? 18.682 -3.660 1.921 1.00 70.50 232 PHE A O 1
ATOM 1823 N N . GLU A 1 233 ? 19.371 -3.754 4.043 1.00 71.06 233 GLU A N 1
ATOM 1824 C CA . GLU A 1 233 ? 18.904 -5.110 4.342 1.00 71.06 233 GLU A CA 1
ATOM 1825 C C . GLU A 1 233 ? 17.383 -5.284 4.189 1.00 71.06 233 GLU A C 1
ATOM 1827 O O . GLU A 1 233 ? 16.918 -6.395 3.941 1.00 71.06 233 GLU A O 1
ATOM 1832 N N . HIS A 1 234 ? 16.626 -4.187 4.276 1.00 71.94 234 HIS A N 1
ATOM 1833 C CA . HIS A 1 234 ? 15.166 -4.143 4.109 1.00 71.94 234 HIS A CA 1
ATOM 1834 C C . HIS A 1 234 ? 14.717 -3.898 2.691 1.00 71.94 234 HIS A C 1
ATOM 1836 O O . HIS A 1 234 ? 13.535 -4.064 2.378 1.00 71.94 234 HIS A O 1
ATOM 1842 N N . ARG A 1 235 ? 15.637 -3.444 1.840 1.00 83.19 235 ARG A N 1
ATOM 1843 C CA . ARG A 1 235 ? 15.286 -3.065 0.483 1.00 83.19 235 ARG A CA 1
ATOM 1844 C C . ARG A 1 235 ? 14.819 -4.297 -0.259 1.00 83.19 235 ARG A C 1
ATOM 1846 O O . ARG A 1 235 ? 15.367 -5.388 -0.132 1.00 83.19 235 ARG A O 1
ATOM 1853 N N . ALA A 1 236 ? 13.781 -4.107 -1.041 1.00 89.31 236 ALA A N 1
ATOM 1854 C CA . ALA A 1 236 ? 13.191 -5.155 -1.837 1.00 89.31 236 ALA A CA 1
ATOM 1855 C C . ALA A 1 236 ? 12.722 -4.564 -3.161 1.00 89.31 236 ALA A C 1
ATOM 1857 O O . ALA A 1 236 ? 12.513 -3.355 -3.290 1.00 89.31 236 ALA A O 1
ATOM 1858 N N . VAL A 1 237 ? 12.567 -5.435 -4.146 1.00 94.12 237 VAL A N 1
ATOM 1859 C CA . VAL A 1 237 ? 11.936 -5.126 -5.424 1.00 94.12 237 VAL A CA 1
ATOM 1860 C C . VAL A 1 237 ? 10.641 -5.907 -5.532 1.00 94.12 237 VAL A C 1
ATOM 1862 O O . VAL A 1 237 ? 10.579 -7.080 -5.161 1.00 94.12 237 VAL A O 1
ATOM 1865 N N . ILE A 1 238 ? 9.634 -5.258 -6.100 1.00 94.94 238 ILE A N 1
ATOM 1866 C CA . ILE A 1 238 ? 8.389 -5.880 -6.520 1.00 94.94 238 ILE A CA 1
ATOM 1867 C C . ILE A 1 238 ? 8.147 -5.566 -8.000 1.00 94.94 238 ILE A C 1
ATOM 1869 O O . ILE A 1 238 ? 8.323 -4.434 -8.450 1.00 94.94 238 ILE A O 1
ATOM 1873 N N . VAL A 1 239 ? 7.765 -6.580 -8.765 1.00 94.81 239 VAL A N 1
ATOM 1874 C CA . VAL A 1 239 ? 7.262 -6.468 -10.131 1.00 94.81 239 VAL A CA 1
ATOM 1875 C C . VAL A 1 239 ? 5.844 -7.007 -10.125 1.00 94.81 239 VAL A C 1
ATOM 1877 O O . VAL A 1 239 ? 5.629 -8.173 -9.801 1.00 94.81 239 VAL A O 1
ATOM 1880 N N . GLN A 1 240 ? 4.894 -6.161 -10.492 1.00 92.12 240 GLN A N 1
ATOM 1881 C CA . GLN A 1 240 ? 3.481 -6.497 -10.597 1.00 92.12 240 GLN A CA 1
ATOM 1882 C C . GLN A 1 240 ? 3.039 -6.462 -12.052 1.00 92.12 240 GLN A C 1
ATOM 1884 O O . GLN A 1 240 ? 3.625 -5.747 -12.873 1.00 92.12 240 GLN A O 1
ATOM 1889 N N . GLU A 1 241 ? 1.980 -7.194 -12.369 1.00 84.56 241 GLU A N 1
ATOM 1890 C CA . GLU A 1 241 ? 1.253 -6.939 -13.605 1.00 84.56 241 GLU A CA 1
ATOM 1891 C C . GLU A 1 241 ? 0.733 -5.493 -13.620 1.00 84.56 241 GLU A C 1
ATOM 1893 O O . GLU A 1 241 ? 0.322 -4.938 -12.597 1.00 84.56 241 GLU A O 1
ATOM 1898 N N . SER A 1 242 ? 0.826 -4.836 -14.777 1.00 76.25 242 SER A N 1
ATOM 1899 C CA . SER A 1 242 ? 0.374 -3.455 -14.906 1.00 76.25 242 SER A CA 1
ATOM 1900 C C . SER A 1 242 ? -1.138 -3.404 -15.058 1.00 76.25 242 SER A C 1
ATOM 1902 O O . SER A 1 242 ? -1.699 -3.930 -16.015 1.00 76.25 242 SER A O 1
ATOM 1904 N N . LEU A 1 243 ? -1.776 -2.688 -14.132 1.00 70.56 243 LEU A N 1
ATOM 1905 C CA . LEU A 1 243 ? -3.210 -2.400 -14.157 1.00 70.56 243 LEU A CA 1
ATOM 1906 C C . LEU A 1 243 ? -3.550 -1.164 -15.010 1.00 70.56 243 LEU A C 1
ATOM 1908 O O . LEU A 1 243 ? -4.688 -0.702 -15.016 1.00 70.56 243 LEU A O 1
ATOM 1912 N N . SER A 1 244 ? -2.566 -0.586 -15.713 1.00 59.19 244 SER A N 1
ATOM 1913 C CA . SER A 1 244 ? -2.769 0.623 -16.512 1.00 59.19 244 SER A CA 1
ATOM 1914 C C . SER A 1 244 ? -3.458 0.300 -17.847 1.00 59.19 244 SER A C 1
ATOM 1916 O O . SER A 1 244 ? -2.883 -0.419 -18.667 1.00 59.19 244 SER A O 1
ATOM 1918 N N . PRO A 1 245 ? -4.634 0.887 -18.136 1.00 49.22 245 PRO A N 1
ATOM 1919 C CA . PRO A 1 245 ? -5.400 0.620 -19.358 1.00 49.22 245 PRO A CA 1
ATOM 1920 C C . PRO A 1 245 ? -4.757 1.181 -20.641 1.00 49.22 245 PRO A C 1
ATOM 1922 O O . PRO A 1 245 ? -5.185 0.839 -21.742 1.00 49.22 245 PRO A O 1
ATOM 1925 N N . LYS A 1 246 ? -3.714 2.028 -20.544 1.00 47.97 246 LYS A N 1
ATOM 1926 C CA . LYS A 1 246 ? -3.021 2.602 -21.721 1.00 47.97 246 LYS A CA 1
ATOM 1927 C C . LYS A 1 246 ? -2.247 1.570 -22.557 1.00 47.97 246 LYS A C 1
ATOM 1929 O O . LYS A 1 246 ? -1.814 1.893 -23.660 1.00 47.97 246 LYS A O 1
ATOM 1934 N N . SER A 1 247 ? -2.114 0.336 -22.082 1.00 43.22 247 SER A N 1
ATOM 1935 C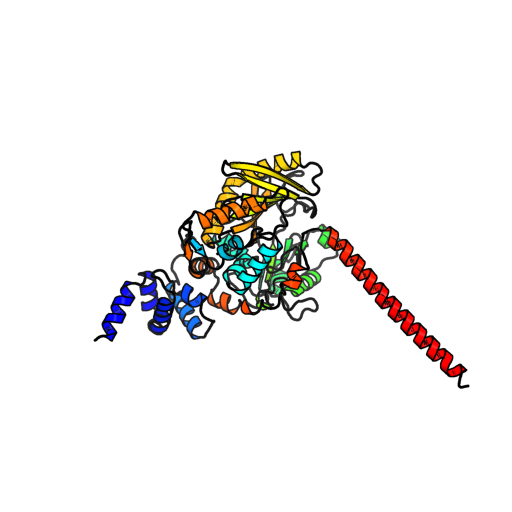 CA . SER A 1 247 ? -1.695 -0.825 -22.871 1.00 43.22 247 SER A CA 1
ATOM 1936 C C . SER A 1 247 ? -2.840 -1.832 -22.868 1.00 43.22 247 SER A C 1
ATOM 1938 O O . SER A 1 247 ? -3.179 -2.379 -21.825 1.00 43.22 247 SER A O 1
ATOM 1940 N N . ARG A 1 248 ? -3.451 -2.034 -24.040 1.00 42.16 248 ARG A N 1
ATOM 1941 C CA . ARG A 1 248 ? -4.711 -2.755 -24.322 1.00 42.16 248 ARG A CA 1
ATOM 1942 C C . ARG A 1 248 ? -4.760 -4.255 -23.945 1.00 42.16 248 ARG A C 1
ATOM 1944 O O . ARG A 1 248 ? -5.494 -5.006 -24.573 1.00 42.16 248 ARG A O 1
ATOM 1951 N N . GLU A 1 249 ? -4.016 -4.718 -22.946 1.00 43.69 249 GLU A N 1
ATOM 1952 C CA . GLU A 1 249 ? -3.875 -6.154 -22.652 1.00 43.69 249 GLU A CA 1
ATOM 1953 C C . GLU A 1 249 ? -4.086 -6.536 -21.176 1.00 43.69 249 GLU A C 1
ATOM 1955 O O . GLU A 1 249 ? -4.142 -7.720 -20.880 1.00 43.69 249 GLU A O 1
ATOM 1960 N N . GLY A 1 250 ? -4.243 -5.582 -20.246 1.00 42.09 250 GLY A N 1
ATOM 1961 C CA . GLY A 1 250 ? -4.256 -5.905 -18.809 1.00 42.09 250 GLY A CA 1
ATOM 1962 C C . GLY A 1 250 ? -5.566 -6.471 -18.241 1.00 42.09 250 GLY A C 1
ATOM 1963 O O . GLY A 1 250 ? -5.520 -7.395 -17.445 1.00 42.09 250 GLY A O 1
ATOM 1964 N N . PHE A 1 251 ? -6.736 -5.916 -18.589 1.00 49.97 251 PHE A N 1
ATOM 1965 C CA . PHE A 1 251 ? -7.965 -6.169 -17.798 1.00 49.97 251 PHE A CA 1
ATOM 1966 C C . PHE A 1 251 ? -9.255 -6.348 -18.602 1.00 49.97 251 PHE A C 1
ATOM 1968 O O . PHE A 1 251 ? -10.329 -6.427 -18.017 1.00 49.97 251 PHE A O 1
ATOM 1975 N N . GLY A 1 252 ? -9.193 -6.392 -19.936 1.00 51.66 252 GLY A N 1
ATOM 1976 C CA . GLY A 1 252 ? -10.405 -6.486 -20.763 1.00 51.66 252 GLY A CA 1
ATOM 1977 C C . GLY A 1 252 ? -11.361 -5.288 -20.625 1.00 51.66 252 GLY A C 1
ATOM 1978 O O . GLY A 1 252 ? -12.495 -5.364 -21.093 1.00 51.66 252 GLY A O 1
ATOM 1979 N N . CYS A 1 253 ? -10.919 -4.190 -20.001 1.00 56.12 253 CYS A N 1
ATOM 1980 C CA . CYS A 1 253 ? -11.712 -2.977 -19.860 1.00 56.12 253 CYS A CA 1
ATOM 1981 C C . CYS A 1 253 ? -12.000 -2.351 -21.226 1.00 56.12 253 CYS A C 1
ATOM 1983 O O . CYS A 1 253 ? -11.117 -2.255 -22.086 1.00 56.12 253 CYS A O 1
ATOM 1985 N N . SER A 1 254 ? -13.241 -1.909 -21.413 1.00 63.38 254 SER A N 1
ATOM 1986 C CA . SER A 1 254 ? -13.672 -1.289 -22.669 1.00 63.38 254 SER A CA 1
ATOM 1987 C C . SER A 1 254 ? -13.216 0.169 -22.757 1.00 63.38 254 SER A C 1
ATOM 1989 O O . SER A 1 254 ? -12.996 0.843 -21.750 1.00 63.38 254 SER A O 1
ATOM 1991 N N . GLU A 1 255 ? -13.083 0.688 -23.978 1.00 67.12 255 GLU A N 1
ATOM 1992 C CA . GLU A 1 255 ? -12.792 2.108 -24.187 1.00 67.12 255 GLU A CA 1
ATOM 1993 C C . GLU A 1 255 ? -13.869 2.983 -23.518 1.00 67.12 255 GLU A C 1
ATOM 1995 O O . GLU A 1 255 ? -15.066 2.760 -23.692 1.00 67.12 255 GLU A O 1
ATOM 2000 N N . GLY A 1 256 ? -13.440 3.965 -22.719 1.00 72.31 256 GLY A N 1
ATOM 2001 C CA . GLY A 1 256 ? -14.333 4.855 -21.967 1.00 72.31 256 GLY A CA 1
ATOM 2002 C C . GLY A 1 256 ? -14.760 4.352 -20.581 1.00 72.31 256 GLY A C 1
ATOM 2003 O O . GLY A 1 256 ? -15.393 5.116 -19.842 1.00 72.31 256 GLY A O 1
ATOM 2004 N N . GLU A 1 257 ? -14.391 3.126 -20.198 1.00 81.69 257 GLU A N 1
ATOM 2005 C CA . GLU A 1 257 ? -14.609 2.597 -18.848 1.00 81.69 257 GLU A CA 1
ATOM 2006 C C . GLU A 1 257 ? -13.854 3.424 -17.799 1.00 81.69 257 GLU A C 1
ATOM 2008 O O . GLU A 1 257 ? -12.681 3.764 -17.974 1.00 81.69 257 GLU A O 1
ATOM 2013 N N . LEU A 1 258 ? -14.529 3.760 -16.696 1.00 85.38 258 LEU A N 1
ATOM 2014 C CA . LEU A 1 258 ? -13.883 4.432 -15.575 1.00 85.38 258 LEU A CA 1
ATOM 2015 C C . LEU A 1 258 ? -13.146 3.405 -14.720 1.00 85.38 258 LEU A C 1
ATOM 2017 O O . LEU A 1 258 ? -13.762 2.536 -14.102 1.00 85.38 258 LEU A O 1
ATOM 2021 N N . ILE A 1 259 ? -11.832 3.578 -14.630 1.00 87.25 259 ILE A N 1
ATOM 2022 C CA . ILE A 1 259 ? -10.982 2.881 -13.671 1.00 87.25 259 ILE A CA 1
ATOM 2023 C C . ILE A 1 259 ? -10.450 3.922 -12.689 1.00 87.25 259 ILE A C 1
ATOM 2025 O O . ILE A 1 259 ? -9.974 4.982 -13.102 1.00 87.25 259 ILE A O 1
ATOM 2029 N N . LEU A 1 260 ? -10.540 3.634 -11.395 1.00 90.12 260 LEU A N 1
ATOM 2030 C CA . LEU A 1 260 ? -10.078 4.506 -10.322 1.00 90.12 260 LEU A CA 1
ATOM 2031 C C . LEU A 1 260 ? -8.965 3.832 -9.528 1.00 90.12 260 LEU A C 1
ATOM 2033 O O . LEU A 1 260 ? -9.107 2.674 -9.150 1.00 90.12 260 LEU A O 1
ATOM 2037 N N . GLU A 1 261 ? -7.919 4.583 -9.193 1.00 90.31 261 GLU A N 1
ATOM 2038 C CA . GLU A 1 261 ? -7.176 4.349 -7.955 1.00 90.31 261 GLU A CA 1
ATOM 2039 C C . GLU A 1 261 ? -7.847 5.168 -6.845 1.00 90.31 261 GLU A C 1
ATOM 2041 O O . GLU A 1 261 ? -7.908 6.399 -6.902 1.00 90.31 261 GLU A O 1
ATOM 2046 N N . ALA A 1 262 ? -8.395 4.478 -5.851 1.00 92.12 262 ALA A N 1
ATOM 2047 C CA . ALA A 1 262 ? -9.070 5.052 -4.703 1.00 92.12 262 ALA A CA 1
ATOM 2048 C C . ALA A 1 262 ? -8.193 4.895 -3.459 1.00 92.12 262 ALA A C 1
ATOM 2050 O O . ALA A 1 262 ? -7.965 3.787 -2.983 1.00 92.12 262 ALA A O 1
ATOM 2051 N N . LYS A 1 263 ? -7.738 6.024 -2.920 1.00 91.75 263 LYS A N 1
ATOM 2052 C CA . LYS A 1 263 ? -6.962 6.133 -1.683 1.00 91.75 263 LYS A CA 1
ATOM 2053 C C . LYS A 1 263 ? -7.927 6.358 -0.525 1.00 91.75 263 LYS A C 1
ATOM 2055 O O . LYS A 1 263 ? -8.283 7.500 -0.236 1.00 91.75 263 LYS A O 1
ATOM 2060 N N . VAL A 1 264 ? -8.429 5.279 0.068 1.00 92.12 264 VAL A N 1
ATOM 2061 C CA . VAL A 1 264 ? -9.554 5.281 1.018 1.00 92.12 264 VAL A CA 1
ATOM 2062 C C . VAL A 1 264 ? -9.056 5.227 2.456 1.00 92.12 264 VAL A C 1
ATOM 2064 O O . VAL A 1 264 ? -8.327 4.316 2.833 1.00 92.12 264 VAL A O 1
ATOM 2067 N N . HIS A 1 265 ? -9.479 6.183 3.277 1.00 90.00 265 HIS A N 1
ATOM 2068 C CA . HIS A 1 265 ? -9.229 6.213 4.712 1.00 90.00 265 HIS A CA 1
ATOM 2069 C C . HIS A 1 265 ? -10.290 5.423 5.479 1.00 90.00 265 HIS A C 1
ATOM 2071 O O . HIS A 1 265 ? -11.495 5.617 5.284 1.00 90.00 265 HIS A O 1
ATOM 2077 N N . ALA A 1 266 ? -9.818 4.569 6.388 1.00 90.31 266 ALA A N 1
ATOM 2078 C CA . ALA A 1 266 ? -10.652 3.713 7.214 1.00 90.31 266 ALA A CA 1
ATOM 2079 C C . ALA A 1 266 ? -10.249 3.759 8.705 1.00 90.31 266 ALA A C 1
ATOM 2081 O O . ALA A 1 266 ? -9.532 2.868 9.179 1.00 90.31 266 ALA A O 1
ATOM 2082 N N . PRO A 1 267 ? -10.665 4.788 9.471 1.00 87.94 267 PRO A N 1
ATOM 2083 C CA . PRO A 1 267 ? -10.544 4.777 10.929 1.00 87.94 267 PRO A CA 1
ATOM 2084 C C . PRO A 1 267 ? -11.328 3.599 11.521 1.00 87.94 267 PRO A C 1
ATOM 2086 O O . PRO A 1 267 ? -12.508 3.405 11.236 1.00 87.94 267 PRO A O 1
ATOM 2089 N N . LEU A 1 268 ? -10.661 2.792 12.344 1.00 87.38 268 LEU A N 1
ATOM 2090 C CA . LEU A 1 268 ? -11.203 1.607 13.017 1.00 87.38 268 LEU A CA 1
ATOM 2091 C C . LEU A 1 268 ? -11.884 0.621 12.052 1.00 87.38 268 LEU A C 1
ATOM 2093 O O . LEU A 1 268 ? -12.833 -0.073 12.417 1.00 87.38 268 LEU A O 1
ATOM 2097 N N . GLY A 1 269 ? -11.408 0.569 10.804 1.00 89.69 269 GLY A N 1
ATOM 2098 C CA . GLY A 1 269 ? -11.948 -0.305 9.765 1.00 89.69 269 GLY A CA 1
ATOM 2099 C C . GLY A 1 269 ? -13.269 0.174 9.157 1.00 89.69 269 GLY A C 1
ATOM 2100 O O . GLY A 1 269 ? -13.911 -0.597 8.449 1.00 89.69 269 GLY A O 1
ATOM 2101 N N . VAL A 1 270 ? -13.682 1.419 9.415 1.00 91.75 270 VAL A N 1
ATOM 2102 C CA . VAL A 1 270 ? -14.896 2.036 8.860 1.00 91.75 270 VAL A CA 1
ATOM 2103 C C . VAL A 1 270 ? -14.509 3.068 7.811 1.00 91.75 270 VAL A C 1
ATOM 2105 O O . VAL A 1 270 ? -13.707 3.949 8.095 1.00 91.75 270 VAL A O 1
ATOM 2108 N N . LEU A 1 271 ? -15.090 2.989 6.612 1.00 93.19 271 LEU A N 1
ATOM 2109 C CA . LEU A 1 271 ? -14.820 3.948 5.535 1.00 93.19 271 LEU A CA 1
ATOM 2110 C C . LEU A 1 271 ? -15.243 5.365 5.953 1.00 93.19 271 LEU A C 1
ATOM 2112 O O . LEU A 1 271 ? -16.371 5.550 6.404 1.00 93.19 271 LEU A O 1
ATOM 2116 N N . ALA A 1 272 ? -14.366 6.354 5.770 1.00 90.81 272 ALA A N 1
ATOM 2117 C CA . ALA A 1 272 ? -14.630 7.741 6.174 1.00 90.81 272 ALA A CA 1
ATOM 2118 C C . ALA A 1 272 ? -14.465 8.746 5.026 1.00 90.81 272 ALA A C 1
ATOM 2120 O O . ALA A 1 272 ? -15.363 9.542 4.730 1.00 90.81 272 ALA A O 1
ATOM 2121 N N . SER A 1 273 ? -13.331 8.697 4.332 1.00 91.00 273 SER A N 1
ATOM 2122 C CA . SER A 1 273 ? -13.054 9.554 3.177 1.00 91.00 273 SER A CA 1
ATOM 2123 C C . SER A 1 273 ? -12.134 8.868 2.178 1.00 91.00 273 SER A C 1
ATOM 2125 O O . SER A 1 273 ? -11.585 7.802 2.451 1.00 91.00 273 SER A O 1
ATOM 2127 N N . GLY A 1 274 ? -11.996 9.440 0.986 1.00 90.81 274 GLY A N 1
ATOM 2128 C CA . GLY A 1 274 ? -11.051 8.930 0.004 1.00 90.81 274 GLY A CA 1
ATOM 2129 C C . GLY A 1 274 ? -10.720 9.928 -1.092 1.00 90.81 274 GLY A C 1
ATOM 2130 O O . GLY A 1 274 ? -11.518 10.812 -1.396 1.00 90.81 274 GLY A O 1
ATOM 2131 N N . ARG A 1 275 ? -9.521 9.794 -1.662 1.00 90.75 275 ARG A N 1
ATOM 2132 C CA . ARG A 1 275 ? -9.070 10.555 -2.833 1.00 90.75 275 ARG A CA 1
ATOM 2133 C C . ARG A 1 275 ? -9.026 9.627 -4.033 1.00 90.75 275 ARG A C 1
ATOM 2135 O O . ARG A 1 275 ? -8.396 8.575 -3.983 1.00 90.75 275 ARG A O 1
ATOM 2142 N N . LEU A 1 276 ? -9.710 10.013 -5.096 1.00 91.44 276 LEU A N 1
ATOM 2143 C CA . LEU A 1 276 ? -9.922 9.204 -6.286 1.00 91.44 276 LEU A CA 1
ATOM 2144 C C . LEU A 1 276 ? -9.141 9.801 -7.449 1.00 91.44 276 LEU A C 1
ATOM 2146 O O . LEU A 1 276 ? -9.234 11.001 -7.714 1.00 91.44 276 LEU A O 1
ATOM 2150 N N . GLN A 1 277 ? -8.410 8.955 -8.162 1.00 88.00 277 GLN A N 1
ATOM 2151 C CA . GLN A 1 277 ? -7.689 9.324 -9.374 1.00 88.00 277 GLN A CA 1
ATOM 2152 C C . GLN A 1 277 ? -8.136 8.410 -10.505 1.00 88.00 277 GLN A C 1
ATOM 2154 O O . GLN A 1 277 ? -8.118 7.189 -10.362 1.00 88.00 277 GLN A O 1
ATOM 2159 N N . ALA A 1 278 ? -8.554 8.996 -11.625 1.00 85.75 278 ALA A N 1
ATOM 2160 C CA . ALA A 1 278 ? -8.899 8.217 -12.804 1.00 85.75 278 ALA A CA 1
ATOM 2161 C C . ALA A 1 278 ? -7.628 7.685 -13.474 1.00 85.75 278 ALA A C 1
ATOM 2163 O O . ALA A 1 278 ? -6.636 8.406 -13.606 1.00 85.75 278 ALA A O 1
ATOM 2164 N N . LEU A 1 279 ? -7.667 6.425 -13.901 1.00 80.50 279 LEU A N 1
ATOM 2165 C CA . LEU A 1 279 ? -6.623 5.830 -14.722 1.00 80.50 279 LEU A CA 1
ATOM 2166 C C . LEU A 1 279 ? -6.937 6.008 -16.211 1.00 80.50 279 LEU A C 1
ATOM 2168 O O . LEU A 1 279 ? -8.095 5.885 -16.611 1.00 80.50 279 LEU A O 1
ATOM 2172 N N . PRO A 1 280 ? -5.915 6.236 -17.054 1.00 71.44 280 PRO A N 1
ATOM 2173 C CA . PRO A 1 280 ? -4.493 6.381 -16.720 1.00 71.44 280 PRO A CA 1
ATOM 2174 C C . PRO A 1 280 ? -4.203 7.684 -15.962 1.00 71.44 280 PRO A C 1
ATOM 2176 O O . PRO A 1 280 ? -4.809 8.706 -16.262 1.00 71.44 280 PRO A O 1
ATOM 2179 N N . PHE A 1 281 ? -3.251 7.637 -15.025 1.00 67.94 281 PHE A N 1
ATOM 2180 C CA . PHE A 1 281 ? -2.945 8.753 -14.130 1.00 67.94 281 PHE A CA 1
ATOM 2181 C C . PHE A 1 281 ? -2.720 10.075 -14.868 1.00 67.94 281 PHE A C 1
ATOM 2183 O O . PHE A 1 281 ? -1.836 10.183 -15.720 1.00 67.94 281 PHE A O 1
ATOM 2190 N N . ASP A 1 282 ? -3.478 11.083 -14.456 1.00 66.38 282 ASP A N 1
ATOM 2191 C CA . ASP A 1 282 ? -3.087 12.482 -14.540 1.00 66.38 282 ASP A CA 1
ATOM 2192 C C . ASP A 1 282 ? -2.780 12.935 -13.111 1.00 66.38 282 ASP A C 1
ATOM 2194 O O . ASP A 1 282 ? -3.666 13.026 -12.256 1.00 66.38 282 ASP A O 1
ATOM 2198 N N . SER A 1 283 ? -1.494 13.142 -12.833 1.00 63.25 283 SER A N 1
ATOM 2199 C CA . SER A 1 283 ? -0.986 13.441 -11.497 1.00 63.25 283 SER A CA 1
ATOM 2200 C C . SER A 1 283 ? -1.399 14.816 -10.978 1.00 63.25 283 SER A C 1
ATOM 2202 O O . SER A 1 283 ? -0.977 15.197 -9.898 1.00 63.25 283 SER A O 1
ATOM 2204 N N . ASN A 1 284 ? -2.215 15.584 -11.693 1.00 72.56 284 ASN A N 1
ATOM 2205 C CA . ASN A 1 284 ? -2.768 16.817 -11.144 1.00 72.56 284 ASN A CA 1
ATOM 2206 C C . ASN A 1 284 ? -4.295 16.782 -11.005 1.00 72.56 284 ASN A C 1
ATOM 2208 O O . ASN A 1 284 ? -4.889 17.755 -10.537 1.00 72.56 284 ASN A O 1
ATOM 2212 N N . SER A 1 285 ? -4.923 15.661 -11.366 1.00 81.44 285 SER A N 1
ATOM 2213 C CA . SER A 1 285 ? -6.375 15.507 -11.413 1.00 81.44 285 SER A CA 1
ATOM 2214 C C . SER A 1 285 ? -6.858 14.495 -10.375 1.00 81.44 285 SER A C 1
ATOM 2216 O O . SER A 1 285 ? -6.498 13.316 -10.408 1.00 81.44 285 SER A O 1
ATOM 2218 N N . TYR A 1 286 ? -7.686 14.947 -9.432 1.00 87.31 286 TYR A N 1
ATOM 2219 C CA . TYR A 1 286 ? -8.257 14.082 -8.396 1.00 87.31 286 TYR A CA 1
ATOM 2220 C C . TYR A 1 286 ? -9.621 14.569 -7.917 1.00 87.31 286 TYR A C 1
ATOM 2222 O O . TYR A 1 286 ? -9.938 15.753 -8.013 1.00 87.31 286 TYR A O 1
ATOM 2230 N N . LEU A 1 287 ? -10.402 13.644 -7.361 1.00 90.50 287 LEU A N 1
ATOM 2231 C CA . LEU A 1 287 ? -11.701 13.883 -6.740 1.00 90.50 287 LEU A CA 1
ATOM 2232 C C . LEU A 1 287 ? -11.677 13.379 -5.295 1.00 90.50 287 LEU A C 1
ATOM 2234 O O . LEU A 1 287 ? -11.371 12.217 -5.049 1.00 90.50 287 LEU A O 1
ATOM 2238 N N . ASP A 1 288 ? -12.046 14.231 -4.351 1.00 91.00 288 ASP A N 1
ATOM 2239 C CA . ASP A 1 288 ? -12.168 13.883 -2.940 1.00 91.00 288 ASP A CA 1
ATOM 2240 C C . ASP A 1 288 ? -13.620 13.505 -2.610 1.00 91.00 288 ASP A C 1
ATOM 2242 O O . ASP A 1 288 ? -14.571 14.133 -3.087 1.00 91.00 288 ASP A O 1
ATOM 2246 N N . VAL A 1 289 ? -13.805 12.473 -1.786 1.00 92.88 289 VAL A N 1
ATOM 2247 C CA . VAL A 1 289 ? -15.119 11.964 -1.366 1.00 92.88 289 VAL A CA 1
ATOM 2248 C C . VAL A 1 289 ? -15.173 11.676 0.132 1.00 92.88 289 VAL A C 1
ATOM 2250 O O . VAL A 1 289 ? -14.151 11.449 0.779 1.00 92.88 289 VAL A O 1
ATOM 2253 N N . THR A 1 290 ? -16.387 11.633 0.678 1.00 92.94 290 THR A N 1
ATOM 2254 C CA . THR A 1 290 ? -16.682 11.128 2.023 1.00 92.94 290 THR A CA 1
ATOM 2255 C C . THR A 1 290 ? -17.709 10.004 1.980 1.00 92.94 290 THR A C 1
ATOM 2257 O O . THR A 1 290 ? -18.610 10.004 1.138 1.00 92.94 290 THR A O 1
ATOM 2260 N N . PHE A 1 291 ? -17.555 9.052 2.897 1.00 93.38 291 PHE A N 1
ATOM 2261 C CA . PHE A 1 291 ? -18.486 7.965 3.148 1.00 93.38 291 PHE A CA 1
ATOM 2262 C C . PHE A 1 291 ? -19.313 8.315 4.383 1.00 93.38 291 PHE A C 1
ATOM 2264 O O . PHE A 1 291 ? -18.782 8.474 5.479 1.00 93.38 291 PHE A O 1
ATOM 2271 N N . GLU A 1 292 ? -20.623 8.433 4.210 1.00 90.56 292 GLU A N 1
ATOM 2272 C CA . GLU A 1 292 ? -21.532 8.740 5.307 1.00 90.56 292 GLU A CA 1
ATOM 2273 C C . GLU A 1 292 ? -22.000 7.454 5.999 1.00 90.56 292 GLU A C 1
ATOM 2275 O O . GLU A 1 292 ? -22.118 6.388 5.378 1.00 90.56 292 GLU A O 1
ATOM 2280 N N . ALA A 1 293 ? -22.319 7.565 7.292 1.00 82.50 293 ALA A N 1
ATOM 2281 C CA . ALA A 1 293 ? -22.816 6.449 8.100 1.00 82.50 293 ALA A CA 1
ATOM 2282 C C . ALA A 1 293 ? -24.147 5.883 7.571 1.00 82.50 293 ALA A C 1
ATOM 2284 O O . ALA A 1 293 ? -24.399 4.689 7.689 1.00 82.50 293 ALA A O 1
ATOM 2285 N N . ALA A 1 294 ? -24.971 6.723 6.935 1.00 84.44 294 ALA A N 1
ATOM 2286 C CA . ALA A 1 294 ? -26.235 6.325 6.313 1.00 84.44 294 ALA A CA 1
ATOM 2287 C C . ALA A 1 294 ? -26.064 5.581 4.971 1.00 84.44 294 ALA A C 1
ATOM 2289 O O . ALA A 1 294 ? -27.049 5.287 4.301 1.00 84.44 294 ALA A O 1
ATOM 2290 N N . GLY A 1 295 ? -24.828 5.304 4.541 1.00 86.94 295 GLY A N 1
ATOM 2291 C CA . GLY A 1 295 ? -24.547 4.605 3.285 1.00 86.94 295 GLY A CA 1
ATOM 2292 C C . GLY A 1 295 ? -24.345 5.525 2.077 1.00 86.94 295 GLY A C 1
ATOM 2293 O O . GLY A 1 295 ? -23.864 5.069 1.037 1.00 86.94 295 GLY A O 1
ATOM 2294 N N . ALA A 1 296 ? -24.637 6.821 2.207 1.00 92.19 296 ALA A N 1
ATOM 2295 C CA . ALA A 1 296 ? -24.384 7.797 1.154 1.00 92.19 296 ALA A CA 1
ATOM 2296 C C . ALA A 1 296 ? -22.876 8.022 0.930 1.00 92.19 296 ALA A C 1
ATOM 2298 O O . ALA A 1 296 ? -22.049 7.808 1.820 1.00 92.19 296 ALA A O 1
ATOM 2299 N N . ILE A 1 297 ? -22.524 8.444 -0.286 1.00 94.56 297 ILE A N 1
ATOM 2300 C CA . ILE A 1 297 ? -21.176 8.883 -0.656 1.00 94.56 297 ILE A CA 1
ATOM 2301 C C . ILE A 1 297 ? -21.309 10.263 -1.286 1.00 94.56 297 ILE A C 1
ATOM 2303 O O . ILE A 1 297 ? -22.073 10.439 -2.237 1.00 94.56 297 ILE A O 1
ATOM 2307 N N . ARG A 1 298 ? -20.562 11.236 -0.764 1.00 92.19 298 ARG A N 1
ATOM 2308 C CA . ARG A 1 298 ? -20.620 12.629 -1.214 1.00 92.19 298 ARG A CA 1
ATOM 2309 C C . ARG A 1 298 ? -19.266 13.079 -1.734 1.00 92.19 298 ARG A C 1
ATOM 2311 O O . ARG A 1 298 ? -18.245 12.873 -1.086 1.00 92.19 298 ARG A O 1
ATOM 2318 N N . CYS A 1 299 ? -19.264 13.739 -2.886 1.00 92.38 299 CYS A N 1
ATOM 2319 C CA . CYS A 1 299 ? -18.073 14.400 -3.406 1.00 92.38 299 CYS A CA 1
ATOM 2320 C C . CYS A 1 299 ? -17.809 15.701 -2.642 1.00 92.38 299 CYS A C 1
ATOM 2322 O O . CYS A 1 299 ? -18.722 16.495 -2.414 1.00 92.38 299 CYS A O 1
ATOM 2324 N N . LEU A 1 300 ? -16.554 15.914 -2.259 1.00 88.50 300 LEU A N 1
ATOM 2325 C CA . LEU A 1 300 ? -16.084 17.095 -1.533 1.00 88.50 300 LEU A CA 1
ATOM 2326 C C . LEU A 1 300 ? -15.479 18.159 -2.462 1.00 88.50 300 LEU A C 1
ATOM 2328 O O . LEU A 1 300 ? -15.226 19.280 -2.032 1.00 88.50 300 LEU A O 1
ATOM 2332 N N . GLY A 1 301 ? -15.267 17.814 -3.733 1.00 85.19 301 GLY A N 1
ATOM 2333 C CA . GLY A 1 301 ? -14.574 18.640 -4.719 1.00 85.19 301 GLY A CA 1
ATOM 2334 C C . GLY A 1 301 ? -13.320 17.940 -5.229 1.00 85.19 301 GLY A C 1
ATOM 2335 O O . GLY A 1 301 ? -13.077 16.779 -4.916 1.00 85.19 301 GLY A O 1
ATOM 2336 N N . GLY A 1 302 ? -12.535 18.624 -6.048 1.00 84.38 302 GLY A N 1
ATOM 2337 C CA . GLY A 1 302 ? -11.341 18.042 -6.644 1.00 84.38 302 GLY A CA 1
ATOM 2338 C C . GLY A 1 302 ? -10.490 19.078 -7.361 1.00 84.38 302 GLY A C 1
ATOM 2339 O O . GLY A 1 302 ? -10.903 20.229 -7.510 1.00 84.38 302 GLY A O 1
ATOM 2340 N N . ARG A 1 303 ? -9.311 18.662 -7.819 1.00 84.12 303 ARG A N 1
ATOM 2341 C CA . ARG A 1 303 ? -8.365 19.507 -8.562 1.00 84.12 303 ARG A CA 1
ATOM 2342 C C . ARG A 1 303 ? -8.374 19.121 -10.040 1.00 84.12 303 ARG A C 1
ATOM 2344 O O . ARG A 1 303 ? -8.455 17.938 -10.356 1.00 84.12 303 ARG A O 1
ATOM 2351 N N . ASN A 1 304 ? -8.311 20.125 -10.918 1.00 80.81 304 ASN A N 1
ATOM 2352 C CA . ASN A 1 304 ? -8.184 19.991 -12.380 1.00 80.81 304 ASN A CA 1
ATOM 2353 C C . ASN A 1 304 ? -9.228 19.088 -13.065 1.00 80.81 304 ASN A C 1
ATOM 2355 O O . ASN A 1 304 ? -8.974 18.468 -14.094 1.00 80.81 304 ASN A O 1
ATOM 2359 N N . LEU A 1 305 ? -10.448 19.046 -12.530 1.00 79.25 305 LEU A N 1
ATOM 2360 C CA . LEU A 1 305 ? -11.531 18.242 -13.089 1.00 79.25 305 LEU A CA 1
ATOM 2361 C C . LEU A 1 305 ? -12.346 19.045 -14.112 1.00 79.25 305 LEU A C 1
ATOM 2363 O O . LEU A 1 305 ? -13.269 19.767 -13.739 1.00 79.25 305 LEU A O 1
ATOM 2367 N N . ALA A 1 306 ? -12.063 18.870 -15.407 1.00 72.69 306 ALA A N 1
ATOM 2368 C CA . ALA A 1 306 ? -12.797 19.544 -16.491 1.00 72.69 306 ALA A CA 1
ATOM 2369 C C . ALA A 1 306 ? -14.321 19.276 -16.474 1.00 72.69 306 ALA A C 1
ATOM 2371 O O . ALA A 1 306 ? -15.104 20.119 -16.902 1.00 72.69 306 ALA A O 1
ATOM 2372 N N . ASN A 1 307 ? -14.757 18.119 -15.954 1.00 81.25 307 ASN A N 1
ATOM 2373 C CA . ASN A 1 307 ? -16.169 17.789 -15.735 1.00 81.25 307 ASN A CA 1
ATOM 2374 C C . ASN A 1 307 ? -16.369 17.096 -14.376 1.00 81.25 307 ASN A C 1
ATOM 2376 O O . ASN A 1 307 ? -16.664 15.899 -14.291 1.00 81.25 307 ASN A O 1
ATOM 2380 N N . ALA A 1 308 ? -16.165 17.861 -13.300 1.00 81.19 308 ALA A N 1
ATOM 2381 C CA . ALA A 1 308 ? -16.235 17.368 -11.925 1.00 81.19 308 ALA A CA 1
ATOM 2382 C C . ALA A 1 308 ? -17.572 16.682 -11.595 1.00 81.19 308 ALA A C 1
ATOM 2384 O O . ALA A 1 308 ? -17.576 15.649 -10.930 1.00 81.19 308 ALA A O 1
ATOM 2385 N N . THR A 1 309 ? -18.698 17.206 -12.092 1.00 85.50 309 THR A N 1
ATOM 2386 C CA . THR A 1 309 ? -20.032 16.651 -11.817 1.00 85.50 309 THR A CA 1
ATOM 2387 C C . THR A 1 309 ? -20.218 15.274 -12.447 1.00 85.50 309 THR A C 1
ATOM 2389 O O . THR A 1 309 ? -20.606 14.338 -11.749 1.00 85.50 309 THR A O 1
ATOM 2392 N N . ALA A 1 310 ? -19.897 15.106 -13.736 1.00 86.38 310 ALA A N 1
ATOM 2393 C CA . ALA A 1 310 ? -20.040 13.808 -14.394 1.00 86.38 310 ALA A CA 1
ATOM 2394 C C . ALA A 1 310 ? -19.077 12.762 -13.813 1.00 86.38 310 ALA A C 1
ATOM 2396 O O . ALA A 1 310 ? -19.478 11.616 -13.587 1.00 86.38 310 ALA A O 1
ATOM 2397 N N . LEU A 1 311 ? -17.827 13.158 -13.527 1.00 86.75 311 LEU A N 1
ATOM 2398 C CA . LEU A 1 311 ? -16.863 12.277 -12.868 1.00 86.75 311 LEU A CA 1
ATOM 2399 C C . LEU A 1 311 ? -17.353 11.876 -11.475 1.00 86.75 311 LEU A C 1
ATOM 2401 O O . LEU A 1 311 ? -17.327 10.694 -11.151 1.00 86.75 311 LEU A O 1
ATOM 2405 N N . CYS A 1 312 ? -17.862 12.828 -10.690 1.00 91.75 312 CYS A N 1
ATOM 2406 C CA . CYS A 1 312 ? -18.438 12.564 -9.376 1.00 91.75 312 CYS A CA 1
ATOM 2407 C C . CYS A 1 312 ? -19.584 11.549 -9.452 1.00 91.75 312 CYS A C 1
ATOM 2409 O O . CYS A 1 312 ? -19.552 10.540 -8.751 1.00 91.75 312 CYS A O 1
ATOM 2411 N N . SER A 1 313 ? -20.562 11.741 -10.343 1.00 92.56 313 SER A N 1
ATOM 2412 C CA . SER A 1 313 ? -21.686 10.806 -10.480 1.00 92.56 313 SER A CA 1
ATOM 2413 C C . SER A 1 313 ? -21.252 9.397 -10.902 1.00 92.56 313 SER A C 1
ATOM 2415 O O . SER A 1 313 ? -21.844 8.410 -10.463 1.00 92.56 313 SER A O 1
ATOM 2417 N N . ARG A 1 314 ? -20.226 9.261 -11.753 1.00 92.94 314 ARG A N 1
ATOM 2418 C CA . ARG A 1 314 ? -19.665 7.946 -12.117 1.00 92.94 314 ARG A CA 1
ATOM 2419 C C . ARG A 1 314 ? -18.885 7.321 -10.964 1.00 92.94 314 ARG A C 1
ATOM 2421 O O . ARG A 1 314 ? -19.143 6.171 -10.622 1.00 92.94 314 ARG A O 1
ATOM 2428 N N . ALA A 1 315 ? -18.004 8.087 -10.329 1.00 93.31 315 ALA A N 1
ATOM 2429 C CA . ALA A 1 315 ? -17.185 7.627 -9.217 1.00 93.31 315 ALA A CA 1
ATOM 2430 C C . ALA A 1 315 ? -18.035 7.186 -8.017 1.00 93.31 315 ALA A C 1
ATOM 2432 O O . ALA A 1 315 ? -17.786 6.127 -7.453 1.00 93.31 315 ALA A O 1
ATOM 2433 N N . VAL A 1 316 ? -19.085 7.938 -7.670 1.00 95.56 316 VAL A N 1
ATOM 2434 C CA . VAL A 1 316 ? -20.028 7.565 -6.603 1.00 95.56 316 VAL A CA 1
ATOM 2435 C C . VAL A 1 316 ? -20.732 6.249 -6.925 1.00 95.56 316 VAL A C 1
ATOM 2437 O O . VAL A 1 316 ? -20.787 5.376 -6.064 1.00 95.56 316 VAL A O 1
ATOM 2440 N N . ARG A 1 317 ? -21.229 6.059 -8.157 1.00 95.12 317 ARG A N 1
ATOM 2441 C CA . ARG A 1 317 ? -21.850 4.784 -8.562 1.00 95.12 317 ARG A CA 1
ATOM 2442 C C . ARG A 1 317 ? -20.874 3.615 -8.451 1.00 95.12 317 ARG A C 1
ATOM 2444 O O . ARG A 1 317 ? -21.247 2.570 -7.927 1.00 95.12 317 ARG A O 1
ATOM 2451 N N . LEU A 1 318 ? -19.634 3.810 -8.894 1.00 95.19 318 LEU A N 1
ATOM 2452 C CA . LEU A 1 318 ? -18.588 2.796 -8.814 1.00 95.19 318 LEU A CA 1
ATOM 2453 C C . LEU A 1 318 ? -18.229 2.449 -7.357 1.00 95.19 318 LEU A C 1
ATOM 2455 O O . LEU A 1 318 ? -18.146 1.277 -7.001 1.00 95.19 318 LEU A O 1
ATOM 2459 N N . LEU A 1 319 ? -18.077 3.452 -6.490 1.00 96.19 319 LEU A N 1
ATOM 2460 C CA . LEU A 1 319 ? -17.813 3.233 -5.067 1.00 96.19 319 LEU A CA 1
ATOM 2461 C C . LEU A 1 319 ? -18.989 2.567 -4.348 1.00 96.19 319 LEU A C 1
ATOM 2463 O O . LEU A 1 319 ? -18.758 1.722 -3.491 1.00 96.19 319 LEU A O 1
ATOM 2467 N N . LEU A 1 320 ? -20.234 2.915 -4.692 1.00 95.50 320 LEU A N 1
ATOM 2468 C CA . LEU A 1 320 ? -21.424 2.253 -4.152 1.00 95.50 320 LEU A CA 1
ATOM 2469 C C . LEU A 1 320 ? -21.479 0.780 -4.566 1.00 95.50 320 LEU A C 1
ATOM 2471 O O . LEU A 1 320 ? -21.776 -0.066 -3.728 1.00 95.50 320 LEU A O 1
ATOM 2475 N N . HIS A 1 321 ? -21.146 0.471 -5.823 1.00 94.94 321 HIS A N 1
ATOM 2476 C CA . HIS A 1 321 ? -21.073 -0.905 -6.315 1.00 94.94 321 HIS A CA 1
ATOM 2477 C C . HIS A 1 321 ? -20.063 -1.750 -5.521 1.00 94.94 321 HIS A C 1
ATOM 2479 O O . HIS A 1 321 ? -20.372 -2.871 -5.127 1.00 94.94 321 HIS A O 1
ATOM 2485 N N . HIS A 1 322 ? -18.892 -1.184 -5.211 1.00 95.31 322 HIS A N 1
ATOM 2486 C CA . HIS A 1 322 ? -17.817 -1.868 -4.477 1.00 95.31 322 HIS A CA 1
ATOM 2487 C C . HIS A 1 322 ? -17.862 -1.675 -2.951 1.00 95.31 322 HIS A C 1
ATOM 2489 O O . HIS A 1 322 ? -16.982 -2.168 -2.240 1.00 95.31 322 HIS A O 1
ATOM 2495 N N . ARG A 1 323 ? -18.869 -0.972 -2.413 1.00 94.50 323 ARG A N 1
ATOM 2496 C CA . ARG A 1 323 ? -18.886 -0.510 -1.012 1.00 94.50 323 ARG A CA 1
ATOM 2497 C C . ARG A 1 323 ? -18.760 -1.650 -0.012 1.00 94.50 323 ARG A C 1
ATOM 2499 O O . ARG A 1 323 ? -17.899 -1.599 0.860 1.00 94.50 323 ARG A O 1
ATOM 2506 N N . THR A 1 324 ? -19.580 -2.688 -0.155 1.00 94.94 324 THR A N 1
ATOM 2507 C CA . THR A 1 324 ? -19.573 -3.834 0.766 1.00 94.94 324 THR A CA 1
ATOM 2508 C C . THR A 1 324 ? -18.216 -4.533 0.784 1.00 94.94 324 THR A C 1
ATOM 2510 O O . THR A 1 324 ? -17.746 -4.952 1.840 1.00 94.94 324 THR A O 1
ATOM 2513 N N . GLN A 1 325 ? -17.550 -4.623 -0.369 1.00 95.44 325 GLN A N 1
ATOM 2514 C CA . GLN A 1 325 ? -16.225 -5.224 -0.464 1.00 95.44 325 GLN A CA 1
ATOM 2515 C C . GLN A 1 325 ? -15.151 -4.331 0.174 1.00 95.44 325 GLN A C 1
ATOM 2517 O O . GLN A 1 325 ? -14.318 -4.838 0.926 1.00 95.44 325 GLN A O 1
ATOM 2522 N N . LEU A 1 326 ? -15.206 -3.010 -0.046 1.00 96.06 326 LEU A N 1
ATOM 2523 C CA . LEU A 1 326 ? -14.331 -2.037 0.621 1.00 96.06 326 LEU A CA 1
ATOM 2524 C C . LEU A 1 326 ? -14.478 -2.099 2.149 1.00 96.06 326 LEU A C 1
ATOM 2526 O O . LEU A 1 326 ? -13.476 -2.200 2.852 1.00 96.06 326 LEU A O 1
ATOM 2530 N N . GLU A 1 327 ? -15.711 -2.088 2.664 1.00 95.62 327 GLU A N 1
ATOM 2531 C CA . GLU A 1 327 ? -16.006 -2.179 4.102 1.00 95.62 327 GLU A CA 1
ATOM 2532 C C . GLU A 1 327 ? -15.498 -3.500 4.696 1.00 95.62 327 GLU A C 1
ATOM 2534 O O . GLU A 1 327 ? -14.848 -3.510 5.743 1.00 95.62 327 GLU A O 1
ATOM 2539 N N . ALA A 1 328 ? -15.733 -4.622 4.009 1.00 94.88 328 ALA A N 1
ATOM 2540 C CA . ALA A 1 328 ? -15.271 -5.930 4.456 1.00 94.88 328 ALA A CA 1
ATOM 2541 C C . ALA A 1 328 ? -13.739 -6.013 4.521 1.00 94.88 328 ALA A C 1
ATOM 2543 O O . ALA A 1 328 ? -13.195 -6.545 5.492 1.00 94.88 328 ALA A O 1
ATOM 2544 N N . VAL A 1 329 ? -13.040 -5.482 3.513 1.00 95.19 329 VAL A N 1
ATOM 2545 C CA . VAL A 1 329 ? -11.572 -5.449 3.473 1.00 95.19 329 VAL A CA 1
ATOM 2546 C C . VAL A 1 329 ? -11.019 -4.523 4.550 1.00 95.19 329 VAL A C 1
ATOM 2548 O O . VAL A 1 329 ? -10.171 -4.965 5.322 1.00 95.19 329 VAL A O 1
ATOM 2551 N N . ALA A 1 330 ? -11.522 -3.291 4.659 1.00 93.56 330 ALA A N 1
ATOM 2552 C CA . ALA A 1 330 ? -11.096 -2.335 5.679 1.00 93.56 330 ALA A CA 1
ATOM 2553 C C . ALA A 1 330 ? -11.225 -2.933 7.084 1.00 93.56 330 ALA A C 1
ATOM 2555 O O . ALA A 1 330 ? -10.253 -3.001 7.834 1.00 93.56 330 ALA A O 1
ATOM 2556 N N . ALA A 1 331 ? -12.397 -3.482 7.404 1.00 92.00 331 ALA A N 1
ATOM 2557 C CA . ALA A 1 331 ? -12.647 -4.090 8.699 1.00 92.00 331 ALA A CA 1
ATOM 2558 C C . ALA A 1 331 ? -11.773 -5.333 8.944 1.00 92.00 331 ALA A C 1
ATOM 2560 O O . ALA A 1 331 ? -11.289 -5.543 10.057 1.00 92.00 331 ALA A O 1
ATOM 2561 N N . LYS A 1 332 ? -11.549 -6.169 7.920 1.00 90.94 332 LYS A N 1
ATOM 2562 C CA . LYS A 1 332 ? -10.696 -7.363 8.025 1.00 90.94 332 LYS A CA 1
ATOM 2563 C C . LYS A 1 332 ? -9.239 -6.985 8.293 1.00 90.94 332 LYS A C 1
ATOM 2565 O O . LYS A 1 332 ? -8.652 -7.523 9.228 1.00 90.94 332 LYS A O 1
ATOM 2570 N N . VAL A 1 333 ? -8.675 -6.066 7.510 1.00 89.75 333 VAL A N 1
ATOM 2571 C CA . VAL A 1 333 ? -7.267 -5.665 7.630 1.00 89.75 333 VAL A CA 1
ATOM 2572 C C . VAL A 1 333 ? -7.026 -4.915 8.941 1.00 89.75 333 VAL A C 1
ATOM 2574 O O . VAL A 1 333 ? -6.091 -5.256 9.663 1.00 89.75 333 VAL A O 1
ATOM 2577 N N . THR A 1 334 ? -7.908 -3.979 9.313 1.00 88.75 334 THR A N 1
ATOM 2578 C CA . THR A 1 334 ? -7.847 -3.288 10.610 1.00 88.75 334 THR A CA 1
ATOM 2579 C C . THR A 1 334 ? -7.850 -4.274 11.774 1.00 88.75 334 THR A C 1
ATOM 2581 O O . THR A 1 334 ? -6.977 -4.186 12.634 1.00 88.75 334 THR A O 1
ATOM 2584 N N . ARG A 1 335 ? -8.770 -5.247 11.797 1.00 87.94 335 ARG A N 1
ATOM 2585 C CA . ARG A 1 335 ? -8.826 -6.246 12.879 1.00 87.94 335 ARG A CA 1
ATOM 2586 C C . ARG A 1 335 ? -7.603 -7.156 12.916 1.00 87.94 335 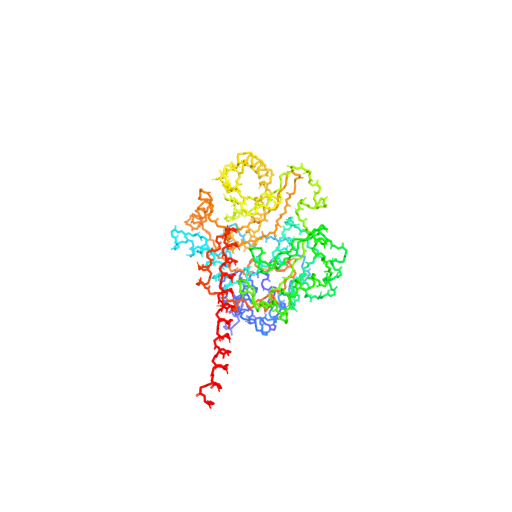ARG A C 1
ATOM 2588 O O . ARG A 1 335 ? -7.125 -7.477 13.998 1.00 87.94 335 ARG A O 1
ATOM 2595 N N . ALA A 1 336 ? -7.112 -7.580 11.754 1.00 85.81 336 ALA A N 1
ATOM 2596 C CA . ALA A 1 336 ? -5.939 -8.442 11.660 1.00 85.81 336 ALA A CA 1
ATOM 2597 C C . ALA A 1 336 ? -4.695 -7.759 12.245 1.00 85.81 336 ALA A C 1
ATOM 2599 O O . ALA A 1 336 ? -3.944 -8.376 12.995 1.00 85.81 336 ALA A O 1
ATOM 2600 N N . LEU A 1 337 ? -4.514 -6.474 11.938 1.00 84.81 337 LEU A N 1
ATOM 2601 C CA . LEU A 1 337 ? -3.373 -5.678 12.384 1.00 84.81 337 LEU A CA 1
ATOM 2602 C C . LEU A 1 337 ? -3.550 -5.064 13.779 1.00 84.81 337 LEU A C 1
ATOM 2604 O O . LEU A 1 337 ? -2.563 -4.678 14.403 1.00 84.81 337 LEU A O 1
ATOM 2608 N N . GLY A 1 338 ? -4.790 -4.940 14.256 1.00 87.50 338 GLY A N 1
ATOM 2609 C CA . GLY A 1 338 ? -5.115 -4.093 15.401 1.00 87.50 338 GLY A CA 1
ATOM 2610 C C . GLY A 1 338 ? -4.848 -2.618 15.102 1.00 87.50 338 GLY A C 1
ATOM 2611 O O . GLY A 1 338 ? -4.352 -1.915 15.977 1.00 87.50 338 GLY A O 1
ATOM 2612 N N . ALA A 1 339 ? -5.087 -2.177 13.863 1.00 87.19 339 ALA A N 1
ATOM 2613 C CA . ALA A 1 339 ? -4.787 -0.821 13.413 1.00 87.19 339 ALA A CA 1
ATOM 2614 C C . ALA A 1 339 ? -5.948 0.138 13.700 1.00 87.19 339 ALA A C 1
ATOM 2616 O O . ALA A 1 339 ? -7.079 -0.116 13.294 1.00 87.19 339 ALA A O 1
ATOM 2617 N N . ASP A 1 340 ? -5.681 1.263 14.354 1.00 88.19 340 ASP A N 1
ATOM 2618 C CA . ASP A 1 340 ? -6.705 2.265 14.663 1.00 88.19 340 ASP A CA 1
ATOM 2619 C C . ASP A 1 340 ? -7.118 3.127 13.454 1.00 88.19 340 ASP A C 1
ATOM 2621 O O . ASP A 1 340 ? -8.259 3.573 13.381 1.00 88.19 340 ASP A O 1
ATOM 2625 N N . TRP A 1 341 ? -6.231 3.334 12.479 1.00 86.50 341 TRP A N 1
ATOM 2626 C CA . TRP A 1 341 ? -6.495 4.111 11.274 1.00 86.50 341 TRP A CA 1
ATOM 2627 C C . TRP A 1 341 ? -5.585 3.722 10.120 1.00 86.50 341 TRP A C 1
ATOM 2629 O O . TRP A 1 341 ? -4.382 3.925 10.164 1.00 86.50 341 TRP A O 1
ATOM 2639 N N . MET A 1 342 ? -6.167 3.245 9.026 1.00 87.38 342 MET A N 1
ATOM 2640 C CA . MET A 1 342 ? -5.407 2.850 7.843 1.00 87.38 342 MET A CA 1
ATOM 2641 C C . MET A 1 342 ? -5.886 3.527 6.562 1.00 87.38 342 MET A C 1
ATOM 2643 O O . MET A 1 342 ? -7.017 4.019 6.486 1.00 87.38 342 MET A O 1
ATOM 2647 N N . ARG A 1 343 ? -5.023 3.510 5.541 1.00 89.31 343 ARG A N 1
ATOM 2648 C CA . ARG A 1 343 ? -5.398 3.760 4.149 1.00 89.31 343 ARG A CA 1
ATOM 2649 C C . ARG A 1 343 ? -5.309 2.482 3.326 1.00 89.31 343 ARG A C 1
ATOM 2651 O O . ARG A 1 343 ? -4.311 1.766 3.399 1.00 89.31 343 ARG A O 1
ATOM 2658 N N . LEU A 1 344 ? -6.337 2.266 2.511 1.00 92.12 344 LEU A N 1
ATOM 2659 C CA . LEU A 1 344 ? -6.361 1.301 1.419 1.00 92.12 344 LEU A CA 1
ATOM 2660 C C . LEU A 1 344 ? -6.166 2.037 0.096 1.00 92.12 344 LEU A C 1
ATOM 2662 O O . LEU A 1 344 ? -6.968 2.912 -0.227 1.00 92.12 344 LEU A O 1
ATOM 2666 N N . ASP A 1 345 ? -5.169 1.643 -0.686 1.00 91.81 345 ASP A N 1
ATOM 2667 C CA . ASP A 1 345 ? -5.053 2.068 -2.080 1.00 91.81 345 ASP A CA 1
ATOM 2668 C C . ASP A 1 345 ? -5.655 0.965 -2.944 1.00 91.81 345 ASP A C 1
ATOM 2670 O O . ASP A 1 345 ? -5.128 -0.146 -2.995 1.00 91.81 345 ASP A O 1
ATOM 2674 N N . VAL A 1 346 ? -6.802 1.231 -3.566 1.00 93.88 346 VAL A N 1
ATOM 2675 C CA . VAL A 1 346 ? -7.615 0.211 -4.244 1.00 93.88 346 VAL A CA 1
ATOM 2676 C C . VAL A 1 346 ? -7.855 0.599 -5.691 1.00 93.88 346 VAL A C 1
ATOM 2678 O O . VAL A 1 346 ? -8.291 1.711 -5.974 1.00 93.88 346 VAL A O 1
ATOM 2681 N N . PHE A 1 347 ? -7.630 -0.334 -6.608 1.00 92.31 347 PHE A N 1
ATOM 2682 C CA . PHE A 1 347 ? -8.081 -0.212 -7.985 1.00 92.31 347 PHE A CA 1
ATOM 2683 C C . PHE A 1 347 ? -9.508 -0.727 -8.127 1.00 92.31 347 PHE A C 1
ATOM 2685 O O . PHE A 1 347 ? -9.810 -1.850 -7.716 1.00 92.31 347 PHE A O 1
ATOM 2692 N N . LEU A 1 348 ? -10.362 0.102 -8.722 1.00 93.06 348 LEU A N 1
ATOM 2693 C CA . LEU A 1 348 ? -11.776 -0.169 -8.962 1.00 93.06 348 LEU A CA 1
ATOM 2694 C C . LEU A 1 348 ? -12.105 0.077 -10.433 1.00 93.06 348 LEU A C 1
ATOM 2696 O O . LEU A 1 348 ? -11.629 1.063 -10.993 1.00 93.06 348 LEU A O 1
ATOM 2700 N N . SER A 1 349 ? -12.952 -0.749 -11.044 1.00 90.69 349 SER A N 1
ATOM 2701 C CA . SER A 1 349 ? -13.463 -0.482 -12.397 1.00 90.69 349 SER A CA 1
ATOM 2702 C C . SER A 1 349 ? -14.951 -0.777 -12.561 1.00 90.69 349 SER A C 1
ATOM 2704 O O . SER A 1 349 ? -15.531 -1.555 -11.795 1.00 90.69 349 SER A O 1
ATOM 2706 N N . GLU A 1 350 ? -15.570 -0.152 -13.567 1.00 88.75 350 GLU A N 1
ATOM 2707 C CA . GLU A 1 350 ? -16.977 -0.388 -13.928 1.00 88.75 350 GLU A CA 1
ATOM 2708 C C . GLU A 1 350 ? -17.219 -1.823 -14.449 1.00 88.75 350 GLU A C 1
ATOM 2710 O O . GLU A 1 350 ? -18.331 -2.325 -14.309 1.00 88.75 350 GLU A O 1
ATOM 2715 N N . ALA A 1 351 ? -16.197 -2.518 -14.961 1.00 84.56 351 ALA A N 1
ATOM 2716 C CA . ALA A 1 351 ? -16.242 -3.947 -15.299 1.00 84.56 351 ALA A CA 1
ATOM 2717 C C . ALA A 1 351 ? -16.135 -4.887 -14.082 1.00 84.56 351 ALA A C 1
ATOM 2719 O O . ALA A 1 351 ? -16.174 -6.106 -14.242 1.00 84.56 351 ALA A O 1
ATOM 2720 N N . GLY A 1 352 ? -16.010 -4.344 -12.866 1.00 85.75 352 GLY A N 1
ATOM 2721 C CA . GLY A 1 352 ? -15.991 -5.128 -11.631 1.00 85.75 352 GLY A CA 1
ATOM 2722 C C . GLY A 1 352 ? -14.595 -5.459 -11.102 1.00 85.75 352 GLY A C 1
ATOM 2723 O O . GLY A 1 352 ? -14.484 -6.280 -10.193 1.00 85.75 352 GLY A O 1
ATOM 2724 N N . LEU A 1 353 ? -13.530 -4.820 -11.606 1.00 88.19 353 LEU A N 1
ATOM 2725 C CA . LEU A 1 353 ? -12.214 -4.925 -10.973 1.00 88.19 353 LEU A CA 1
ATOM 2726 C C . LEU A 1 353 ? -12.299 -4.409 -9.532 1.00 88.19 353 LEU A C 1
ATOM 2728 O O . LEU A 1 353 ? -12.760 -3.293 -9.296 1.00 88.19 353 LEU A O 1
ATOM 2732 N N . PHE A 1 354 ? -11.791 -5.208 -8.598 1.00 92.81 354 PHE A N 1
ATOM 2733 C CA . PHE A 1 354 ? -11.499 -4.808 -7.229 1.00 92.81 354 PHE A CA 1
ATOM 2734 C C . PHE A 1 354 ? -10.146 -5.394 -6.848 1.00 92.81 354 PHE A C 1
ATOM 2736 O O . PHE A 1 354 ? -9.985 -6.615 -6.817 1.00 92.81 354 PHE A O 1
ATOM 2743 N N . SER A 1 355 ? -9.172 -4.542 -6.547 1.00 92.62 355 SER A N 1
ATOM 2744 C CA . SER A 1 355 ? -7.825 -4.997 -6.217 1.00 92.62 355 SER A CA 1
ATOM 2745 C C . SER A 1 355 ? -7.119 -4.013 -5.295 1.00 92.62 355 SER A C 1
ATOM 2747 O O . SER A 1 355 ? -6.909 -2.861 -5.664 1.00 92.62 355 SER A O 1
ATOM 2749 N N . VAL A 1 356 ? -6.701 -4.462 -4.113 1.00 93.44 356 VAL A N 1
ATOM 2750 C CA . VAL A 1 356 ? -5.908 -3.646 -3.185 1.00 93.44 356 VAL A CA 1
ATOM 2751 C C . VAL A 1 356 ? -4.456 -3.622 -3.651 1.00 93.44 356 VAL A C 1
ATOM 2753 O O . VAL A 1 356 ? -3.813 -4.657 -3.772 1.00 93.44 356 VAL A O 1
ATOM 2756 N N . ASN A 1 357 ? -3.944 -2.433 -3.940 1.00 88.62 357 ASN A N 1
ATOM 2757 C CA . ASN A 1 357 ? -2.584 -2.189 -4.409 1.00 88.62 357 ASN A CA 1
ATOM 2758 C C . ASN A 1 357 ? -1.595 -2.032 -3.251 1.00 88.62 357 ASN A C 1
ATOM 2760 O O . ASN A 1 357 ? -0.498 -2.585 -3.295 1.00 88.62 357 ASN A O 1
ATOM 2764 N N . GLU A 1 358 ? -1.973 -1.251 -2.240 1.00 87.50 358 GLU A N 1
ATOM 2765 C CA . GLU A 1 358 ? -1.076 -0.839 -1.163 1.00 87.50 358 GLU A CA 1
ATOM 2766 C C . GLU A 1 358 ? -1.856 -0.565 0.130 1.00 87.50 358 GLU A C 1
ATOM 2768 O O . GLU A 1 358 ? -3.038 -0.206 0.115 1.00 87.50 358 GLU A O 1
ATOM 2773 N N . LEU A 1 359 ? -1.172 -0.766 1.255 1.00 87.44 359 LEU A N 1
ATOM 2774 C CA . LEU A 1 359 ? -1.613 -0.386 2.590 1.00 87.44 359 LEU A CA 1
ATOM 2775 C C . LEU A 1 359 ? -0.670 0.693 3.110 1.00 87.44 359 LEU A C 1
ATOM 2777 O O . LEU A 1 359 ? 0.535 0.587 2.905 1.00 87.44 359 LEU A O 1
ATOM 2781 N N . SER A 1 360 ? -1.193 1.688 3.823 1.00 81.88 360 SER A N 1
ATOM 2782 C CA . SER A 1 360 ? -0.345 2.690 4.479 1.00 81.88 360 SER A CA 1
ATOM 2783 C C . SER A 1 360 ? -0.914 3.139 5.822 1.00 81.88 360 SER A C 1
ATOM 2785 O O . SER A 1 360 ? -2.135 3.114 6.032 1.00 81.88 360 SER A O 1
ATOM 2787 N N . TYR A 1 361 ? -0.022 3.525 6.739 1.00 77.44 361 TYR A N 1
ATOM 2788 C CA . TYR A 1 361 ? -0.364 3.901 8.108 1.00 77.44 361 TYR A CA 1
ATOM 2789 C C . TYR A 1 361 ? 0.652 4.884 8.745 1.00 77.44 361 TYR A C 1
ATOM 2791 O O . TYR A 1 361 ? 1.851 4.597 8.736 1.00 77.44 361 TYR A O 1
ATOM 2799 N N . PRO A 1 362 ? 0.180 5.929 9.464 1.00 68.19 362 PRO A N 1
ATOM 2800 C CA . PRO A 1 362 ? -1.007 6.696 9.122 1.00 68.19 362 PRO A CA 1
ATOM 2801 C C . PRO A 1 362 ? -0.755 7.336 7.760 1.00 68.19 362 PRO A C 1
ATOM 2803 O O . PRO A 1 362 ? 0.331 7.828 7.468 1.00 68.19 362 PRO A O 1
ATOM 2806 N N . SER A 1 363 ? -1.754 7.313 6.895 1.00 63.91 363 SER A N 1
ATOM 2807 C CA . SER A 1 363 ? -1.549 7.797 5.539 1.00 63.91 363 SER A CA 1
ATOM 2808 C C . SER A 1 363 ? -1.302 9.308 5.477 1.00 63.91 363 SER A C 1
ATOM 2810 O O . SER A 1 363 ? -2.094 10.116 5.974 1.00 63.91 363 SER A O 1
ATOM 2812 N N . HIS A 1 364 ? -0.258 9.686 4.740 1.00 62.88 364 HIS A N 1
ATOM 2813 C CA . HIS A 1 364 ? -0.073 11.037 4.230 1.00 62.88 364 HIS A CA 1
ATOM 2814 C C . HIS A 1 364 ? -0.796 11.206 2.882 1.00 62.88 364 HIS A C 1
ATOM 2816 O O . HIS A 1 364 ? -0.231 10.968 1.814 1.00 62.88 364 HIS A O 1
ATOM 2822 N N . ILE A 1 365 ? -2.066 11.612 2.919 1.00 61.38 365 ILE A N 1
ATOM 2823 C CA . ILE A 1 365 ? -2.707 12.290 1.783 1.00 61.38 365 ILE A CA 1
ATOM 2824 C C . ILE A 1 365 ? -2.692 13.780 2.124 1.00 61.38 365 ILE A C 1
ATOM 2826 O O . ILE A 1 365 ? -3.099 14.156 3.223 1.00 61.38 365 ILE A O 1
ATOM 2830 N N . GLY A 1 366 ? -2.180 14.616 1.212 1.00 58.84 366 GLY A N 1
ATOM 2831 C CA . GLY A 1 366 ? -2.223 16.073 1.377 1.00 58.84 366 GLY A CA 1
ATOM 2832 C C . GLY A 1 366 ? -3.662 16.558 1.556 1.00 58.84 366 GLY A C 1
ATOM 2833 O O . GLY A 1 366 ? -4.575 15.898 1.061 1.00 58.84 366 GLY A O 1
ATOM 2834 N N . ALA A 1 367 ? -3.849 17.693 2.235 1.00 62.28 367 ALA A N 1
ATOM 2835 C CA . ALA A 1 367 ? -5.148 18.139 2.741 1.00 62.28 367 ALA A CA 1
ATOM 2836 C C . ALA A 1 367 ? -6.313 17.881 1.766 1.00 62.28 367 ALA A C 1
ATOM 2838 O O . ALA A 1 367 ? -6.246 18.232 0.582 1.00 62.28 367 ALA A O 1
ATOM 2839 N N . PHE A 1 368 ? -7.375 17.236 2.251 1.00 65.06 368 PHE A N 1
ATOM 2840 C CA . PHE A 1 368 ? -8.573 17.024 1.438 1.00 65.06 368 PHE A CA 1
ATOM 2841 C C . PHE A 1 368 ? -9.257 18.353 1.140 1.00 65.06 368 PHE A C 1
ATOM 2843 O O . PHE A 1 368 ? -9.463 19.183 2.033 1.00 65.06 368 PHE A O 1
ATOM 2850 N N . THR A 1 369 ? -9.708 18.503 -0.101 1.00 58.22 369 THR A N 1
ATOM 2851 C CA . THR A 1 369 ? -10.626 19.576 -0.472 1.00 58.22 369 THR A CA 1
ATOM 2852 C C . THR A 1 369 ? -11.863 19.472 0.422 1.00 58.22 369 THR A C 1
ATOM 2854 O O . THR A 1 369 ? -12.429 18.392 0.586 1.00 58.22 369 THR A O 1
ATOM 2857 N N . GLY A 1 370 ? -12.255 20.575 1.064 1.00 58.72 370 GLY A N 1
ATOM 2858 C CA . GLY A 1 370 ? -13.453 20.610 1.908 1.00 58.72 370 GLY A CA 1
ATOM 2859 C C . GLY A 1 370 ? -13.348 19.879 3.255 1.00 58.72 370 GLY A C 1
ATOM 2860 O O . GLY A 1 370 ? -14.382 19.570 3.840 1.00 58.72 370 GLY A O 1
ATOM 2861 N N . GLY A 1 371 ? -12.139 19.601 3.762 1.00 63.56 371 GLY A N 1
ATOM 2862 C CA . GLY A 1 371 ? -11.952 19.111 5.136 1.00 63.56 371 GLY A CA 1
ATOM 2863 C C . GLY A 1 371 ? -12.119 17.599 5.327 1.00 63.56 371 GLY A C 1
ATOM 2864 O O . GLY A 1 371 ? -12.370 17.147 6.437 1.00 63.56 371 GLY A O 1
ATOM 2865 N N . GLY A 1 372 ? -11.942 16.785 4.282 1.00 64.75 372 GLY A N 1
ATOM 2866 C CA . GLY A 1 372 ? -12.024 15.313 4.372 1.00 64.75 372 GLY A CA 1
ATOM 2867 C C . GLY A 1 372 ? -11.073 14.641 5.381 1.00 64.75 372 GLY A C 1
ATOM 2868 O O . GLY A 1 372 ? -11.264 13.470 5.716 1.00 64.75 372 GLY A O 1
ATOM 2869 N N . ASP A 1 373 ? -10.087 15.375 5.898 1.00 69.75 373 ASP A N 1
ATOM 2870 C CA . ASP A 1 373 ? -9.210 14.946 6.986 1.00 69.75 373 ASP A CA 1
ATOM 2871 C C . ASP A 1 373 ? -9.914 14.890 8.344 1.00 69.75 373 ASP A C 1
ATOM 2873 O O . ASP A 1 373 ? -9.785 13.887 9.048 1.00 69.75 373 ASP A O 1
ATOM 2877 N N . SER A 1 374 ? -10.694 15.919 8.702 1.00 74.19 374 SER A N 1
ATOM 2878 C CA . SER A 1 374 ? -11.445 15.922 9.965 1.00 74.19 374 SER A CA 1
ATOM 2879 C C . SER A 1 374 ? -12.509 14.826 9.964 1.00 74.19 374 SER A C 1
ATOM 2881 O O . SER A 1 374 ? -12.714 14.161 10.971 1.00 74.19 374 SER A O 1
ATOM 2883 N N . LEU A 1 375 ? -13.079 14.513 8.794 1.00 76.00 375 LEU A N 1
ATOM 2884 C CA . LEU A 1 375 ? -14.022 13.401 8.629 1.00 76.00 375 LEU A CA 1
ATOM 2885 C C . LEU A 1 375 ? -13.412 12.025 8.947 1.00 76.00 375 LEU A C 1
ATOM 2887 O O . LEU A 1 375 ? -14.154 11.106 9.274 1.00 76.00 375 LEU A O 1
ATOM 2891 N N . SER A 1 376 ? -12.085 11.868 8.866 1.00 78.00 376 SER A N 1
ATOM 2892 C CA . SER A 1 376 ? -11.385 10.643 9.292 1.00 78.00 376 SER A CA 1
ATOM 2893 C C . SER A 1 376 ? -10.882 10.718 10.735 1.00 78.00 376 SER A C 1
ATOM 2895 O O . SER A 1 376 ? -10.919 9.719 11.452 1.00 78.00 376 SER A O 1
ATOM 2897 N N . ILE A 1 377 ? -10.415 11.892 11.168 1.00 79.25 377 ILE A N 1
ATOM 2898 C CA . ILE A 1 377 ? -9.789 12.087 12.483 1.00 79.25 377 ILE A CA 1
ATOM 2899 C C . ILE A 1 377 ? -10.827 12.211 13.595 1.00 79.25 377 ILE A C 1
ATOM 2901 O O . ILE A 1 377 ? -10.665 11.584 14.639 1.00 79.25 377 ILE A O 1
ATOM 2905 N N . ASP A 1 378 ? -11.900 12.972 13.391 1.00 79.56 378 ASP A N 1
ATOM 2906 C CA . ASP A 1 378 ? -12.904 13.212 14.429 1.00 79.56 378 ASP A CA 1
ATOM 2907 C C . ASP A 1 378 ? -13.552 11.902 14.906 1.00 79.56 378 ASP A C 1
ATOM 2909 O O . ASP A 1 378 ? -13.660 11.715 16.120 1.00 79.56 378 ASP A O 1
ATOM 2913 N N . PRO A 1 379 ? -13.909 10.937 14.028 1.00 79.44 379 PRO A N 1
ATOM 2914 C CA . PRO A 1 379 ? -14.378 9.626 14.470 1.00 79.44 379 PRO A CA 1
ATOM 2915 C C . PRO A 1 379 ? -13.346 8.849 15.288 1.00 79.44 379 PRO A C 1
ATOM 2917 O O . PRO A 1 379 ? -13.728 8.179 16.247 1.00 79.44 379 PRO A O 1
ATOM 2920 N N . LEU A 1 380 ? -12.057 8.942 14.945 1.00 81.19 380 LEU A N 1
ATOM 2921 C CA . LEU A 1 380 ? -10.976 8.291 15.686 1.00 81.19 380 LEU A CA 1
ATOM 2922 C C . LEU A 1 380 ? -10.812 8.916 17.080 1.00 81.19 380 LEU A C 1
ATOM 2924 O O . LEU A 1 380 ? -10.820 8.206 18.085 1.00 81.19 380 LEU A O 1
ATOM 2928 N N . VAL A 1 381 ? -10.738 10.247 17.157 1.00 80.38 381 VAL A N 1
ATOM 2929 C CA . VAL A 1 381 ? -10.655 10.997 18.421 1.00 80.38 381 VAL A CA 1
ATOM 2930 C C . VAL A 1 381 ? -11.889 10.735 19.283 1.00 80.38 381 VAL A C 1
ATOM 2932 O O . VAL A 1 381 ? -11.770 10.483 20.483 1.00 80.38 381 VAL A O 1
ATOM 2935 N N . ASN A 1 382 ? -13.080 10.760 18.684 1.00 80.44 382 ASN A N 1
ATOM 2936 C CA . ASN A 1 382 ? -14.323 10.458 19.378 1.00 80.44 382 ASN A CA 1
ATOM 2937 C C . ASN A 1 382 ? -14.329 9.017 19.892 1.00 80.44 382 ASN A C 1
ATOM 2939 O O . ASN A 1 382 ? -14.686 8.785 21.044 1.00 80.44 382 ASN A O 1
ATOM 2943 N N . ALA A 1 383 ? -13.891 8.049 19.086 1.00 81.81 383 ALA A N 1
ATOM 2944 C CA . ALA A 1 383 ? -13.793 6.661 19.511 1.00 81.81 383 ALA A CA 1
ATOM 2945 C C . ALA A 1 383 ? -12.840 6.493 20.697 1.00 81.81 383 ALA A C 1
ATOM 2947 O O . ALA A 1 383 ? -13.191 5.810 21.647 1.00 81.81 383 ALA A O 1
ATOM 2948 N N . TYR A 1 384 ? -11.696 7.172 20.714 1.00 81.62 384 TYR A N 1
ATOM 2949 C CA . TYR A 1 384 ? -10.818 7.151 21.881 1.00 81.62 384 TYR A CA 1
ATOM 2950 C C . TYR A 1 384 ? -11.433 7.771 23.139 1.00 81.62 384 TYR A C 1
ATOM 2952 O O . TYR A 1 384 ? -11.153 7.316 24.245 1.00 81.62 384 TYR A O 1
ATOM 2960 N N . LYS A 1 385 ? -12.259 8.810 22.985 1.00 80.06 385 LYS A N 1
ATOM 2961 C CA . LYS A 1 385 ? -12.938 9.472 24.109 1.00 80.06 385 LYS A CA 1
ATOM 2962 C C . LYS A 1 385 ? -14.134 8.677 24.634 1.00 80.06 385 LYS A C 1
ATOM 2964 O O . LYS A 1 385 ? -14.434 8.753 25.821 1.00 80.06 385 LYS A O 1
ATOM 2969 N N . THR A 1 386 ? -14.843 7.971 23.755 1.00 78.56 386 THR A N 1
ATOM 2970 C CA . THR A 1 386 ? -16.172 7.402 24.048 1.00 78.56 386 THR A CA 1
ATOM 2971 C C . THR A 1 386 ? -16.214 5.880 24.064 1.00 78.56 386 THR A C 1
ATOM 2973 O O . THR A 1 386 ? -17.067 5.312 24.744 1.00 78.56 386 THR A O 1
ATOM 2976 N N . LYS A 1 387 ? -15.315 5.199 23.347 1.00 70.31 387 LYS A N 1
ATOM 2977 C CA . LYS A 1 387 ? -15.220 3.737 23.339 1.00 70.31 387 LYS A CA 1
ATOM 2978 C C . LYS A 1 387 ? -14.159 3.286 24.333 1.00 70.31 387 LYS A C 1
ATOM 2980 O O . LYS A 1 387 ? -13.101 3.896 24.460 1.00 70.31 387 LYS A O 1
ATOM 2985 N N . GLN A 1 388 ? -14.416 2.163 24.997 1.00 73.00 388 GLN A N 1
ATOM 2986 C CA . GLN A 1 388 ? -13.430 1.483 25.838 1.00 73.00 388 GLN A CA 1
ATOM 2987 C C . GLN A 1 388 ? -12.421 0.721 24.962 1.00 73.00 388 GLN A C 1
ATOM 2989 O O . GLN A 1 388 ? -12.338 -0.506 25.009 1.00 73.00 388 GLN A O 1
ATOM 2994 N N . LEU A 1 389 ? -11.672 1.448 24.124 1.00 84.50 389 LEU A N 1
ATOM 2995 C CA . LEU A 1 389 ? -10.603 0.851 23.328 1.00 84.50 389 LEU A CA 1
ATOM 2996 C C . LEU A 1 389 ? -9.525 0.307 24.266 1.00 84.50 389 LEU A C 1
ATOM 2998 O O . LEU A 1 389 ? -9.039 1.005 25.156 1.00 84.50 389 LEU A O 1
ATOM 3002 N N . THR A 1 390 ? -9.141 -0.947 24.056 1.00 84.88 390 THR A N 1
ATOM 3003 C CA . THR A 1 390 ? -8.138 -1.626 24.874 1.00 84.88 390 THR A CA 1
ATOM 3004 C C . THR A 1 390 ? -6.842 -1.750 24.091 1.00 84.88 390 THR A C 1
ATOM 3006 O O . THR A 1 390 ? -6.817 -2.258 22.973 1.00 84.88 390 THR A O 1
ATOM 3009 N N . ARG A 1 391 ? -5.737 -1.295 24.679 1.00 84.94 391 ARG A N 1
ATOM 3010 C CA . ARG A 1 391 ? -4.410 -1.457 24.082 1.00 84.94 391 ARG A CA 1
ATOM 3011 C C . ARG A 1 391 ? -3.881 -2.865 24.352 1.00 84.94 391 ARG A C 1
ATOM 3013 O O . ARG A 1 391 ? -3.888 -3.306 25.500 1.00 84.94 391 ARG A O 1
ATOM 3020 N N . ALA A 1 392 ? -3.359 -3.531 23.327 1.00 81.38 392 ALA A N 1
ATOM 3021 C CA . ALA A 1 392 ? -2.711 -4.834 23.443 1.00 81.38 392 ALA A CA 1
ATOM 3022 C C . ALA A 1 392 ? -1.289 -4.828 22.851 1.00 81.38 392 ALA A C 1
ATOM 3024 O O . ALA A 1 392 ? -0.987 -4.025 21.964 1.00 81.38 392 ALA A O 1
ATOM 3025 N N . PRO A 1 393 ? -0.397 -5.722 23.315 1.00 75.75 393 PRO A N 1
ATOM 3026 C CA . PRO A 1 393 ? 0.943 -5.851 22.747 1.00 75.75 393 PRO A CA 1
ATOM 3027 C C . PRO A 1 393 ? 0.910 -6.214 21.254 1.00 75.75 393 PRO A C 1
ATOM 3029 O O . PRO A 1 393 ? 0.136 -7.079 20.843 1.00 75.75 393 PRO A O 1
ATOM 3032 N N . SER A 1 394 ? 1.793 -5.625 20.443 1.00 74.12 394 SER A N 1
ATOM 3033 C CA . SER A 1 394 ? 1.811 -5.785 18.972 1.00 74.12 394 SER A CA 1
ATOM 3034 C C . SER A 1 394 ? 1.982 -7.242 18.538 1.00 74.12 394 SER A C 1
ATOM 3036 O O . SER A 1 394 ? 1.410 -7.694 17.550 1.00 74.12 394 SER A O 1
ATOM 3038 N N . ALA A 1 395 ? 2.714 -8.022 19.332 1.00 68.19 395 ALA A N 1
ATOM 3039 C CA . ALA A 1 395 ? 2.924 -9.446 19.109 1.00 68.19 395 ALA A CA 1
ATOM 3040 C C . ALA A 1 395 ? 1.639 -10.286 19.101 1.00 68.19 395 ALA A C 1
ATOM 3042 O O . ALA A 1 395 ? 1.607 -11.327 18.446 1.00 68.19 395 ALA A O 1
ATOM 3043 N N . THR A 1 396 ? 0.590 -9.845 19.804 1.00 71.75 396 THR A N 1
ATOM 3044 C CA . THR A 1 396 ? -0.727 -10.501 19.791 1.00 71.75 396 THR A CA 1
ATOM 3045 C C . THR A 1 396 ? -1.319 -10.511 18.383 1.00 71.75 396 THR A C 1
ATOM 3047 O O . THR A 1 396 ? -1.960 -11.483 17.995 1.00 71.75 396 THR A O 1
ATOM 3050 N N . PHE A 1 397 ? -1.044 -9.463 17.602 1.00 77.44 397 PHE A N 1
ATOM 3051 C CA . PHE A 1 397 ? -1.474 -9.323 16.213 1.00 77.44 397 PHE A CA 1
ATOM 3052 C C . PHE A 1 397 ? -0.458 -9.920 15.241 1.00 77.44 397 PHE A C 1
ATOM 3054 O O . PHE A 1 397 ? -0.828 -10.631 14.315 1.00 77.44 397 PHE A O 1
ATOM 3061 N N . LEU A 1 398 ? 0.837 -9.692 15.470 1.00 72.81 398 LEU A N 1
ATOM 3062 C CA . LEU A 1 398 ? 1.890 -10.111 14.545 1.00 72.81 398 LEU A CA 1
ATOM 3063 C C . LEU A 1 398 ? 2.112 -11.622 14.477 1.00 72.81 398 LEU A C 1
ATOM 3065 O O . LEU A 1 398 ? 2.413 -12.130 13.401 1.00 72.81 398 LEU A O 1
ATOM 3069 N N . ALA A 1 399 ? 1.994 -12.358 15.586 1.00 68.25 399 ALA A N 1
ATOM 3070 C CA . ALA A 1 399 ? 2.349 -13.779 15.584 1.00 68.25 399 ALA A CA 1
ATOM 3071 C C . ALA A 1 399 ? 1.489 -14.629 14.632 1.00 68.25 399 ALA A C 1
ATOM 3073 O O . ALA A 1 399 ? 2.062 -15.376 13.833 1.00 68.25 399 ALA A O 1
ATOM 3074 N N . PRO A 1 400 ? 0.144 -14.515 14.661 1.00 69.62 400 PRO A N 1
ATOM 3075 C CA . PRO A 1 400 ? -0.710 -15.228 13.713 1.00 69.62 400 PRO A CA 1
ATOM 3076 C C . PRO A 1 400 ? -0.448 -14.801 12.266 1.00 69.62 400 PRO A C 1
ATOM 3078 O O . PRO A 1 400 ? -0.444 -15.643 11.370 1.00 69.62 400 PRO A O 1
ATOM 3081 N N . LEU A 1 401 ? -0.182 -13.509 12.039 1.00 73.69 401 LEU A N 1
ATOM 3082 C CA . LEU A 1 401 ? 0.086 -12.967 10.705 1.00 73.69 401 LEU A CA 1
ATOM 3083 C C . LEU A 1 401 ? 1.398 -13.494 10.134 1.00 73.69 401 LEU A C 1
ATOM 3085 O O . LEU A 1 401 ? 1.432 -13.952 8.995 1.00 73.69 401 LEU A O 1
ATOM 3089 N N . PHE A 1 402 ? 2.468 -13.480 10.926 1.00 76.00 402 PHE A N 1
ATOM 3090 C CA . PHE A 1 402 ? 3.759 -14.025 10.529 1.00 76.00 402 PHE A CA 1
ATOM 3091 C C . PHE A 1 402 ? 3.668 -15.511 10.216 1.00 76.00 402 PHE A C 1
ATOM 3093 O O . PHE A 1 402 ? 4.138 -15.931 9.160 1.00 76.00 402 PHE A O 1
ATOM 3100 N N . ALA A 1 403 ? 2.983 -16.281 11.063 1.00 73.50 403 ALA A N 1
ATOM 3101 C CA . ALA A 1 403 ? 2.746 -17.695 10.804 1.00 73.50 403 ALA A CA 1
ATOM 3102 C C . ALA A 1 403 ? 2.011 -17.917 9.470 1.00 73.50 403 ALA A C 1
ATOM 3104 O O . ALA A 1 403 ? 2.446 -18.739 8.666 1.00 73.50 403 ALA A O 1
ATOM 3105 N N . ALA A 1 404 ? 0.951 -17.151 9.197 1.00 73.25 404 ALA A N 1
ATOM 3106 C CA . ALA A 1 404 ? 0.186 -17.267 7.956 1.00 73.25 404 ALA A CA 1
ATOM 3107 C C . ALA A 1 404 ? 0.969 -16.813 6.709 1.00 73.25 404 ALA A C 1
ATOM 3109 O O . ALA A 1 404 ? 0.802 -17.380 5.634 1.00 73.25 404 ALA A O 1
ATOM 3110 N N . CYS A 1 405 ? 1.862 -15.830 6.852 1.00 75.19 405 CYS A N 1
ATOM 3111 C CA . CYS A 1 405 ? 2.717 -15.338 5.768 1.00 75.19 405 CYS A CA 1
ATOM 3112 C C . CYS A 1 405 ? 3.994 -16.177 5.566 1.00 75.19 405 CYS A C 1
ATOM 3114 O O . CYS A 1 405 ? 4.825 -15.836 4.718 1.00 75.19 405 CYS A O 1
ATOM 3116 N N . GLY A 1 406 ? 4.200 -17.226 6.374 1.00 75.44 406 GLY A N 1
ATOM 3117 C CA . GLY A 1 406 ? 5.442 -18.002 6.401 1.00 75.44 406 GLY A CA 1
ATOM 3118 C C . GLY A 1 406 ? 6.664 -17.189 6.843 1.00 75.44 406 GLY A C 1
ATOM 3119 O O . GLY A 1 406 ? 7.791 -17.547 6.512 1.00 75.44 406 GLY A O 1
ATOM 3120 N N . ILE A 1 407 ? 6.452 -16.072 7.541 1.00 75.50 407 ILE A N 1
ATOM 3121 C CA . ILE A 1 407 ? 7.508 -15.202 8.054 1.00 75.50 407 ILE A CA 1
ATOM 3122 C C . ILE A 1 407 ? 7.954 -15.745 9.408 1.00 75.50 407 ILE A C 1
ATOM 3124 O O . ILE A 1 407 ? 7.165 -15.887 10.340 1.00 75.50 407 ILE A O 1
ATOM 3128 N N . ASP A 1 408 ? 9.244 -16.020 9.536 1.00 71.19 408 ASP A N 1
ATOM 3129 C CA . ASP A 1 408 ? 9.847 -16.260 10.836 1.00 71.19 408 ASP A CA 1
ATOM 3130 C C . ASP A 1 408 ? 9.994 -14.915 11.563 1.00 71.19 408 ASP A C 1
ATOM 3132 O O . ASP A 1 408 ? 10.681 -14.018 11.077 1.00 71.19 408 ASP A O 1
ATOM 3136 N N . ALA A 1 409 ? 9.319 -14.735 12.704 1.00 65.56 409 ALA A N 1
ATOM 3137 C CA . ALA A 1 409 ? 9.338 -13.449 13.402 1.00 65.56 409 ALA A CA 1
ATOM 3138 C C . ALA A 1 409 ? 10.729 -13.098 13.934 1.00 65.56 409 ALA A C 1
ATOM 3140 O O . ALA A 1 409 ? 11.051 -11.922 14.037 1.00 65.56 409 ALA A O 1
ATOM 3141 N N . TYR A 1 410 ? 11.553 -14.090 14.276 1.00 61.69 410 TYR A N 1
ATOM 3142 C CA . TYR A 1 410 ? 12.912 -13.844 14.737 1.00 61.69 410 TYR A CA 1
ATOM 3143 C C . TYR A 1 410 ? 13.813 -13.411 13.579 1.00 61.69 410 TYR A C 1
ATOM 3145 O O . TYR A 1 410 ? 14.551 -12.442 13.730 1.00 61.69 410 TYR A O 1
ATOM 3153 N N . ASP A 1 411 ? 13.707 -14.048 12.410 1.00 65.31 411 ASP A N 1
ATOM 3154 C CA . ASP A 1 411 ? 14.398 -13.607 11.194 1.00 65.31 411 ASP A CA 1
ATOM 3155 C C . ASP A 1 411 ? 13.897 -12.231 10.745 1.00 65.31 411 ASP A C 1
ATOM 3157 O O . ASP A 1 411 ? 14.706 -11.397 10.342 1.00 65.31 411 ASP A O 1
ATOM 3161 N N . PHE A 1 412 ? 12.593 -11.958 10.880 1.00 68.56 412 PHE A N 1
ATOM 3162 C CA . PHE A 1 412 ? 12.030 -10.632 10.650 1.00 68.56 412 PHE A CA 1
ATOM 3163 C C . PHE A 1 412 ? 12.653 -9.613 11.595 1.00 68.56 412 PHE A C 1
ATOM 3165 O O . PHE A 1 412 ? 13.210 -8.649 11.101 1.00 68.56 412 PHE A O 1
ATOM 3172 N N . LEU A 1 413 ? 12.635 -9.842 12.914 1.00 60.31 413 LEU A N 1
ATOM 3173 C CA . LEU A 1 413 ? 13.194 -8.944 13.936 1.00 60.31 413 LEU A CA 1
ATOM 3174 C C . LEU A 1 413 ? 14.717 -8.757 13.814 1.00 60.31 413 LEU A C 1
ATOM 3176 O O . LEU A 1 413 ? 15.223 -7.671 14.078 1.00 60.31 413 LEU A O 1
ATOM 3180 N N . LEU A 1 414 ? 15.452 -9.798 13.409 1.00 59.53 414 LEU A N 1
ATOM 3181 C CA . LEU A 1 414 ? 16.892 -9.737 13.146 1.00 59.53 414 LEU A CA 1
ATOM 3182 C C . LEU A 1 414 ? 17.225 -8.967 11.874 1.00 59.53 414 LEU A C 1
ATOM 3184 O O . LEU A 1 414 ? 18.225 -8.253 11.832 1.00 59.53 414 LEU A O 1
ATOM 3188 N N . ALA A 1 415 ? 16.443 -9.172 10.814 1.00 57.16 415 ALA A N 1
ATOM 3189 C CA . ALA A 1 415 ? 16.598 -8.409 9.589 1.00 57.16 415 ALA A CA 1
ATOM 3190 C C . ALA A 1 415 ? 16.223 -6.953 9.859 1.00 57.16 415 ALA A C 1
ATOM 3192 O O . ALA A 1 415 ? 16.942 -6.058 9.426 1.00 57.16 415 ALA A O 1
ATOM 3193 N N . ALA A 1 416 ? 15.131 -6.741 10.602 1.00 53.88 416 ALA A N 1
ATOM 3194 C CA . ALA A 1 416 ? 14.527 -5.493 11.059 1.00 53.88 416 ALA A CA 1
ATOM 3195 C C . ALA A 1 416 ? 15.413 -4.701 12.018 1.00 53.88 416 ALA A C 1
ATOM 3197 O O . ALA A 1 416 ? 15.057 -4.453 13.168 1.00 53.88 416 ALA A O 1
ATOM 3198 N N . ASP A 1 417 ? 16.548 -4.205 11.533 1.00 51.84 417 ASP A N 1
ATOM 3199 C CA . ASP A 1 417 ? 17.227 -3.093 12.191 1.00 51.84 417 ASP A CA 1
ATOM 3200 C C . ASP A 1 417 ? 16.449 -1.772 12.008 1.00 51.84 417 ASP A C 1
ATOM 3202 O O . ASP A 1 417 ? 16.898 -0.816 11.374 1.00 51.84 417 ASP A O 1
ATOM 3206 N N . PHE A 1 418 ? 15.253 -1.703 12.600 1.00 50.84 418 PHE A N 1
ATOM 3207 C CA . PHE A 1 418 ? 14.468 -0.471 12.718 1.00 50.84 418 PHE A CA 1
ATOM 3208 C C . PHE A 1 418 ? 15.149 0.557 13.639 1.00 50.84 418 PHE A C 1
ATOM 3210 O O . PHE A 1 418 ? 14.818 1.743 13.612 1.00 50.84 418 PHE A O 1
ATOM 3217 N N . ARG A 1 419 ? 16.161 0.139 14.414 1.00 45.84 419 ARG A N 1
ATOM 3218 C CA . ARG A 1 419 ? 16.966 1.022 15.269 1.00 45.84 419 ARG A CA 1
ATOM 3219 C C . ARG A 1 419 ? 17.958 1.868 14.470 1.00 45.84 419 ARG A C 1
ATOM 3221 O O . ARG A 1 419 ? 18.403 2.889 14.999 1.00 45.84 419 ARG A O 1
ATOM 3228 N N . GLY A 1 420 ? 18.254 1.485 13.224 1.00 43.69 420 GLY A N 1
ATOM 3229 C CA . GLY A 1 420 ? 19.034 2.248 12.244 1.00 43.69 420 GLY A CA 1
ATOM 3230 C C . GLY A 1 420 ? 18.281 3.405 11.570 1.00 43.69 420 GLY A C 1
ATOM 3231 O O . GLY A 1 420 ? 18.914 4.261 10.953 1.00 43.69 420 GLY A O 1
ATOM 3232 N N . MET A 1 421 ? 16.956 3.526 11.747 1.00 48.66 421 MET A N 1
ATOM 3233 C CA . MET A 1 421 ? 16.126 4.590 11.139 1.00 48.66 421 MET A CA 1
ATOM 3234 C C . MET A 1 421 ? 16.308 5.989 11.780 1.00 48.66 421 MET A C 1
ATOM 3236 O O . MET A 1 421 ? 15.443 6.862 11.680 1.00 48.66 421 MET A O 1
ATOM 3240 N N . ARG A 1 422 ? 17.446 6.236 12.445 1.00 46.03 422 ARG A N 1
ATOM 3241 C CA . ARG A 1 422 ? 17.762 7.485 13.171 1.00 46.03 422 ARG A CA 1
ATOM 3242 C C . ARG A 1 422 ? 18.151 8.656 12.267 1.00 46.03 422 ARG A C 1
ATOM 3244 O O . ARG A 1 422 ? 18.232 9.778 12.750 1.00 46.03 422 ARG A O 1
ATOM 3251 N N . HIS A 1 423 ? 18.421 8.409 10.985 1.00 46.44 423 HIS A N 1
ATOM 3252 C CA . HIS A 1 423 ? 19.004 9.410 10.083 1.00 46.44 423 HIS A CA 1
ATOM 3253 C C . HIS A 1 423 ? 17.989 10.205 9.247 1.00 46.44 423 HIS A C 1
ATOM 3255 O O . HIS A 1 423 ? 18.385 11.158 8.579 1.00 46.44 423 HIS A O 1
ATOM 3261 N N . ALA A 1 424 ? 16.695 9.870 9.289 1.00 49.34 424 ALA A N 1
ATOM 3262 C CA . ALA A 1 424 ? 15.662 10.728 8.709 1.00 49.34 424 ALA A CA 1
ATOM 3263 C C . ALA A 1 424 ? 15.491 11.964 9.607 1.00 49.34 424 ALA A C 1
ATOM 3265 O O . ALA A 1 424 ? 14.900 11.873 10.683 1.00 49.34 424 ALA A O 1
ATOM 3266 N N . SER A 1 425 ? 16.073 13.098 9.212 1.00 47.56 425 SER A N 1
ATOM 3267 C CA . SER A 1 425 ? 15.952 14.344 9.971 1.00 47.56 425 SER A CA 1
ATOM 3268 C C . SER A 1 425 ? 14.529 14.894 9.821 1.00 47.56 425 SER A C 1
ATOM 3270 O O . SER A 1 425 ? 14.060 15.131 8.708 1.00 47.56 425 SER A O 1
ATOM 3272 N N . GLU A 1 426 ? 13.840 15.098 10.946 1.00 50.66 426 GLU A N 1
ATOM 3273 C CA . GLU A 1 426 ? 12.484 15.673 10.986 1.00 50.66 426 GLU A CA 1
ATOM 3274 C C . GLU A 1 426 ? 12.449 17.070 10.356 1.00 50.66 426 GLU A C 1
ATOM 3276 O O . GLU A 1 426 ? 11.466 17.437 9.725 1.00 50.66 426 GLU A O 1
ATOM 3281 N N . ALA A 1 427 ? 13.556 17.816 10.431 1.00 44.22 427 ALA A N 1
ATOM 3282 C CA . ALA A 1 427 ? 13.695 19.116 9.785 1.00 44.22 427 ALA A CA 1
ATOM 3283 C C . ALA A 1 427 ? 13.791 19.006 8.250 1.00 44.22 427 ALA A C 1
ATOM 3285 O O . ALA A 1 427 ? 13.191 19.812 7.544 1.00 44.22 427 ALA A O 1
ATOM 3286 N N . THR A 1 428 ? 14.487 18.000 7.706 1.00 46.69 428 THR A N 1
ATOM 3287 C CA . THR A 1 428 ? 14.496 17.711 6.254 1.00 46.69 428 THR A CA 1
ATOM 3288 C C . THR A 1 428 ? 13.108 17.276 5.792 1.00 46.69 428 THR A C 1
ATOM 3290 O O . THR A 1 428 ? 12.672 17.662 4.716 1.00 46.69 428 THR A O 1
ATOM 3293 N N . TYR A 1 429 ? 12.397 16.536 6.642 1.00 49.00 429 TYR A N 1
ATOM 3294 C CA . TYR A 1 429 ? 11.048 16.055 6.378 1.00 49.00 429 TYR A CA 1
ATOM 3295 C C . TYR A 1 429 ? 9.988 17.174 6.407 1.00 49.00 429 TYR A C 1
ATOM 3297 O O . TYR A 1 429 ? 9.128 17.232 5.539 1.00 49.00 429 TYR A O 1
ATOM 3305 N N . ALA A 1 430 ? 10.059 18.092 7.376 1.00 41.09 430 ALA A N 1
ATOM 3306 C CA . ALA A 1 430 ? 9.126 19.214 7.513 1.00 41.09 430 ALA A CA 1
ATOM 3307 C C . ALA A 1 430 ? 9.406 20.373 6.536 1.00 41.09 430 ALA A C 1
ATOM 3309 O O . ALA A 1 430 ? 8.488 21.111 6.193 1.00 41.09 430 ALA A O 1
ATOM 3310 N N . SER A 1 431 ? 10.663 20.553 6.103 1.00 41.22 431 SER A N 1
ATOM 3311 C CA . SER A 1 431 ? 11.049 21.569 5.105 1.00 41.22 431 SER A CA 1
ATOM 3312 C C . SER A 1 431 ? 10.796 21.127 3.667 1.00 41.22 431 SER A C 1
ATOM 3314 O O . SER A 1 431 ? 10.532 21.969 2.814 1.00 41.22 431 SER A O 1
ATOM 3316 N N . GLN A 1 432 ? 10.822 19.821 3.404 1.00 40.59 432 GLN A N 1
ATOM 3317 C CA . GLN A 1 432 ? 10.220 19.244 2.211 1.00 40.59 432 GLN A CA 1
ATOM 3318 C C . GLN A 1 432 ? 8.745 18.998 2.506 1.00 40.59 432 GLN A C 1
ATOM 3320 O O . GLN A 1 432 ? 8.340 17.856 2.688 1.00 40.59 432 GLN A O 1
ATOM 3325 N N . LEU A 1 433 ? 7.941 20.059 2.615 1.00 36.94 433 LEU A N 1
ATOM 3326 C CA . LEU A 1 433 ? 6.486 19.939 2.562 1.00 36.94 433 LEU A CA 1
ATOM 3327 C C . LEU A 1 433 ? 6.141 19.233 1.246 1.00 36.94 433 LEU A C 1
ATOM 3329 O O . LEU A 1 433 ? 5.895 19.883 0.242 1.00 36.94 433 LEU A O 1
ATOM 3333 N N . TRP A 1 434 ? 6.127 17.898 1.258 1.00 40.97 434 TRP A N 1
ATOM 3334 C CA . TRP A 1 434 ? 5.656 17.040 0.184 1.00 40.97 434 TRP A CA 1
ATOM 3335 C C . TRP A 1 434 ? 4.137 17.182 0.131 1.00 40.97 434 TRP A C 1
ATOM 3337 O O . TRP A 1 434 ? 3.385 16.223 0.294 1.00 40.97 434 TRP A O 1
ATOM 3347 N N . GLN A 1 435 ? 3.653 18.402 -0.112 1.00 35.94 435 GLN A N 1
ATOM 3348 C CA . GLN A 1 435 ? 2.494 18.542 -0.957 1.00 35.94 435 GLN A CA 1
ATOM 3349 C C . GLN A 1 435 ? 2.855 17.742 -2.197 1.00 35.94 435 GLN A C 1
ATOM 3351 O O . GLN A 1 435 ? 3.873 17.975 -2.839 1.00 35.94 435 GLN A O 1
ATOM 3356 N N . TRP A 1 436 ? 2.064 16.728 -2.498 1.00 36.06 436 TRP A N 1
ATOM 3357 C CA . TRP A 1 436 ? 2.043 16.262 -3.862 1.00 36.06 436 TRP A CA 1
ATOM 3358 C C . TRP A 1 436 ? 1.475 17.424 -4.688 1.00 36.06 436 TRP A C 1
ATOM 3360 O O . TRP A 1 436 ? 0.262 17.552 -4.851 1.00 36.06 436 TRP A O 1
ATOM 3370 N N . ASP A 1 437 ? 2.366 18.331 -5.086 1.00 34.84 437 ASP A N 1
ATOM 3371 C CA . ASP A 1 437 ? 2.142 19.383 -6.057 1.00 34.84 437 ASP A CA 1
ATOM 3372 C C . ASP A 1 437 ? 3.167 19.192 -7.183 1.00 34.84 437 ASP A C 1
ATOM 3374 O O . ASP A 1 437 ? 4.347 19.494 -7.009 1.00 34.84 437 ASP A O 1
ATOM 3378 N N . PRO A 1 438 ? 2.751 18.660 -8.344 1.00 37.28 438 PRO A N 1
ATOM 3379 C CA . PRO A 1 438 ? 3.646 18.446 -9.481 1.00 37.28 438 PRO A CA 1
ATOM 3380 C C . PRO A 1 438 ? 4.313 19.730 -10.002 1.00 37.28 438 PRO A C 1
ATOM 3382 O O . PRO A 1 438 ? 5.259 19.646 -10.777 1.00 37.28 438 PRO A O 1
ATOM 3385 N N . ALA A 1 439 ? 3.836 20.914 -9.597 1.00 39.75 439 ALA A N 1
ATOM 3386 C CA . ALA A 1 439 ? 4.410 22.196 -9.996 1.00 39.75 439 ALA A CA 1
ATOM 3387 C C . ALA A 1 439 ? 5.838 22.433 -9.455 1.00 39.75 439 ALA A C 1
ATOM 3389 O O . ALA A 1 439 ? 6.598 23.179 -10.068 1.00 39.75 439 ALA A O 1
ATOM 3390 N N . GLU A 1 440 ? 6.243 21.777 -8.361 1.00 37.38 440 GLU A N 1
ATOM 3391 C CA . GLU A 1 440 ? 7.600 21.931 -7.808 1.00 37.38 440 GLU A CA 1
ATOM 3392 C C . GLU A 1 440 ? 8.668 21.110 -8.562 1.00 37.38 440 GLU A C 1
ATOM 3394 O O . GLU A 1 440 ? 9.865 21.379 -8.428 1.00 37.38 440 GLU A O 1
ATOM 3399 N N . GLU A 1 441 ? 8.273 20.155 -9.414 1.00 36.81 441 GLU A N 1
ATOM 3400 C CA . GLU A 1 441 ? 9.221 19.364 -10.217 1.00 36.81 441 GLU A CA 1
ATOM 3401 C C . GLU A 1 441 ? 9.830 20.189 -11.376 1.00 36.81 441 GLU A C 1
ATOM 3403 O O . GLU A 1 441 ? 10.965 19.940 -11.796 1.00 36.81 441 GLU A O 1
ATOM 3408 N N . ASP A 1 442 ? 9.142 21.248 -11.817 1.00 36.66 442 ASP A N 1
ATOM 3409 C CA . ASP A 1 442 ? 9.639 22.180 -12.836 1.00 36.66 442 ASP A CA 1
ATOM 3410 C C . ASP A 1 442 ? 10.499 23.316 -12.237 1.00 36.66 442 ASP A C 1
ATOM 3412 O O . ASP A 1 442 ? 11.496 23.727 -12.843 1.00 36.66 442 ASP A O 1
ATOM 3416 N N . GLU A 1 443 ? 10.213 23.785 -11.015 1.00 37.97 443 GLU A N 1
ATOM 3417 C CA . GLU A 1 443 ? 11.003 24.852 -10.372 1.00 37.97 443 GLU A CA 1
ATOM 3418 C C . GLU A 1 443 ? 12.348 24.363 -9.812 1.00 37.97 443 GLU A C 1
ATOM 3420 O O . GLU A 1 443 ? 13.365 25.058 -9.932 1.00 37.97 443 GLU A O 1
ATOM 3425 N N . VAL A 1 444 ? 12.419 23.144 -9.266 1.00 36.94 444 VAL A N 1
ATOM 3426 C CA . VAL A 1 444 ? 13.678 22.604 -8.716 1.00 36.94 444 VAL A CA 1
ATOM 3427 C C . VAL A 1 444 ? 14.691 22.294 -9.829 1.00 36.94 444 VAL A C 1
ATOM 3429 O O . VAL A 1 444 ? 15.898 22.498 -9.646 1.00 36.94 444 VAL A O 1
ATOM 3432 N N . ASN A 1 445 ? 14.220 21.911 -11.021 1.00 38.53 445 ASN A N 1
ATOM 3433 C CA . ASN A 1 445 ? 15.069 21.747 -12.203 1.00 38.53 445 ASN A CA 1
ATOM 3434 C C . ASN A 1 445 ? 15.567 23.094 -12.755 1.00 38.53 445 ASN A C 1
ATOM 3436 O O . ASN A 1 445 ? 16.736 23.198 -13.142 1.00 38.53 445 ASN A O 1
ATOM 3440 N N . ALA A 1 446 ? 14.750 24.153 -12.709 1.00 41.53 446 ALA A N 1
ATOM 3441 C CA . ALA A 1 446 ? 15.171 25.500 -13.098 1.00 41.53 446 ALA A CA 1
ATOM 3442 C C . ALA A 1 446 ? 16.251 26.067 -12.155 1.00 41.53 446 ALA A C 1
ATOM 3444 O O . ALA A 1 446 ? 17.261 26.607 -12.615 1.00 41.53 446 ALA A O 1
ATOM 3445 N N . VAL A 1 447 ? 16.114 25.876 -10.838 1.00 40.69 447 VAL A N 1
ATOM 3446 C CA . VAL A 1 447 ? 17.103 26.353 -9.851 1.00 40.69 447 VAL A CA 1
ATOM 3447 C C . VAL A 1 447 ? 18.426 25.577 -9.941 1.00 40.69 447 VAL A C 1
ATOM 3449 O O . VAL A 1 447 ? 19.498 26.174 -9.784 1.00 40.69 447 VAL A O 1
ATOM 3452 N N . HIS A 1 448 ? 18.396 24.275 -10.247 1.00 37.28 448 HIS A N 1
ATOM 3453 C CA . HIS A 1 448 ? 19.617 23.489 -10.459 1.00 37.28 448 HIS A CA 1
ATOM 3454 C C . HIS A 1 448 ? 20.334 23.824 -11.775 1.00 37.28 448 HIS A C 1
ATOM 3456 O O . HIS A 1 448 ? 21.566 23.907 -11.779 1.00 37.28 448 HIS A O 1
ATOM 3462 N N . LEU A 1 449 ? 19.598 24.098 -12.859 1.00 42.34 449 LEU A N 1
ATOM 3463 C CA . LEU A 1 449 ? 20.165 24.595 -14.120 1.00 42.34 449 LEU A CA 1
ATOM 3464 C C . LEU A 1 449 ? 20.808 25.978 -13.948 1.00 42.34 449 LEU A C 1
ATOM 3466 O O . LEU A 1 449 ? 21.921 26.194 -14.428 1.00 42.34 449 LEU A O 1
ATOM 3470 N N . ILE A 1 450 ? 20.173 26.880 -13.193 1.00 48.97 450 ILE A N 1
ATOM 3471 C CA . ILE A 1 450 ? 20.722 28.212 -12.900 1.00 48.97 450 ILE A CA 1
ATOM 3472 C C . ILE A 1 450 ? 21.988 28.101 -12.039 1.00 48.97 450 ILE A C 1
ATOM 3474 O O . ILE A 1 450 ? 23.010 28.695 -12.380 1.00 48.97 450 ILE A O 1
ATOM 3478 N N . LYS A 1 451 ? 21.989 27.296 -10.967 1.00 42.62 451 LYS A N 1
ATOM 3479 C CA . LYS A 1 451 ? 23.188 27.111 -10.125 1.00 42.62 451 LYS A CA 1
ATOM 3480 C C . LYS A 1 451 ? 24.337 26.433 -10.876 1.00 42.62 451 LYS A C 1
ATOM 3482 O O . LYS A 1 451 ? 25.485 26.845 -10.720 1.00 42.62 451 LYS A O 1
ATOM 3487 N N . SER A 1 452 ? 24.043 25.449 -11.730 1.00 46.50 452 SER A N 1
ATOM 3488 C CA . SER A 1 452 ? 25.053 24.808 -12.580 1.00 46.50 452 SER A CA 1
ATOM 3489 C C . SER A 1 452 ? 25.643 25.797 -13.588 1.00 46.50 452 SER A C 1
ATOM 3491 O O . SER A 1 452 ? 26.862 25.868 -13.720 1.00 46.50 452 SER A O 1
ATOM 3493 N N . ALA A 1 453 ? 24.811 26.613 -14.245 1.00 53.00 453 ALA A N 1
ATOM 3494 C CA . ALA A 1 453 ? 25.267 27.635 -15.187 1.00 53.00 453 ALA A CA 1
ATOM 3495 C C . ALA A 1 453 ? 26.128 28.715 -14.509 1.00 53.00 453 ALA A C 1
ATOM 3497 O O . ALA A 1 453 ? 27.153 29.124 -15.060 1.00 53.00 453 ALA A O 1
ATOM 3498 N N . TRP A 1 454 ? 25.778 29.131 -13.287 1.00 61.62 454 TRP A N 1
ATOM 3499 C CA . TRP A 1 454 ? 26.587 30.067 -12.500 1.00 61.62 454 TRP A CA 1
ATOM 3500 C C . TRP A 1 454 ? 27.942 29.471 -12.096 1.00 61.62 454 TRP A C 1
ATOM 3502 O O . TRP A 1 454 ? 28.966 30.145 -12.236 1.00 61.62 454 TRP A O 1
ATOM 3512 N N . CYS A 1 455 ? 27.994 28.203 -11.673 1.00 55.12 455 CYS A N 1
ATOM 3513 C CA . CYS A 1 455 ? 29.258 27.530 -11.358 1.00 55.12 455 CYS A CA 1
ATOM 3514 C C . CYS A 1 455 ? 30.161 27.382 -12.592 1.00 55.12 455 CYS A C 1
ATOM 3516 O O . CYS A 1 455 ? 31.352 27.680 -12.507 1.00 55.12 455 CYS A O 1
ATOM 3518 N N . THR A 1 456 ? 29.615 26.994 -13.748 1.00 67.06 456 THR A N 1
ATOM 3519 C CA . THR A 1 456 ? 30.390 26.874 -14.995 1.00 67.06 456 THR A CA 1
ATOM 3520 C C . THR A 1 456 ? 30.900 28.233 -15.480 1.00 67.06 456 THR A C 1
ATOM 3522 O O . THR A 1 456 ? 32.062 28.348 -15.865 1.00 67.06 456 THR A O 1
ATOM 3525 N N . THR A 1 457 ? 30.078 29.282 -15.395 1.00 74.75 457 THR A N 1
ATOM 3526 C CA . THR A 1 457 ? 30.475 30.646 -15.787 1.00 74.75 457 THR A CA 1
ATOM 3527 C C . THR A 1 457 ? 31.573 31.190 -14.874 1.00 74.75 457 THR A C 1
ATOM 3529 O O . THR A 1 457 ? 32.565 31.729 -15.357 1.00 74.75 457 THR A O 1
ATOM 3532 N N . THR A 1 458 ? 31.457 30.978 -13.559 1.00 77.19 458 THR A N 1
ATOM 3533 C CA . THR A 1 458 ? 32.481 31.399 -12.587 1.00 77.19 458 THR A CA 1
ATOM 3534 C C . THR A 1 458 ? 33.807 30.672 -12.826 1.00 77.19 458 THR A C 1
ATOM 3536 O O . THR A 1 458 ? 34.869 31.292 -12.768 1.00 77.19 458 THR A O 1
ATOM 3539 N N . LEU A 1 459 ? 33.761 29.379 -13.167 1.00 76.69 459 LEU A N 1
ATOM 3540 C CA . LEU A 1 459 ? 34.958 28.598 -13.479 1.00 76.69 459 LEU A CA 1
ATOM 3541 C C . LEU A 1 459 ? 35.640 29.095 -14.764 1.00 76.69 459 LEU A C 1
ATOM 3543 O O . LEU A 1 459 ? 36.855 29.270 -14.786 1.00 76.69 459 LEU A O 1
ATOM 3547 N N . LEU A 1 460 ? 34.864 2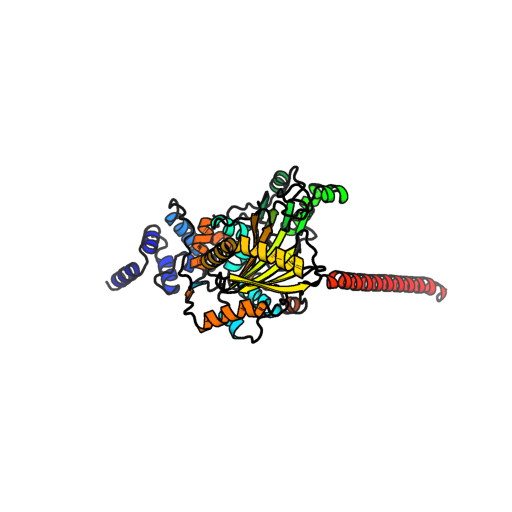9.378 -15.815 1.00 79.00 460 LEU A N 1
ATOM 3548 C CA . LEU A 1 460 ? 35.384 29.890 -17.087 1.00 79.00 460 LEU A CA 1
ATOM 3549 C C . LEU A 1 460 ? 35.986 31.292 -16.946 1.00 79.00 460 LEU A C 1
ATOM 3551 O O . LEU A 1 460 ? 37.058 31.547 -17.491 1.00 79.00 460 LEU A O 1
ATOM 3555 N N . VAL A 1 461 ? 35.347 32.180 -16.180 1.00 83.69 461 VAL A N 1
ATOM 3556 C CA . VAL A 1 461 ? 35.884 33.518 -15.885 1.00 83.69 461 VAL A CA 1
ATOM 3557 C C . VAL A 1 461 ? 37.165 33.418 -15.055 1.00 83.69 461 VAL A C 1
ATOM 3559 O O . VAL A 1 461 ? 38.146 34.090 -15.371 1.00 83.69 461 VAL A O 1
ATOM 3562 N N . GLY A 1 462 ? 37.200 32.542 -14.046 1.00 84.38 462 GLY A N 1
ATOM 3563 C CA . GLY A 1 462 ? 38.396 32.304 -13.234 1.00 84.38 462 GLY A CA 1
ATOM 3564 C C . GLY A 1 462 ? 39.574 31.766 -14.053 1.00 84.38 462 GLY A C 1
ATOM 3565 O O . GLY A 1 462 ? 40.687 32.278 -13.944 1.00 84.38 462 GLY A O 1
ATOM 3566 N N . VAL A 1 463 ? 39.329 30.787 -14.930 1.00 84.75 463 VAL A N 1
ATOM 3567 C CA . VAL A 1 463 ? 40.350 30.243 -15.842 1.00 84.75 463 VAL A CA 1
ATOM 3568 C C . VAL A 1 463 ? 40.797 31.295 -16.861 1.00 84.75 463 VAL A C 1
ATOM 3570 O O . VAL A 1 463 ? 41.993 31.439 -17.099 1.00 84.75 463 VAL A O 1
ATOM 3573 N N . GLY A 1 464 ? 39.872 32.080 -17.420 1.00 86.50 464 GLY A N 1
ATOM 3574 C CA . GLY A 1 464 ? 40.196 33.170 -18.344 1.00 86.50 464 GLY A CA 1
ATOM 3575 C C . GLY A 1 464 ? 41.072 34.251 -17.706 1.00 86.50 464 GLY A C 1
ATOM 3576 O O . GLY A 1 464 ? 42.054 34.681 -18.310 1.00 86.50 464 GLY A O 1
ATOM 3577 N N . LEU A 1 465 ? 40.775 34.642 -16.463 1.00 84.06 465 LEU A N 1
ATOM 3578 C CA . LEU A 1 465 ? 41.592 35.582 -15.689 1.00 84.06 465 LEU A CA 1
ATOM 3579 C C . LEU A 1 465 ? 42.982 35.018 -15.383 1.00 84.06 465 LEU A C 1
ATOM 3581 O O . LEU A 1 465 ? 43.970 35.731 -15.538 1.00 84.06 465 LEU A O 1
ATOM 3585 N N . LEU A 1 466 ? 43.081 33.740 -15.010 1.00 81.62 466 LEU A N 1
ATOM 3586 C CA . LEU A 1 466 ? 44.370 33.077 -14.788 1.00 81.62 466 LEU A CA 1
ATOM 3587 C C . LEU A 1 466 ? 45.219 33.032 -16.063 1.00 81.62 466 LEU A C 1
ATOM 3589 O O . LEU A 1 466 ? 46.417 33.298 -16.006 1.00 81.62 466 LEU A O 1
ATOM 3593 N N . LEU A 1 467 ? 44.605 32.754 -17.215 1.00 84.38 467 LEU A N 1
ATOM 3594 C CA . LEU A 1 467 ? 45.291 32.763 -18.509 1.00 84.38 467 LEU A CA 1
ATOM 3595 C C . LEU A 1 467 ? 45.726 34.174 -18.924 1.00 84.38 467 LEU A C 1
ATOM 3597 O O . LEU A 1 467 ? 46.829 34.341 -19.438 1.00 84.38 467 LEU A O 1
ATOM 3601 N N . LEU A 1 468 ? 44.908 35.195 -18.657 1.00 82.62 468 LEU A N 1
ATOM 3602 C CA . LEU A 1 468 ? 45.266 36.600 -18.878 1.00 82.62 468 LEU A CA 1
ATOM 3603 C C . LEU A 1 468 ? 46.450 37.027 -18.009 1.00 82.62 468 LEU A C 1
ATOM 3605 O O . LEU A 1 468 ? 47.389 37.633 -18.519 1.00 82.62 468 LEU A O 1
ATOM 3609 N N . VAL A 1 469 ? 46.445 36.669 -16.724 1.00 82.75 469 VAL A N 1
ATOM 3610 C CA . VAL A 1 469 ? 47.559 36.945 -15.804 1.00 82.75 469 VAL A CA 1
ATOM 3611 C C . VAL A 1 469 ? 48.823 36.207 -16.249 1.00 82.75 469 VAL A C 1
ATOM 3613 O O . VAL A 1 469 ? 49.888 36.817 -16.320 1.00 82.75 469 VAL A O 1
ATOM 3616 N N . ALA A 1 470 ? 48.711 34.932 -16.631 1.00 79.94 470 ALA A N 1
ATOM 3617 C CA . ALA A 1 470 ? 49.831 34.142 -17.141 1.00 79.94 470 ALA A CA 1
ATOM 3618 C C . ALA A 1 470 ? 50.390 34.678 -18.472 1.00 79.94 470 ALA A C 1
ATOM 3620 O O . ALA A 1 470 ? 51.590 34.582 -18.711 1.00 79.94 470 ALA A O 1
ATOM 3621 N N . TRP A 1 471 ? 49.550 35.270 -19.326 1.00 80.50 471 TRP A N 1
ATOM 3622 C CA . TRP A 1 471 ? 49.979 35.925 -20.565 1.00 80.50 471 TRP A CA 1
ATOM 3623 C C . TRP A 1 471 ? 50.610 37.303 -20.329 1.00 80.50 471 TRP A C 1
ATOM 3625 O O . TRP A 1 471 ? 51.492 37.721 -21.080 1.00 80.50 471 TRP A O 1
ATOM 3635 N N . TRP A 1 472 ? 50.164 38.020 -19.296 1.00 75.25 472 TRP A N 1
ATOM 3636 C CA . TRP A 1 472 ? 50.622 39.375 -18.995 1.00 75.25 472 TRP A CA 1
ATOM 3637 C C . TRP A 1 472 ? 51.924 39.399 -18.183 1.00 75.25 472 TRP A C 1
ATOM 3639 O O . TRP A 1 472 ? 52.791 40.230 -18.444 1.00 75.25 472 TRP A O 1
ATOM 3649 N N . LEU A 1 473 ? 52.113 38.451 -17.258 1.00 71.75 473 LEU A N 1
ATOM 3650 C CA . LEU A 1 473 ? 53.306 38.339 -16.404 1.00 71.75 473 LEU A CA 1
ATOM 3651 C C . LEU A 1 473 ? 54.650 38.342 -17.171 1.00 71.75 473 LEU A C 1
ATOM 3653 O O . LEU A 1 473 ? 55.548 39.078 -16.757 1.00 71.75 473 LEU A O 1
ATOM 3657 N N . PRO A 1 474 ? 54.805 37.631 -18.306 1.00 68.19 474 PRO A N 1
ATOM 3658 C CA . PRO A 1 474 ? 56.035 37.660 -19.098 1.00 68.19 474 PRO A CA 1
ATOM 3659 C C . PRO A 1 474 ? 56.315 39.006 -19.779 1.00 68.19 474 PRO A C 1
ATOM 3661 O O . PRO A 1 474 ? 57.454 39.271 -20.138 1.00 68.19 474 PRO A O 1
ATOM 3664 N N . LYS A 1 475 ? 55.298 39.859 -19.975 1.00 68.69 475 LYS A N 1
ATOM 3665 C CA . LYS A 1 475 ? 55.441 41.158 -20.659 1.00 68.69 475 LYS A CA 1
ATOM 3666 C C . LYS A 1 475 ? 55.826 42.311 -19.735 1.00 68.69 475 LYS A C 1
ATOM 3668 O O . LYS A 1 475 ? 56.160 43.381 -20.222 1.00 68.69 475 LYS A O 1
ATOM 3673 N N . VAL A 1 476 ? 55.745 42.110 -18.423 1.00 62.25 476 VAL A N 1
ATOM 3674 C CA . VAL A 1 476 ? 56.068 43.136 -17.415 1.00 62.25 476 VAL A CA 1
ATOM 3675 C C . VAL A 1 476 ? 57.461 42.931 -16.819 1.00 62.25 476 VAL A C 1
ATOM 3677 O O . VAL A 1 476 ? 58.012 43.844 -16.219 1.00 62.25 476 VAL A O 1
ATOM 3680 N N . HIS A 1 477 ? 58.037 41.741 -17.000 1.00 51.75 477 HIS A N 1
ATOM 3681 C CA . HIS A 1 477 ? 59.359 41.369 -16.486 1.00 51.75 477 HIS A CA 1
ATOM 3682 C C . HIS A 1 477 ? 60.369 41.069 -17.611 1.00 51.75 477 HIS A C 1
ATOM 3684 O O . HIS A 1 477 ? 61.361 40.384 -17.369 1.00 51.75 477 HIS A O 1
ATOM 3690 N N . GLY A 1 478 ? 60.103 41.553 -18.829 1.00 45.78 478 GLY A N 1
ATOM 3691 C CA . GLY A 1 478 ? 60.962 41.420 -20.009 1.00 45.78 478 GLY A CA 1
ATOM 3692 C C . GLY A 1 478 ? 61.388 42.768 -20.561 1.00 45.78 478 GLY A C 1
ATOM 3693 O O . GLY A 1 478 ? 60.558 43.703 -20.493 1.00 45.78 478 GLY A O 1
#

Secondary structure (DSSP, 8-state):
-HHHHHHHHHHTTS-HHHHHHHHT-GGGHHHHHHHHHHT-STT--HHHHHTTS---HHHHHHHHHHHHHHTTS-------SS-TTEEESTT--HHHHHS-S---HHHHHHHHHHHHTT-THHHHHHSHHHHHHHHHHTT-----EEEEEESSS-BTTBPBP-HHHHHHHTTT--SEEEEESS--TTTTEEEE-HHHHHHTT--HHHHHHHHHHHH-TTSTT--SB-TT--BGGG-EEEEE----TTSTTSS-PPTT--EEEEEEEEETT---EEEEEEETT-TT-EEEEEE-TTS-EEEEEEES-TTHHHHHHHHHHHHHHTHHHHHHHHHHHHHHHT-SEEEEEEEEETT--EEEEEEESS------GGGTTHHHHHHHHHHHHHS--EEE-THHHHHHHHHHTT--HHHHHHH--GGGGGGS-HHHHHHS-----TTHHHHHHHHHHHHHHHHHHHHHHHHHHHHHHHHHHHHH--